Protein AF-A0A356NEH6-F1 (afdb_monomer_lite)

Secondary structure (DSSP, 8-state):
----HHHHTTT-EEE-SSS-EEEEEEEEPPPGGGTTPPTTTEEEEEEEEEE-SEEEEEETTEEEEEE-SSS-EEEEEPPHHHHTT--EEEEEEEE--SSS-EEEEEEEEEEEESSTT--TT-TTHHHHHHHHSTTTS-SSPPPTTT-EEEE-EE--B-SSSSS-HHHHHHHHHHHHHHHHHHHHH-TT--EEE--HHHHHHHHHH-HHHHHHHHHHHHTTSEEE---SSSSB-SSSS-HHHHHHHHHHHHHHHHHH-TTS---EEE-SS-S-B-TTHHHHHHHTT--EEE-SGGGG-SSS----SEEEEE-TTS-EEEEE--S-SSB---HHHHHHHHHHHHHHH--SEEEE-B---SB-----HHHHHHHHHTTT-TTSPEEEE--HHHHHHHHGGGGGGSPEE-S-B--SS-GGGGTS-HHHHHHHHHHHHHHHHHHHHHHHHHHTT-----TT-S-TT-HHHHHHHHHHHHHHHTBTTTTTT-S-HHHHHHHHHHHHHHHHHHHHHHHHHHHHHHT-PPP-

Structure (mmCIF, N/CA/C/O backbone):
data_AF-A0A356NEH6-F1
#
_entry.id   AF-A0A356NEH6-F1
#
loop_
_atom_site.group_PDB
_atom_site.id
_atom_site.type_symbol
_atom_site.label_atom_id
_atom_site.label_alt_id
_atom_site.label_comp_id
_atom_site.label_asym_id
_atom_site.label_entity_id
_atom_site.label_seq_id
_atom_site.pdbx_PDB_ins_code
_atom_site.Cartn_x
_atom_site.Cartn_y
_atom_site.Cartn_z
_atom_site.occupancy
_atom_site.B_iso_or_equiv
_atom_site.auth_seq_id
_atom_site.auth_comp_id
_atom_site.auth_asym_id
_atom_site.auth_atom_id
_atom_site.pdbx_PDB_model_num
ATOM 1 N N . LEU A 1 1 ? 35.920 -0.040 7.790 1.00 50.75 1 LEU A N 1
ATOM 2 C CA . LEU A 1 1 ? 35.495 -1.444 7.998 1.00 50.75 1 LEU A CA 1
ATOM 3 C C . LEU A 1 1 ? 35.709 -2.168 6.676 1.00 50.75 1 LEU A C 1
ATOM 5 O O . LEU A 1 1 ? 35.542 -1.506 5.656 1.00 50.75 1 LEU A O 1
ATOM 9 N N . PRO A 1 2 ? 36.165 -3.430 6.669 1.00 68.56 2 PRO A N 1
ATOM 10 C CA . PRO A 1 2 ? 36.241 -4.203 5.432 1.00 68.56 2 PRO A CA 1
ATOM 11 C C . PRO A 1 2 ? 34.841 -4.324 4.821 1.00 68.56 2 PRO A C 1
ATOM 13 O O . PRO A 1 2 ? 33.875 -4.449 5.573 1.00 68.56 2 PRO A O 1
ATOM 16 N N . LEU A 1 3 ? 34.759 -4.264 3.488 1.00 79.94 3 LEU A N 1
ATOM 17 C CA . LEU A 1 3 ? 33.501 -4.459 2.765 1.00 79.94 3 LEU A CA 1
ATOM 18 C C . LEU A 1 3 ? 32.926 -5.855 3.045 1.00 79.94 3 LEU A C 1
ATOM 20 O O . LEU A 1 3 ? 33.678 -6.794 3.337 1.00 79.94 3 LEU A O 1
ATOM 24 N N . ARG A 1 4 ? 31.604 -6.000 2.945 1.00 78.50 4 ARG A N 1
ATOM 25 C CA . ARG A 1 4 ? 30.877 -7.259 3.119 1.00 78.50 4 ARG A CA 1
ATOM 26 C C . ARG A 1 4 ? 31.395 -8.326 2.161 1.00 78.50 4 ARG A C 1
ATOM 28 O O . ARG A 1 4 ? 31.120 -8.323 0.962 1.00 78.50 4 ARG A O 1
ATOM 35 N N . GLN A 1 5 ? 32.119 -9.284 2.728 1.00 82.56 5 GLN A N 1
ATOM 36 C CA . GLN A 1 5 ? 32.722 -10.387 1.981 1.00 82.56 5 GLN A CA 1
ATOM 37 C C . GLN A 1 5 ? 31.673 -11.322 1.370 1.00 82.56 5 GLN A C 1
ATOM 39 O O . GLN A 1 5 ? 31.909 -11.903 0.317 1.00 82.56 5 GLN A O 1
ATOM 44 N N . ASP A 1 6 ? 30.503 -11.457 1.999 1.00 85.25 6 ASP A N 1
ATOM 45 C CA . ASP A 1 6 ? 29.442 -12.338 1.516 1.00 85.25 6 ASP A CA 1
ATOM 46 C C . ASP A 1 6 ? 28.758 -11.815 0.245 1.00 85.25 6 ASP A C 1
ATOM 48 O O . ASP A 1 6 ? 28.280 -12.614 -0.555 1.00 85.25 6 ASP A O 1
ATOM 52 N N . TRP A 1 7 ? 28.742 -10.497 0.031 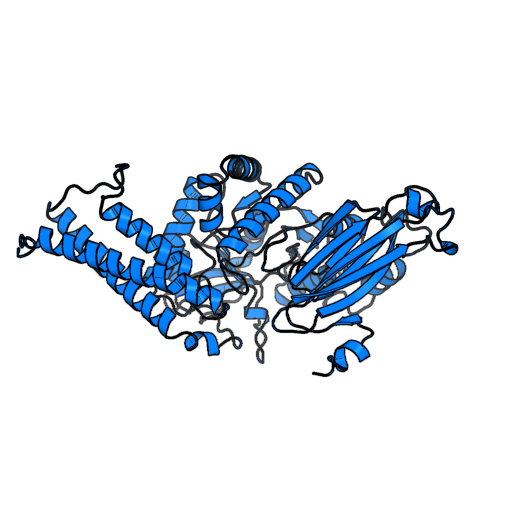1.00 84.50 7 TRP A N 1
ATOM 53 C CA . TRP A 1 7 ? 28.248 -9.884 -1.206 1.00 84.50 7 TRP A CA 1
ATOM 54 C C . TRP A 1 7 ? 29.282 -9.996 -2.321 1.00 84.50 7 TRP A C 1
ATOM 56 O O . TRP A 1 7 ? 28.967 -10.448 -3.417 1.00 84.50 7 TRP A O 1
ATOM 66 N N . GLN A 1 8 ? 30.548 -9.714 -2.015 1.00 85.00 8 GLN A N 1
ATOM 67 C CA . GLN A 1 8 ? 31.643 -9.915 -2.968 1.00 85.00 8 GLN A CA 1
ATOM 68 C C . GLN A 1 8 ? 31.728 -11.373 -3.445 1.00 85.00 8 GLN A C 1
ATOM 70 O O . GLN A 1 8 ? 31.948 -11.625 -4.627 1.00 85.00 8 GLN A O 1
ATOM 75 N N . ALA A 1 9 ? 31.483 -12.340 -2.554 1.00 86.25 9 ALA A N 1
ATOM 76 C CA . ALA A 1 9 ? 31.438 -13.759 -2.900 1.00 86.25 9 ALA A CA 1
ATOM 77 C C . ALA A 1 9 ? 30.305 -14.126 -3.881 1.00 86.25 9 ALA A C 1
ATOM 79 O O . ALA A 1 9 ? 30.407 -15.145 -4.560 1.00 86.25 9 ALA A O 1
ATOM 80 N N . ARG A 1 10 ? 29.245 -13.309 -3.985 1.00 85.12 10 ARG A N 1
ATOM 81 C CA . ARG A 1 10 ? 28.165 -13.466 -4.980 1.00 85.12 10 ARG A CA 1
ATOM 82 C C . ARG A 1 10 ? 28.501 -12.840 -6.337 1.00 85.12 10 ARG A C 1
ATOM 84 O O . ARG A 1 10 ? 27.762 -13.058 -7.290 1.00 85.12 10 ARG A O 1
ATOM 91 N N . GLY A 1 11 ? 29.616 -12.113 -6.437 1.00 87.62 11 GLY A N 1
ATOM 92 C CA . GLY A 1 11 ? 30.015 -11.375 -7.637 1.00 87.62 11 GLY A CA 1
ATOM 93 C C . GLY A 1 11 ? 29.515 -9.929 -7.681 1.00 87.62 11 GLY A C 1
ATOM 94 O O . GLY A 1 11 ? 29.688 -9.264 -8.701 1.00 87.62 11 GLY A O 1
ATOM 95 N N . ASP A 1 12 ? 28.924 -9.435 -6.592 1.00 91.88 12 ASP A N 1
ATOM 96 C CA . ASP A 1 12 ? 28.424 -8.069 -6.491 1.00 91.88 12 ASP A CA 1
ATOM 97 C C . ASP A 1 12 ? 29.567 -7.041 -6.529 1.00 91.88 12 ASP A C 1
ATOM 99 O O . ASP A 1 12 ? 30.616 -7.211 -5.893 1.00 91.88 12 ASP A O 1
ATOM 103 N N . LEU A 1 13 ? 29.329 -5.905 -7.191 1.00 93.50 13 LEU A N 1
ATOM 104 C CA . LEU A 1 13 ? 30.195 -4.737 -7.051 1.00 93.50 13 LEU A CA 1
ATOM 105 C C . LEU A 1 13 ? 29.777 -3.944 -5.807 1.00 93.50 13 LEU A C 1
ATOM 107 O O . LEU A 1 13 ? 28.820 -3.171 -5.846 1.00 93.50 13 LEU A O 1
ATOM 111 N N . VAL A 1 14 ? 30.516 -4.134 -4.715 1.00 94.19 14 VAL A N 1
ATOM 112 C CA . VAL A 1 14 ? 30.241 -3.519 -3.407 1.00 94.19 14 VAL A CA 1
ATOM 113 C C . VAL A 1 14 ? 31.078 -2.256 -3.203 1.00 94.19 14 VAL A C 1
ATOM 115 O O . VAL A 1 14 ? 32.271 -2.244 -3.518 1.00 94.19 14 VAL A O 1
ATOM 118 N N . TRP A 1 15 ? 30.488 -1.207 -2.623 1.00 95.00 15 TRP A N 1
ATOM 119 C CA . TRP A 1 15 ? 31.207 0.014 -2.240 1.00 95.00 15 TRP A CA 1
ATOM 120 C C . TRP A 1 15 ? 30.808 0.528 -0.844 1.00 95.00 15 TRP A C 1
ATOM 122 O O . TRP A 1 15 ? 29.749 0.163 -0.325 1.00 95.00 15 TRP A O 1
ATOM 132 N N . PRO A 1 16 ? 31.657 1.354 -0.192 1.00 94.62 16 PRO A N 1
ATOM 133 C CA . PRO A 1 16 ? 31.458 1.752 1.200 1.00 94.62 16 PRO A CA 1
ATOM 134 C C . PRO A 1 16 ? 30.101 2.406 1.472 1.00 94.62 16 PRO A C 1
ATOM 136 O O . PRO A 1 16 ? 29.585 3.160 0.649 1.00 94.62 16 PRO A O 1
ATOM 139 N N . ARG A 1 17 ? 29.551 2.155 2.664 1.00 90.94 17 ARG A N 1
ATOM 140 C CA . ARG A 1 17 ? 28.344 2.816 3.190 1.00 90.94 17 ARG A CA 1
ATOM 141 C C . ARG A 1 17 ? 28.565 4.285 3.538 1.00 90.94 17 ARG A C 1
ATOM 143 O O . ARG A 1 17 ? 29.705 4.704 3.729 1.00 90.94 17 ARG A O 1
ATOM 150 N N . GLY A 1 18 ? 27.475 5.010 3.777 1.00 86.62 18 GLY A N 1
ATOM 151 C CA . GLY A 1 18 ? 27.512 6.372 4.318 1.00 86.62 18 GLY A CA 1
ATOM 152 C C . GLY A 1 18 ? 27.192 7.455 3.292 1.00 86.62 18 GLY A C 1
ATOM 153 O O . GLY A 1 18 ? 27.729 8.554 3.407 1.00 86.62 18 GLY A O 1
ATOM 154 N N . GLY A 1 19 ? 26.379 7.152 2.274 1.00 89.75 19 GLY A N 1
ATOM 155 C CA . GLY A 1 19 ? 26.117 8.102 1.190 1.00 89.75 19 GLY A CA 1
ATOM 156 C C . GLY A 1 19 ? 27.303 8.255 0.239 1.00 89.75 19 GLY A C 1
ATOM 157 O O . GLY A 1 19 ? 27.466 9.303 -0.382 1.00 89.75 19 GLY A O 1
ATOM 158 N N . CYS A 1 20 ? 28.186 7.255 0.155 1.00 95.19 20 CYS A N 1
ATOM 159 C CA . CYS A 1 20 ? 29.345 7.334 -0.723 1.00 95.19 20 CYS A CA 1
ATOM 160 C C . CYS A 1 20 ? 28.907 7.190 -2.188 1.00 95.19 20 CYS A C 1
ATOM 162 O O . CYS A 1 20 ? 28.219 6.214 -2.519 1.00 95.19 20 CYS A O 1
ATOM 164 N N . PRO A 1 21 ? 29.329 8.109 -3.075 1.00 96.38 21 PRO A N 1
ATOM 165 C CA . PRO A 1 21 ? 29.019 8.012 -4.489 1.00 96.38 21 PRO A CA 1
ATOM 166 C C . PRO A 1 21 ? 29.899 6.961 -5.177 1.00 96.38 21 PRO A C 1
ATOM 168 O O . PRO A 1 21 ? 31.106 6.890 -4.944 1.00 96.38 21 PRO A O 1
ATOM 171 N N . LEU A 1 22 ? 29.303 6.207 -6.093 1.00 96.88 22 LEU A N 1
ATOM 172 C CA . LEU A 1 22 ? 29.969 5.364 -7.076 1.00 96.88 22 LEU A CA 1
ATOM 173 C C . LEU A 1 22 ? 29.516 5.807 -8.471 1.00 96.88 22 LEU A C 1
ATOM 175 O O . LEU A 1 22 ? 28.321 5.895 -8.748 1.00 96.88 22 LEU A O 1
ATOM 179 N N . ARG A 1 23 ? 30.474 6.089 -9.357 1.00 97.12 23 ARG A N 1
ATOM 180 C CA . ARG A 1 23 ? 30.207 6.439 -10.758 1.00 97.12 23 ARG A CA 1
ATOM 181 C C . ARG A 1 23 ? 30.844 5.410 -11.668 1.00 97.12 23 ARG A C 1
ATOM 183 O O . ARG A 1 23 ? 32.051 5.188 -11.601 1.00 97.12 23 ARG A O 1
ATOM 190 N N . LEU A 1 24 ? 30.026 4.801 -12.511 1.00 96.62 24 LEU A N 1
ATOM 191 C CA . LEU A 1 24 ? 30.445 3.811 -13.491 1.00 96.62 24 LEU A CA 1
ATOM 192 C C . LEU A 1 24 ? 30.188 4.362 -14.886 1.00 96.62 24 LEU A C 1
ATOM 194 O O . LEU A 1 24 ? 29.108 4.878 -15.166 1.00 96.62 24 LEU A O 1
ATOM 198 N N . HIS A 1 25 ? 31.181 4.222 -15.757 1.00 96.00 25 HIS A N 1
ATOM 199 C CA . HIS A 1 25 ? 31.093 4.603 -17.160 1.00 96.00 25 HIS A CA 1
ATOM 200 C C . HIS A 1 25 ? 31.442 3.386 -18.009 1.00 96.00 25 HIS A C 1
ATOM 202 O O . HIS A 1 25 ? 32.475 2.752 -17.794 1.00 96.00 25 HIS A O 1
ATOM 208 N N . LEU A 1 26 ? 30.583 3.062 -18.969 1.00 95.81 26 LEU A N 1
ATOM 209 C CA . LEU A 1 26 ? 30.769 1.932 -19.867 1.00 95.81 26 LEU A CA 1
ATOM 210 C C . LEU A 1 26 ? 30.417 2.346 -21.293 1.00 95.81 26 LEU A C 1
ATOM 212 O O . LEU A 1 26 ? 29.306 2.799 -21.559 1.00 95.81 26 LEU A O 1
ATOM 216 N N . VAL A 1 27 ? 31.347 2.138 -22.225 1.00 96.88 27 VAL A N 1
ATOM 217 C CA . VAL A 1 27 ? 31.023 2.160 -23.655 1.00 96.88 27 VAL A CA 1
ATOM 218 C C . VAL A 1 27 ? 30.434 0.802 -24.004 1.00 96.88 27 VAL A C 1
ATOM 220 O O . VAL A 1 27 ? 31.148 -0.187 -24.164 1.00 96.88 27 VAL A O 1
ATOM 223 N N . LEU A 1 28 ? 29.110 0.747 -24.073 1.00 95.50 28 LEU A N 1
ATOM 224 C CA . LEU A 1 28 ? 28.381 -0.472 -24.357 1.00 95.50 28 LEU A CA 1
ATOM 225 C C . LEU A 1 28 ? 28.384 -0.723 -25.865 1.00 95.50 28 LEU A C 1
ATOM 227 O O . LEU A 1 28 ? 27.766 0.016 -26.634 1.00 95.50 28 LEU A O 1
ATOM 231 N N . THR A 1 29 ? 29.058 -1.786 -26.286 1.00 95.12 29 THR A N 1
ATOM 232 C CA . THR A 1 29 ? 29.117 -2.226 -27.685 1.00 95.12 29 THR A CA 1
ATOM 233 C C . THR A 1 29 ? 28.215 -3.432 -27.906 1.00 95.12 29 THR A C 1
ATOM 235 O O . THR A 1 29 ? 27.957 -4.211 -26.988 1.00 95.12 29 THR A O 1
ATOM 238 N N . THR A 1 30 ? 27.708 -3.573 -29.125 1.00 93.31 30 THR A N 1
ATOM 239 C CA . THR A 1 30 ? 26.812 -4.678 -29.477 1.00 93.31 30 THR A CA 1
ATOM 240 C C . THR A 1 30 ? 27.611 -5.949 -29.715 1.00 93.31 30 THR A C 1
ATOM 242 O O . THR A 1 30 ? 28.542 -5.914 -30.532 1.00 93.31 30 THR A O 1
ATOM 245 N N . PRO A 1 31 ? 27.250 -7.071 -29.063 1.00 92.06 31 PRO A N 1
ATOM 246 C CA . PRO A 1 31 ? 27.891 -8.356 -29.306 1.00 92.06 31 PRO A CA 1
ATOM 247 C C . PRO A 1 31 ? 27.897 -8.696 -30.797 1.00 92.06 31 PRO A C 1
ATOM 249 O O . PRO A 1 31 ? 26.884 -8.522 -31.472 1.00 92.06 31 PRO A O 1
ATOM 252 N N . LEU A 1 32 ? 29.016 -9.216 -31.312 1.00 88.31 32 LEU A N 1
ATOM 253 C CA . LEU A 1 32 ? 29.140 -9.600 -32.728 1.00 88.31 32 LEU A CA 1
ATOM 254 C C . LEU A 1 32 ? 28.037 -10.576 -33.159 1.00 88.31 32 LEU A C 1
ATOM 256 O O . LEU A 1 32 ? 27.512 -10.460 -34.259 1.00 88.31 32 LEU A O 1
ATOM 260 N N . SER A 1 33 ? 27.633 -11.485 -32.267 1.00 88.38 33 SER A N 1
ATOM 261 C CA . SER A 1 33 ? 26.551 -12.448 -32.502 1.00 88.38 33 SER A CA 1
ATOM 262 C C . SER A 1 33 ? 25.167 -11.813 -32.673 1.00 88.38 33 SER A C 1
ATOM 264 O O . SER A 1 33 ? 24.252 -12.486 -33.136 1.00 88.38 33 SER A O 1
ATOM 266 N N . TRP A 1 34 ? 24.986 -10.547 -32.284 1.00 90.00 34 TRP A N 1
ATOM 267 C CA . TRP A 1 34 ? 23.718 -9.819 -32.407 1.00 90.00 34 TRP A CA 1
ATOM 268 C C . TRP A 1 34 ? 23.716 -8.832 -33.580 1.00 90.00 34 TRP A C 1
ATOM 270 O O . TRP A 1 34 ? 22.672 -8.269 -33.917 1.00 90.00 34 TRP A O 1
ATOM 280 N N . GLN A 1 35 ? 24.871 -8.610 -34.210 1.00 82.44 35 GLN A N 1
ATOM 281 C CA . GLN A 1 35 ? 24.977 -7.729 -35.367 1.00 82.44 35 GLN A CA 1
ATOM 282 C C . GLN A 1 35 ? 24.282 -8.373 -36.572 1.00 82.44 35 GLN A C 1
ATOM 284 O O . GLN A 1 35 ? 24.508 -9.537 -36.890 1.00 82.44 35 GLN A O 1
ATOM 289 N N . GLY A 1 36 ? 23.415 -7.611 -37.242 1.00 78.06 36 GLY A N 1
ATOM 290 C CA . GLY A 1 36 ? 22.651 -8.094 -38.397 1.00 78.06 36 GLY A CA 1
ATOM 291 C C . GLY A 1 36 ? 21.360 -8.844 -38.054 1.00 78.06 36 GLY A C 1
ATOM 292 O O . GLY A 1 36 ? 20.693 -9.329 -38.967 1.00 78.06 36 GLY A O 1
ATOM 293 N N . LEU A 1 37 ? 20.967 -8.915 -36.774 1.00 84.94 37 LEU A N 1
ATOM 294 C CA . LEU A 1 37 ? 19.643 -9.421 -36.412 1.00 84.94 37 LEU A CA 1
ATOM 295 C C . LEU A 1 37 ? 18.530 -8.570 -37.053 1.00 84.94 37 LEU A C 1
ATOM 297 O O . LEU A 1 37 ? 18.678 -7.347 -37.152 1.00 84.94 37 LEU A O 1
ATOM 301 N N . PRO A 1 38 ? 17.402 -9.182 -37.466 1.00 80.31 38 PRO A N 1
ATOM 302 C CA . PRO A 1 38 ? 16.344 -8.465 -38.163 1.00 80.31 38 PRO A CA 1
ATOM 303 C C . PRO A 1 38 ? 15.809 -7.290 -37.338 1.00 80.31 38 PRO A C 1
ATOM 305 O O . PRO A 1 38 ? 15.396 -7.433 -36.178 1.00 80.31 38 PRO A O 1
ATOM 308 N N . HIS A 1 39 ? 15.804 -6.105 -37.951 1.00 78.06 39 HIS A N 1
ATOM 309 C CA . HIS A 1 39 ? 15.293 -4.905 -37.305 1.00 78.06 39 HIS A CA 1
ATOM 310 C C . HIS A 1 39 ? 13.835 -5.090 -36.891 1.00 78.06 39 HIS A C 1
ATOM 312 O O . HIS A 1 39 ? 13.001 -5.569 -37.654 1.00 78.06 39 HIS A O 1
ATOM 318 N N . GLY A 1 40 ? 13.526 -4.682 -35.662 1.00 79.94 40 GLY A N 1
ATOM 319 C CA . GLY A 1 40 ? 12.165 -4.743 -35.148 1.00 79.94 40 GLY A CA 1
ATOM 320 C C . GLY A 1 40 ? 11.718 -6.127 -34.678 1.00 79.94 40 GLY A C 1
ATOM 321 O O . GLY A 1 40 ? 10.611 -6.212 -34.181 1.00 79.94 40 GLY A O 1
ATOM 322 N N . THR A 1 41 ? 12.541 -7.178 -34.741 1.00 85.69 41 THR A N 1
ATOM 323 C CA . THR A 1 41 ? 12.176 -8.489 -34.158 1.00 85.69 41 THR A CA 1
ATOM 324 C C . THR A 1 41 ? 12.508 -8.574 -32.670 1.00 85.69 41 THR A C 1
ATOM 326 O O . THR A 1 41 ? 11.738 -9.124 -31.889 1.00 85.69 41 THR A O 1
ATOM 329 N N . PHE A 1 42 ? 13.614 -7.954 -32.256 1.00 89.69 42 PHE A N 1
ATOM 330 C CA . PHE A 1 42 ? 14.106 -8.018 -30.882 1.00 89.69 42 PHE A CA 1
ATOM 331 C C . PHE A 1 42 ? 14.159 -6.647 -30.209 1.00 89.69 42 PHE A C 1
ATOM 333 O O . PHE A 1 42 ? 14.239 -5.602 -30.870 1.00 89.69 42 PHE A O 1
ATOM 340 N N . ILE A 1 43 ? 14.137 -6.661 -28.879 1.00 90.19 43 ILE A N 1
ATOM 341 C CA . ILE A 1 43 ? 14.355 -5.510 -28.012 1.00 90.19 43 ILE A CA 1
ATOM 342 C C . ILE A 1 43 ? 15.529 -5.846 -27.090 1.00 90.19 43 ILE A C 1
ATOM 344 O O . ILE A 1 43 ? 15.358 -6.599 -26.131 1.00 90.19 43 ILE A O 1
ATOM 348 N N . PRO A 1 44 ? 16.731 -5.313 -27.360 1.00 92.00 44 PRO A N 1
ATOM 349 C CA . PRO A 1 44 ? 17.825 -5.421 -26.410 1.00 92.00 44 PRO A CA 1
ATOM 350 C C . PRO A 1 44 ? 17.534 -4.564 -25.178 1.00 92.00 44 PRO A C 1
ATOM 352 O O . PRO A 1 44 ? 17.038 -3.440 -25.303 1.00 92.00 44 PRO A O 1
ATOM 355 N N . ARG A 1 45 ? 17.856 -5.071 -23.988 1.00 92.81 45 ARG A N 1
ATOM 356 C CA . ARG A 1 45 ? 17.629 -4.371 -22.721 1.00 92.81 45 ARG A CA 1
ATOM 357 C C . ARG A 1 45 ? 18.843 -4.429 -21.821 1.00 92.81 45 ARG A C 1
ATOM 359 O O . ARG A 1 45 ? 19.424 -5.491 -21.639 1.00 92.81 45 ARG A O 1
ATOM 366 N N . LEU A 1 46 ? 19.171 -3.297 -21.210 1.00 94.12 46 LEU A N 1
ATOM 367 C CA . LEU A 1 46 ? 20.109 -3.240 -20.096 1.00 94.12 46 LEU A CA 1
ATOM 368 C C . LEU A 1 46 ? 19.354 -3.562 -18.803 1.00 94.12 46 LEU A C 1
ATOM 370 O O . LEU A 1 46 ? 18.451 -2.815 -18.417 1.00 94.12 46 LEU A O 1
ATOM 374 N N . VAL A 1 47 ? 19.725 -4.667 -18.161 1.00 93.06 47 VAL A N 1
ATOM 375 C CA . VAL A 1 47 ? 19.135 -5.159 -16.916 1.00 93.06 47 VAL A CA 1
ATOM 376 C C . VAL A 1 47 ? 20.075 -4.861 -15.763 1.00 93.06 47 VAL A C 1
ATOM 378 O O . VAL A 1 47 ? 21.216 -5.318 -15.755 1.00 93.06 47 VAL A O 1
ATOM 381 N N . LEU A 1 48 ? 19.587 -4.110 -14.783 1.00 93.38 48 LEU A N 1
ATOM 382 C CA . LEU A 1 48 ? 20.332 -3.751 -13.584 1.00 93.38 48 LEU A CA 1
ATOM 383 C C . LEU A 1 48 ? 19.513 -4.094 -12.337 1.00 93.38 48 LEU A C 1
ATOM 385 O O . LEU A 1 48 ? 18.299 -3.882 -12.313 1.00 93.38 48 LEU A O 1
ATOM 389 N N . LEU A 1 49 ? 20.198 -4.566 -11.300 1.00 91.50 49 LEU A N 1
ATOM 390 C CA . LEU A 1 49 ? 19.699 -4.650 -9.927 1.00 91.50 49 LEU A CA 1
ATOM 391 C C . LEU A 1 49 ? 20.744 -4.000 -9.030 1.00 91.50 49 LEU A C 1
ATOM 393 O O . LEU A 1 49 ? 21.913 -4.388 -9.073 1.00 91.50 49 LEU A O 1
ATOM 397 N N . TRP A 1 50 ? 20.330 -3.031 -8.227 1.00 93.00 50 TRP A N 1
ATOM 398 C CA . TRP A 1 50 ? 21.214 -2.326 -7.307 1.00 93.00 50 TRP A CA 1
ATOM 399 C C . TRP A 1 50 ? 20.674 -2.334 -5.878 1.00 93.00 50 TRP A C 1
ATOM 401 O O . TRP A 1 50 ? 19.519 -2.635 -5.613 1.00 93.00 50 TRP A O 1
ATOM 411 N N . TRP A 1 51 ? 21.536 -1.968 -4.946 1.00 90.94 51 TRP A N 1
ATOM 412 C CA . TRP A 1 51 ? 21.243 -1.631 -3.568 1.00 90.94 51 TRP A CA 1
ATOM 413 C C . TRP A 1 51 ? 21.923 -0.289 -3.302 1.00 90.94 51 TRP A C 1
ATOM 415 O O . TRP A 1 51 ? 23.125 -0.216 -3.041 1.00 90.94 51 TRP A O 1
ATOM 425 N N . ALA A 1 52 ? 21.172 0.789 -3.510 1.00 90.88 52 ALA A N 1
ATOM 426 C CA . ALA A 1 52 ? 21.665 2.158 -3.470 1.00 90.88 52 ALA A CA 1
ATOM 427 C C . ALA A 1 52 ? 20.540 3.092 -3.021 1.00 90.88 52 ALA A C 1
ATOM 429 O O . ALA A 1 52 ? 19.405 2.930 -3.457 1.00 90.88 52 ALA A O 1
ATOM 430 N N . GLU A 1 53 ? 20.874 4.081 -2.195 1.00 86.50 53 GLU A N 1
ATOM 431 C CA . GLU A 1 53 ? 19.961 5.140 -1.751 1.00 86.50 53 GLU A CA 1
ATOM 432 C C . GLU A 1 53 ? 19.408 5.922 -2.944 1.00 86.50 53 GLU A C 1
ATOM 434 O O . GLU A 1 53 ? 18.224 6.217 -3.024 1.00 86.50 53 GLU A O 1
ATOM 439 N N . THR A 1 54 ? 20.279 6.234 -3.905 1.00 90.81 54 THR A N 1
ATOM 440 C CA . THR A 1 54 ? 19.886 6.834 -5.179 1.00 90.81 54 THR A CA 1
ATOM 441 C C . THR A 1 54 ? 20.646 6.179 -6.317 1.00 90.81 54 THR A C 1
ATOM 443 O O . THR A 1 54 ? 21.817 5.818 -6.178 1.00 90.81 54 THR A O 1
ATOM 446 N N . ALA A 1 55 ? 19.970 6.045 -7.452 1.00 92.75 55 ALA A N 1
ATOM 447 C CA . ALA A 1 55 ? 20.509 5.533 -8.695 1.00 92.75 55 ALA A CA 1
ATOM 448 C C . ALA A 1 55 ? 20.038 6.403 -9.862 1.00 92.75 55 ALA A C 1
ATOM 450 O O . ALA A 1 55 ? 18.839 6.628 -10.045 1.00 92.75 55 ALA A O 1
ATOM 451 N N . VAL A 1 56 ? 20.980 6.877 -10.676 1.00 95.31 56 VAL A N 1
ATOM 452 C CA . VAL A 1 56 ? 20.707 7.626 -11.906 1.00 95.31 56 VAL A CA 1
ATOM 453 C C . VAL A 1 56 ? 21.440 6.965 -13.060 1.00 95.31 56 VAL A C 1
ATOM 455 O O . VAL A 1 56 ? 22.668 6.964 -13.117 1.00 95.31 56 VAL A O 1
ATOM 458 N N . LEU A 1 57 ? 20.670 6.433 -14.004 1.00 95.25 57 LEU A N 1
ATOM 459 C CA . LEU A 1 57 ? 21.172 5.837 -15.235 1.00 95.25 57 LEU A CA 1
ATOM 460 C C . LEU A 1 57 ? 21.012 6.829 -16.384 1.00 95.25 57 LEU A C 1
ATOM 462 O O . LEU A 1 57 ? 19.894 7.258 -16.692 1.00 95.25 57 LEU A O 1
ATOM 466 N N . LYS A 1 58 ? 22.117 7.146 -17.056 1.00 96.00 58 LYS A N 1
ATOM 467 C CA . LYS A 1 58 ? 22.153 7.969 -18.266 1.00 96.00 58 LYS A CA 1
ATOM 468 C C . LYS A 1 58 ? 22.646 7.145 -19.449 1.00 96.00 58 LYS A C 1
ATOM 470 O O . LYS A 1 58 ? 23.498 6.271 -19.305 1.00 96.00 58 LYS A O 1
ATOM 475 N N . VAL A 1 59 ? 22.099 7.445 -20.621 1.00 95.50 59 VAL A N 1
ATOM 476 C CA . VAL A 1 59 ? 22.555 6.902 -21.904 1.00 95.50 59 VAL A CA 1
ATOM 477 C C . VAL A 1 59 ? 22.833 8.077 -22.827 1.00 95.50 59 VAL A C 1
ATOM 479 O O . VAL A 1 59 ? 21.939 8.890 -23.070 1.00 95.50 59 VAL A O 1
ATOM 482 N N . ASP A 1 60 ? 24.073 8.170 -23.302 1.00 95.12 60 ASP A N 1
ATOM 483 C CA . ASP A 1 60 ? 24.601 9.271 -24.111 1.00 95.12 60 ASP A CA 1
ATOM 484 C C . ASP A 1 60 ? 24.346 10.640 -23.455 1.00 95.12 60 ASP A C 1
ATOM 486 O O . ASP A 1 60 ? 23.773 11.553 -24.051 1.00 95.12 60 ASP A O 1
ATOM 490 N N . GLY A 1 61 ? 24.686 10.745 -22.166 1.00 92.62 61 GLY A N 1
ATOM 491 C CA . GLY A 1 61 ? 24.506 11.947 -21.346 1.00 92.62 61 GLY A CA 1
ATOM 492 C C . GLY A 1 61 ? 23.059 12.264 -20.949 1.00 92.62 61 GLY A C 1
ATOM 493 O O . GLY A 1 61 ? 22.831 13.137 -20.111 1.00 92.62 61 GLY A O 1
ATOM 494 N N . THR A 1 62 ? 22.064 11.554 -21.492 1.00 93.25 62 THR A N 1
ATOM 495 C CA . THR A 1 62 ? 20.643 11.804 -21.206 1.00 93.25 62 THR A CA 1
ATOM 496 C C . THR A 1 62 ? 20.144 10.891 -20.082 1.00 93.25 62 THR A C 1
ATOM 498 O O . THR A 1 62 ? 20.245 9.670 -20.230 1.00 93.25 62 THR A O 1
ATOM 501 N N . PRO A 1 63 ? 19.561 11.419 -18.987 1.00 92.19 63 PRO A N 1
ATOM 502 C CA . PRO A 1 63 ? 18.923 10.600 -17.956 1.00 92.19 63 PRO A CA 1
ATOM 503 C C . PRO A 1 63 ? 17.810 9.727 -18.536 1.00 92.19 63 PRO A C 1
ATOM 505 O O . PRO A 1 63 ? 16.921 10.206 -19.239 1.00 92.19 63 PRO A O 1
ATOM 508 N N . ARG A 1 64 ? 17.879 8.425 -18.256 1.00 89.38 64 ARG A N 1
ATOM 509 C CA . ARG A 1 64 ? 16.912 7.421 -18.718 1.00 89.38 64 ARG A CA 1
ATOM 510 C C . ARG A 1 64 ? 16.140 6.780 -17.580 1.00 89.38 64 ARG A C 1
ATOM 512 O O . ARG A 1 64 ? 14.975 6.439 -17.764 1.00 89.38 64 ARG A O 1
ATOM 519 N N . ARG A 1 65 ? 16.772 6.603 -16.419 1.00 85.81 65 ARG A N 1
ATOM 520 C CA . ARG A 1 65 ? 16.129 6.007 -15.247 1.00 85.81 65 ARG A CA 1
ATOM 521 C C . ARG A 1 65 ? 16.635 6.646 -13.962 1.00 85.81 65 ARG A C 1
ATOM 523 O O . ARG A 1 65 ? 17.823 6.933 -13.840 1.00 85.81 65 ARG A O 1
ATOM 530 N N . HIS A 1 66 ? 15.712 6.804 -13.024 1.00 86.12 66 HIS A N 1
ATOM 531 C CA . HIS A 1 66 ? 15.974 7.112 -11.626 1.00 86.12 66 HIS A CA 1
ATOM 532 C C . HIS A 1 66 ? 15.411 5.976 -10.771 1.00 86.12 66 HIS A C 1
ATOM 534 O O . HIS A 1 66 ? 14.387 5.391 -11.137 1.00 86.12 66 HIS A O 1
ATOM 540 N N . GLY A 1 67 ? 16.067 5.669 -9.660 1.00 84.00 67 GLY A N 1
ATOM 541 C CA . GLY A 1 67 ? 15.544 4.763 -8.645 1.00 84.00 67 GLY A CA 1
ATOM 542 C C . GLY A 1 67 ? 16.328 4.854 -7.344 1.00 84.00 67 GLY A C 1
ATOM 543 O O . GLY A 1 67 ? 17.223 5.687 -7.208 1.00 84.00 67 GLY A O 1
ATOM 544 N N . ASP A 1 68 ? 15.957 4.008 -6.397 1.00 81.56 68 ASP A N 1
ATOM 545 C CA . ASP A 1 68 ? 16.447 3.980 -5.018 1.00 81.56 68 ASP A CA 1
ATOM 546 C C . ASP A 1 68 ? 16.457 2.522 -4.513 1.00 81.56 68 ASP A C 1
ATOM 548 O O . ASP A 1 68 ? 16.466 1.585 -5.321 1.00 81.56 68 ASP A O 1
ATOM 552 N N . LEU A 1 69 ? 16.449 2.321 -3.192 1.00 79.00 69 LEU A N 1
ATOM 553 C CA . LEU A 1 69 ? 16.414 1.004 -2.548 1.00 79.00 69 LEU A CA 1
ATOM 554 C C . LEU A 1 69 ? 15.127 0.211 -2.813 1.00 79.00 69 LEU A C 1
ATOM 556 O O . LEU A 1 69 ? 15.134 -1.015 -2.694 1.00 79.00 69 LEU A O 1
ATOM 560 N N . PHE A 1 70 ? 14.042 0.887 -3.186 1.00 75.56 70 PHE A N 1
ATOM 561 C CA . PHE A 1 70 ? 12.703 0.313 -3.339 1.00 75.56 70 PHE A CA 1
ATOM 562 C C . PHE A 1 70 ? 12.248 0.292 -4.802 1.00 75.56 70 PHE A C 1
ATOM 564 O O . PHE A 1 70 ? 11.390 -0.502 -5.165 1.00 75.56 70 PHE A O 1
ATOM 571 N N . ALA A 1 71 ? 12.871 1.100 -5.660 1.00 77.88 71 ALA A N 1
ATOM 572 C CA . ALA A 1 71 ? 12.813 1.046 -7.115 1.00 77.88 71 ALA A CA 1
ATOM 573 C C . ALA A 1 71 ? 14.160 0.573 -7.674 1.00 77.88 71 ALA A C 1
ATOM 575 O O . ALA A 1 71 ? 14.796 1.254 -8.479 1.00 77.88 71 ALA A O 1
ATOM 576 N N . ASN A 1 72 ? 14.597 -0.596 -7.213 1.00 83.94 72 ASN A N 1
ATOM 577 C CA . ASN A 1 72 ? 15.985 -1.035 -7.304 1.00 83.94 72 ASN A CA 1
ATOM 578 C C . ASN A 1 72 ? 16.334 -1.891 -8.532 1.00 83.94 72 ASN A C 1
ATOM 580 O O . ASN A 1 72 ? 17.463 -2.363 -8.678 1.00 83.94 72 ASN A O 1
ATOM 584 N N . THR A 1 73 ? 15.363 -2.084 -9.424 1.00 85.56 73 THR A N 1
ATOM 585 C CA . THR A 1 73 ? 15.526 -2.813 -10.680 1.00 85.56 73 THR A CA 1
ATOM 586 C C . THR A 1 73 ? 15.302 -1.911 -11.884 1.00 85.56 73 THR A C 1
ATOM 588 O O . THR A 1 73 ? 14.495 -0.973 -11.883 1.00 85.56 73 THR A O 1
ATOM 591 N N . CYS A 1 74 ? 16.016 -2.217 -12.961 1.00 86.12 74 CYS A N 1
ATOM 592 C CA . CYS A 1 74 ? 15.863 -1.563 -14.248 1.00 86.12 74 CYS A CA 1
ATOM 593 C C . CYS A 1 74 ? 15.974 -2.589 -15.366 1.00 86.12 74 CYS A C 1
ATOM 595 O O . CYS A 1 74 ? 16.882 -3.411 -15.360 1.00 86.12 74 CYS A O 1
ATOM 597 N N . ARG A 1 75 ? 15.088 -2.487 -16.354 1.00 89.12 75 ARG A N 1
ATOM 598 C CA . ARG A 1 75 ? 15.181 -3.177 -17.643 1.00 89.12 75 ARG A CA 1
ATOM 599 C C . ARG A 1 75 ? 14.965 -2.146 -18.743 1.00 89.12 75 ARG A C 1
ATOM 601 O O . ARG A 1 75 ? 13.865 -1.956 -19.257 1.00 89.12 75 ARG A O 1
ATOM 608 N N . LEU A 1 76 ? 16.020 -1.399 -19.050 1.00 90.38 76 LEU A N 1
ATOM 609 C CA . LEU A 1 76 ? 15.955 -0.274 -19.977 1.00 90.38 76 LEU A CA 1
ATOM 610 C C . LEU A 1 76 ? 16.042 -0.776 -21.429 1.00 90.38 76 LEU A C 1
ATOM 612 O O . LEU A 1 76 ? 17.070 -1.360 -21.777 1.00 90.38 76 LEU A O 1
ATOM 616 N N . PRO A 1 77 ? 15.044 -0.515 -22.300 1.00 90.88 77 PRO A N 1
ATOM 617 C CA . PRO A 1 77 ? 15.177 -0.783 -23.727 1.00 90.88 77 PRO A CA 1
ATOM 618 C C . PRO A 1 77 ? 16.327 0.033 -24.317 1.00 90.88 77 PRO A C 1
ATOM 620 O O . PRO A 1 77 ? 16.377 1.258 -24.170 1.00 90.88 77 PRO A O 1
ATOM 623 N N . LEU A 1 78 ? 17.234 -0.640 -25.017 1.00 91.56 78 LEU A N 1
ATOM 624 C CA . LEU A 1 78 ? 18.313 0.008 -25.746 1.00 91.56 78 LEU A CA 1
ATOM 625 C C . LEU A 1 78 ? 17.818 0.440 -27.139 1.00 91.56 78 LEU A C 1
ATOM 627 O O . LEU A 1 78 ? 17.024 -0.264 -27.771 1.00 91.56 78 LEU A O 1
ATOM 631 N N . PRO A 1 79 ? 18.259 1.606 -27.643 1.00 89.81 79 PRO A N 1
ATOM 632 C CA . PRO A 1 79 ? 17.844 2.109 -28.947 1.00 89.81 79 PRO A CA 1
ATOM 633 C C . PRO A 1 79 ? 18.286 1.177 -30.083 1.00 89.81 79 PRO A C 1
ATOM 635 O O . PRO A 1 79 ? 19.366 0.592 -30.041 1.00 89.81 79 PRO A O 1
ATOM 638 N N . SER A 1 80 ? 17.501 1.111 -31.161 1.00 86.75 80 SER A N 1
ATOM 639 C CA . SER A 1 80 ? 17.782 0.254 -32.327 1.00 86.75 80 SER A CA 1
ATOM 640 C C . SER A 1 80 ? 19.151 0.506 -32.971 1.00 86.75 80 SER A C 1
ATOM 642 O O . SER A 1 80 ? 19.759 -0.429 -33.487 1.00 86.75 80 SER A O 1
ATOM 644 N N . ARG A 1 81 ? 19.671 1.743 -32.893 1.00 90.12 81 ARG A N 1
ATOM 645 C CA . ARG A 1 81 ? 21.024 2.092 -33.366 1.00 90.12 81 ARG A CA 1
ATOM 646 C C . ARG A 1 81 ? 22.126 1.296 -32.671 1.00 90.12 81 ARG A C 1
ATOM 648 O O . ARG A 1 81 ? 23.150 1.025 -33.287 1.00 90.12 81 ARG A O 1
ATOM 655 N N . TRP A 1 82 ? 21.905 0.921 -31.409 1.00 92.44 82 TRP A N 1
ATOM 656 C CA . TRP A 1 82 ? 22.847 0.092 -30.675 1.00 92.44 82 TRP A CA 1
ATOM 657 C C . TRP A 1 82 ? 22.924 -1.280 -31.313 1.00 92.44 82 TRP A C 1
ATOM 659 O O . TRP A 1 82 ? 23.991 -1.664 -31.772 1.00 92.44 82 TRP A O 1
ATOM 669 N N . LEU A 1 83 ? 21.788 -1.951 -31.514 1.00 88.88 83 LEU A N 1
ATOM 670 C CA . LEU A 1 83 ? 21.752 -3.244 -32.204 1.00 88.88 83 LEU A CA 1
ATOM 671 C C . LEU A 1 83 ? 22.353 -3.187 -33.626 1.00 88.88 83 LEU A C 1
ATOM 673 O O . LEU A 1 83 ? 22.940 -4.160 -34.084 1.00 88.88 83 LEU A O 1
ATOM 677 N N . ALA A 1 84 ? 22.286 -2.028 -34.292 1.00 87.62 84 ALA A N 1
ATOM 678 C CA . ALA A 1 84 ? 22.943 -1.764 -35.578 1.00 87.62 84 ALA A CA 1
ATOM 679 C C . ALA A 1 84 ? 24.477 -1.558 -35.495 1.00 87.62 84 ALA A C 1
ATOM 681 O O . ALA A 1 84 ? 25.106 -1.226 -36.495 1.00 87.62 84 ALA A O 1
ATOM 682 N N . GLY A 1 85 ? 25.082 -1.721 -34.317 1.00 89.56 85 GLY A N 1
ATOM 683 C CA . GLY A 1 85 ? 26.525 -1.630 -34.078 1.00 89.56 85 GLY A CA 1
ATOM 684 C C . GLY A 1 85 ? 27.019 -0.280 -33.552 1.00 89.56 85 GLY A C 1
ATOM 685 O O . GLY A 1 85 ? 28.212 -0.148 -33.293 1.00 89.56 85 GLY A O 1
ATOM 686 N N . THR A 1 86 ? 26.148 0.719 -33.356 1.00 92.31 86 THR A N 1
ATOM 687 C CA . THR A 1 86 ? 26.564 2.021 -32.798 1.00 92.31 86 THR A CA 1
ATOM 688 C C . THR A 1 86 ? 26.756 1.910 -31.281 1.00 92.31 86 THR A C 1
ATOM 690 O O . THR A 1 86 ? 25.777 1.648 -30.582 1.00 92.31 86 THR A O 1
ATOM 693 N N . PRO A 1 87 ? 27.960 2.134 -30.726 1.00 95.38 87 PRO A N 1
ATOM 694 C CA . PRO A 1 87 ? 28.166 2.062 -29.282 1.00 95.38 87 PRO A CA 1
ATOM 695 C C . PRO A 1 87 ? 27.347 3.117 -28.529 1.00 95.38 87 PRO A C 1
ATOM 697 O O . PRO A 1 87 ? 27.074 4.193 -29.061 1.00 95.38 87 PRO A O 1
ATOM 700 N N . LEU A 1 88 ? 26.988 2.818 -27.282 1.00 96.50 88 LEU A N 1
ATOM 701 C CA . LEU A 1 88 ? 26.343 3.769 -26.374 1.00 96.50 88 LEU A CA 1
ATOM 702 C C . LEU A 1 88 ? 27.268 4.087 -25.208 1.00 96.50 88 LEU A C 1
ATOM 704 O O . LEU A 1 88 ? 27.924 3.189 -24.682 1.00 96.50 88 LEU A O 1
ATOM 708 N N . LEU A 1 89 ? 27.267 5.336 -24.752 1.00 97.06 89 LEU A N 1
ATOM 709 C CA . LEU A 1 89 ? 27.867 5.683 -23.470 1.00 97.06 89 LEU A CA 1
ATOM 710 C C . LEU A 1 89 ? 26.827 5.486 -22.367 1.00 97.06 89 LEU A C 1
ATOM 712 O O . LEU A 1 89 ? 25.843 6.221 -22.295 1.00 97.06 89 LEU A O 1
ATOM 716 N N . VAL A 1 90 ? 27.043 4.495 -21.508 1.00 97.00 90 VAL A N 1
ATOM 717 C CA . VAL A 1 90 ? 26.218 4.239 -20.327 1.00 97.00 90 VAL A CA 1
ATOM 718 C C . VAL A 1 90 ? 26.925 4.805 -19.105 1.00 97.00 90 VAL A C 1
ATOM 720 O O . VAL A 1 90 ? 28.085 4.484 -18.847 1.00 97.00 90 VAL A O 1
ATOM 723 N N . GLU A 1 91 ? 26.214 5.629 -18.344 1.00 97.44 91 GLU A N 1
ATOM 724 C CA . GLU A 1 91 ? 26.710 6.210 -17.099 1.00 97.44 91 GLU A CA 1
ATOM 725 C C . GLU A 1 91 ? 25.743 5.862 -15.972 1.00 97.44 91 GLU A C 1
ATOM 727 O O . GLU A 1 91 ? 24.544 6.131 -16.073 1.00 97.44 91 GLU A O 1
ATOM 732 N N . LEU A 1 92 ? 26.257 5.265 -14.902 1.00 96.94 92 LEU A N 1
ATOM 733 C CA . LEU A 1 92 ? 25.480 4.911 -13.723 1.00 96.94 92 LEU A CA 1
ATOM 734 C C . LEU A 1 92 ? 26.080 5.611 -12.505 1.00 96.94 92 LEU A C 1
ATOM 736 O O . LEU A 1 92 ? 27.227 5.363 -12.136 1.00 96.94 92 LEU A O 1
ATOM 740 N N . GLU A 1 93 ? 25.299 6.502 -11.901 1.00 97.00 93 GLU A N 1
ATOM 741 C CA . GLU A 1 93 ? 25.637 7.189 -10.656 1.00 97.00 93 GLU A CA 1
ATOM 742 C C . GLU A 1 93 ? 24.802 6.595 -9.523 1.00 97.00 93 GLU A C 1
ATOM 744 O O . GLU A 1 93 ? 23.574 6.615 -9.578 1.00 97.00 93 GLU A O 1
ATOM 749 N N . LEU A 1 94 ? 25.478 6.046 -8.516 1.00 96.00 94 LEU A N 1
ATOM 750 C CA . LEU A 1 94 ? 24.881 5.382 -7.362 1.00 96.00 94 LEU A CA 1
ATOM 751 C C . LEU A 1 94 ? 25.374 6.056 -6.087 1.00 96.00 94 LEU A C 1
ATOM 753 O O . LEU A 1 94 ? 26.540 6.435 -6.008 1.00 96.00 94 LEU A O 1
ATOM 757 N N . HIS A 1 95 ? 24.527 6.159 -5.070 1.00 95.31 95 HIS A N 1
ATOM 758 C CA . HIS A 1 95 ? 24.942 6.551 -3.719 1.00 95.31 95 HIS A CA 1
ATOM 759 C C . HIS A 1 95 ? 24.591 5.427 -2.754 1.00 95.31 95 HIS A C 1
ATOM 761 O O . HIS A 1 95 ? 23.467 4.930 -2.782 1.00 95.31 95 HIS A O 1
ATOM 767 N N . SER A 1 96 ? 25.539 4.989 -1.923 1.00 91.00 96 SER A N 1
ATOM 768 C CA . SER A 1 96 ? 25.249 3.940 -0.939 1.00 91.00 96 SER A CA 1
ATOM 769 C C . SER A 1 96 ? 24.279 4.437 0.132 1.00 91.00 96 SER A C 1
ATOM 771 O O . SER A 1 96 ? 24.285 5.628 0.456 1.00 91.00 96 SER A O 1
ATOM 773 N N . PRO A 1 97 ? 23.492 3.543 0.747 1.00 86.00 97 PRO A N 1
ATOM 774 C CA . PRO A 1 97 ? 22.722 3.894 1.932 1.00 86.00 97 PRO A CA 1
ATOM 775 C C . PRO A 1 97 ? 23.616 4.421 3.056 1.00 86.00 97 PRO A C 1
ATOM 777 O O . PRO A 1 97 ? 24.795 4.073 3.187 1.00 86.00 97 PRO A O 1
ATOM 780 N N . CYS A 1 98 ? 23.055 5.249 3.933 1.00 80.19 98 CYS A N 1
ATOM 781 C CA . CYS A 1 98 ? 23.793 5.721 5.108 1.00 80.19 98 CYS A CA 1
ATOM 782 C C . CYS A 1 98 ? 24.096 4.586 6.103 1.00 80.19 98 CYS A C 1
ATOM 784 O O . CYS A 1 98 ? 25.109 4.616 6.804 1.00 80.19 98 CYS A O 1
ATOM 786 N N . HIS A 1 99 ? 23.217 3.584 6.170 1.00 74.88 99 HIS A N 1
ATOM 787 C CA . HIS A 1 99 ? 23.235 2.524 7.178 1.00 74.88 99 HIS A CA 1
ATOM 788 C C . HIS A 1 99 ? 23.922 1.229 6.707 1.00 74.88 99 HIS A C 1
ATOM 790 O O . HIS A 1 99 ? 24.417 0.462 7.539 1.00 74.88 99 HIS A O 1
ATOM 796 N N . GLU A 1 100 ? 24.024 1.008 5.396 1.00 82.94 100 GLU A N 1
ATOM 797 C CA . GLU A 1 100 ? 24.575 -0.209 4.794 1.00 82.94 100 GLU A CA 1
ATOM 798 C C . GLU A 1 100 ? 25.423 0.109 3.556 1.00 82.94 100 GLU A C 1
ATOM 800 O O . GLU A 1 100 ? 25.350 1.198 2.992 1.00 82.94 100 GLU A O 1
ATOM 805 N N . GLU A 1 101 ? 26.304 -0.816 3.186 1.00 89.75 101 GLU A N 1
ATOM 806 C CA . GLU A 1 101 ? 27.131 -0.705 1.985 1.00 89.75 101 GLU A CA 1
ATOM 807 C C . GLU A 1 101 ? 26.264 -0.695 0.735 1.00 89.75 101 GLU A C 1
ATOM 809 O O . GLU A 1 101 ? 25.168 -1.245 0.735 1.00 89.75 101 GLU A O 1
ATOM 814 N N . GLY A 1 102 ? 26.746 -0.053 -0.325 1.00 92.44 102 GLY A N 1
ATOM 815 C CA . GLY A 1 102 ? 26.066 -0.102 -1.611 1.00 92.44 102 GLY A CA 1
ATOM 816 C C . GLY A 1 102 ? 26.476 -1.341 -2.399 1.00 92.44 102 GLY A C 1
ATOM 817 O O . GLY A 1 102 ? 27.609 -1.810 -2.260 1.00 92.44 102 GLY A O 1
ATOM 818 N N . SER A 1 103 ? 25.571 -1.857 -3.230 1.00 94.25 103 SER A N 1
ATOM 819 C CA . SER A 1 103 ? 25.859 -2.976 -4.133 1.00 94.25 103 SER A CA 1
ATOM 820 C C . SER A 1 103 ? 25.247 -2.785 -5.521 1.00 94.25 103 SER A C 1
ATOM 822 O O . SER A 1 103 ? 24.125 -2.309 -5.657 1.00 94.25 103 SER A O 1
ATOM 824 N N . LEU A 1 104 ? 25.979 -3.146 -6.576 1.00 94.44 104 LEU A N 1
ATOM 825 C CA . LEU A 1 104 ? 25.401 -3.433 -7.887 1.00 94.44 104 LEU A CA 1
ATOM 826 C C . LEU A 1 104 ? 25.367 -4.956 -8.018 1.00 94.44 104 LEU A C 1
ATOM 828 O O . LEU A 1 104 ? 26.375 -5.585 -8.342 1.00 94.44 104 LEU A O 1
ATOM 832 N N . CYS A 1 105 ? 24.200 -5.518 -7.716 1.00 92.56 105 CYS A N 1
ATOM 833 C CA . CYS A 1 105 ? 23.963 -6.954 -7.598 1.00 92.56 105 CYS A CA 1
ATOM 834 C C . CYS A 1 105 ? 23.827 -7.645 -8.958 1.00 92.56 105 CYS A C 1
ATOM 836 O O . CYS A 1 105 ? 24.119 -8.828 -9.098 1.00 92.56 105 CYS A O 1
ATOM 838 N N . HIS A 1 106 ? 23.336 -6.930 -9.973 1.00 92.44 106 HIS A N 1
ATOM 839 C CA . HIS A 1 106 ? 23.202 -7.475 -11.319 1.00 92.44 106 HIS A CA 1
ATOM 840 C C . HIS A 1 106 ? 23.443 -6.401 -12.373 1.00 92.44 106 HIS A C 1
ATOM 842 O O . HIS A 1 106 ? 22.957 -5.276 -12.246 1.00 92.44 106 HIS A O 1
ATOM 848 N N . SER A 1 107 ? 24.160 -6.771 -13.433 1.00 93.50 107 SER A N 1
ATOM 849 C CA . SER A 1 107 ? 24.338 -5.952 -14.628 1.00 93.50 107 SER A CA 1
ATOM 850 C C . SER A 1 107 ? 24.522 -6.855 -15.839 1.00 93.50 107 SER A C 1
ATOM 852 O O . SER A 1 107 ? 25.522 -7.564 -15.948 1.00 93.50 107 SER A O 1
ATOM 854 N N . SER A 1 108 ? 23.542 -6.862 -16.736 1.00 93.62 108 SER A N 1
ATOM 855 C CA . SER A 1 108 ? 23.594 -7.649 -17.965 1.00 93.62 108 SER A CA 1
ATOM 856 C C . SER A 1 108 ? 22.865 -6.943 -19.101 1.00 93.62 108 SER A C 1
ATOM 858 O O . SER A 1 108 ? 22.051 -6.044 -18.885 1.00 93.62 108 SER A O 1
ATOM 860 N N . VAL A 1 109 ? 23.159 -7.349 -20.333 1.00 94.06 109 VAL A N 1
ATOM 861 C CA . VAL A 1 109 ? 22.317 -7.009 -21.478 1.00 94.06 109 VAL A CA 1
ATOM 862 C C . VAL A 1 109 ? 21.626 -8.276 -21.938 1.00 94.06 109 VAL A C 1
ATOM 864 O O . VAL A 1 109 ? 22.285 -9.270 -22.236 1.00 94.06 109 VAL A O 1
ATOM 867 N N . VAL A 1 110 ? 20.302 -8.223 -22.005 1.00 91.81 110 VAL A N 1
ATOM 868 C CA . VAL A 1 110 ? 19.463 -9.317 -22.494 1.00 91.81 110 VAL A CA 1
ATOM 869 C C . VAL A 1 110 ? 18.820 -8.925 -23.813 1.00 91.81 110 VAL A C 1
ATOM 871 O O . VAL A 1 110 ? 18.719 -7.742 -24.149 1.00 91.81 110 VAL A O 1
ATOM 874 N N . LEU A 1 111 ? 18.393 -9.925 -24.569 1.00 90.31 111 LEU A N 1
ATOM 875 C CA . LEU A 1 111 ? 17.646 -9.747 -25.799 1.00 90.31 111 LEU A CA 1
ATOM 876 C C . LEU A 1 111 ? 16.274 -10.380 -25.589 1.00 90.31 111 LEU A C 1
ATOM 878 O O . LEU A 1 111 ? 16.201 -11.572 -25.314 1.00 90.31 111 LEU A O 1
ATOM 882 N N . ASP A 1 112 ? 15.209 -9.593 -25.713 1.00 89.19 112 ASP A N 1
ATOM 883 C CA . ASP A 1 112 ? 13.841 -10.114 -25.675 1.00 89.19 112 ASP A CA 1
ATOM 884 C C . ASP A 1 112 ? 13.266 -10.114 -27.102 1.00 89.19 112 ASP A C 1
ATOM 886 O O . ASP A 1 112 ? 13.472 -9.141 -27.840 1.00 89.19 112 ASP A O 1
ATOM 890 N N . PRO A 1 113 ? 12.517 -11.142 -27.531 1.00 89.88 113 PRO A N 1
ATOM 891 C CA . PRO A 1 113 ? 11.702 -11.031 -28.734 1.00 89.88 113 PRO A CA 1
ATOM 892 C C . PRO A 1 113 ? 10.558 -10.035 -28.495 1.00 89.88 113 PRO A C 1
ATOM 894 O O . PRO A 1 113 ? 10.049 -9.895 -27.384 1.00 89.88 113 PRO A O 1
ATOM 897 N N . ARG A 1 114 ? 10.119 -9.323 -29.539 1.00 85.50 114 ARG A N 1
ATOM 898 C CA . ARG A 1 114 ? 8.989 -8.378 -29.421 1.00 85.50 114 ARG A CA 1
ATOM 899 C C . ARG A 1 114 ? 7.667 -9.058 -29.129 1.00 85.50 114 ARG A C 1
ATOM 901 O O . ARG A 1 114 ? 6.774 -8.459 -28.535 1.00 85.50 114 ARG A O 1
ATOM 908 N N . ARG A 1 115 ? 7.514 -10.266 -29.651 1.00 85.19 115 ARG A N 1
ATOM 909 C CA . ARG A 1 115 ? 6.313 -11.078 -29.543 1.00 85.19 115 ARG A CA 1
ATOM 910 C C . ARG A 1 115 ? 6.756 -12.507 -29.346 1.00 85.19 115 ARG A C 1
ATOM 912 O O . ARG A 1 115 ? 7.652 -12.968 -30.042 1.00 85.19 115 ARG A O 1
ATOM 919 N N . HIS A 1 116 ? 6.054 -13.230 -28.489 1.00 83.94 116 HIS A N 1
ATOM 920 C CA . HIS A 1 116 ? 6.338 -14.637 -28.237 1.00 83.94 116 HIS A CA 1
ATOM 921 C C . HIS A 1 116 ? 6.338 -15.498 -29.507 1.00 83.94 116 HIS A C 1
ATOM 923 O O . HIS A 1 116 ? 7.131 -16.418 -29.641 1.00 83.94 116 HIS A O 1
ATOM 929 N N . ARG A 1 117 ? 5.452 -15.212 -30.471 1.00 82.69 117 ARG A N 1
ATOM 930 C CA . ARG A 1 117 ? 5.385 -15.967 -31.739 1.00 82.69 117 ARG A CA 1
ATOM 931 C C . ARG A 1 117 ? 6.509 -15.624 -32.726 1.00 82.69 117 ARG A C 1
ATOM 933 O O . ARG A 1 117 ? 6.638 -16.300 -33.739 1.00 82.69 117 ARG A O 1
ATOM 940 N N . GLU A 1 118 ? 7.287 -14.580 -32.455 1.00 85.44 118 GLU A N 1
ATOM 941 C CA . GLU A 1 118 ? 8.350 -14.059 -33.319 1.00 85.44 118 GLU A CA 1
ATOM 942 C C . GLU A 1 118 ? 9.710 -14.189 -32.603 1.00 85.44 118 GLU A C 1
ATOM 944 O O . GLU A 1 118 ? 10.425 -13.207 -32.417 1.00 85.44 118 GLU A O 1
ATOM 949 N N . ASP A 1 119 ? 10.059 -15.415 -32.188 1.00 86.94 119 ASP A N 1
ATOM 950 C CA . ASP A 1 119 ? 11.313 -15.744 -31.489 1.00 86.94 119 ASP A CA 1
ATOM 951 C C . ASP A 1 119 ? 12.187 -16.745 -32.282 1.00 86.94 119 ASP A C 1
ATOM 953 O O . ASP A 1 119 ? 12.300 -17.920 -31.924 1.00 86.94 119 ASP A O 1
ATOM 957 N N . PRO A 1 120 ? 12.820 -16.316 -33.393 1.00 85.94 120 PRO A N 1
ATOM 958 C CA . PRO A 1 120 ? 13.624 -17.208 -34.233 1.00 85.94 120 PRO A CA 1
ATOM 959 C C . PRO A 1 120 ? 14.941 -17.650 -33.574 1.00 85.94 120 PRO A C 1
ATOM 961 O O . PRO A 1 120 ? 15.600 -18.554 -34.082 1.00 85.94 120 PRO A O 1
ATOM 964 N N . LEU A 1 121 ? 15.337 -17.014 -32.465 1.00 87.56 121 LEU A N 1
ATOM 965 C CA . LEU A 1 121 ? 16.517 -17.387 -31.683 1.00 87.56 121 LEU A CA 1
ATOM 966 C C . LEU A 1 121 ? 16.175 -18.288 -30.489 1.00 87.56 121 LEU A C 1
ATOM 968 O O . LEU A 1 121 ? 17.090 -18.719 -29.791 1.00 87.56 121 LEU A O 1
ATOM 972 N N . HIS A 1 122 ? 14.892 -18.601 -30.280 1.00 88.75 122 HIS A N 1
ATOM 973 C CA . HIS A 1 122 ? 14.415 -19.439 -29.182 1.00 88.75 122 HIS A CA 1
ATOM 974 C C . HIS A 1 122 ? 14.861 -18.939 -27.797 1.00 88.75 122 HIS A C 1
ATOM 976 O O . HIS A 1 122 ? 15.186 -19.734 -26.915 1.00 88.75 122 HIS A O 1
ATOM 982 N N . LEU A 1 123 ? 14.885 -17.617 -27.613 1.00 89.12 123 LEU A N 1
ATOM 983 C CA . LEU A 1 123 ? 15.267 -16.943 -26.372 1.00 89.12 123 LEU A CA 1
ATOM 984 C C . LEU A 1 123 ? 14.308 -17.264 -25.218 1.00 89.12 123 LEU A C 1
ATOM 986 O O . LEU A 1 123 ? 14.718 -17.222 -24.062 1.00 89.12 123 LEU A O 1
ATOM 990 N N . LEU A 1 124 ? 13.051 -17.601 -25.520 1.00 89.50 124 LEU A N 1
ATOM 991 C CA . LEU A 1 124 ? 12.037 -17.951 -24.523 1.00 89.50 124 LEU A CA 1
ATOM 992 C C . LEU A 1 124 ? 12.007 -19.444 -24.178 1.00 89.50 124 LEU A C 1
ATOM 994 O O . LEU A 1 124 ? 11.316 -19.823 -23.234 1.00 89.50 124 LEU A O 1
ATOM 998 N N . ARG A 1 125 ? 12.762 -20.288 -24.898 1.00 89.75 125 ARG A N 1
ATOM 999 C CA . ARG A 1 125 ? 12.646 -21.752 -24.811 1.00 89.75 125 ARG A CA 1
ATOM 1000 C C . ARG A 1 125 ? 12.840 -22.286 -23.398 1.00 89.75 125 ARG A C 1
ATOM 1002 O O . ARG A 1 125 ? 12.064 -23.128 -22.975 1.00 89.75 125 ARG A O 1
ATOM 1009 N N . SER A 1 126 ? 13.838 -21.802 -22.659 1.00 88.69 126 SER A N 1
ATOM 1010 C CA . SER A 1 126 ? 14.060 -22.266 -21.283 1.00 88.69 126 SER A CA 1
ATOM 1011 C C . SER A 1 126 ? 12.857 -21.962 -20.389 1.00 88.69 126 SER A C 1
ATOM 1013 O O . SER A 1 126 ? 12.429 -22.807 -19.617 1.00 88.69 126 SER A O 1
ATOM 1015 N N . THR A 1 127 ? 12.256 -20.780 -20.540 1.00 88.81 127 THR A N 1
ATOM 1016 C CA . THR A 1 127 ? 11.051 -20.406 -19.793 1.00 88.81 127 THR A CA 1
ATOM 1017 C C . THR A 1 127 ? 9.837 -21.224 -20.237 1.00 88.81 127 THR A C 1
ATOM 1019 O O . THR A 1 127 ? 9.031 -21.605 -19.397 1.00 88.81 127 THR A O 1
ATOM 1022 N N . GLU A 1 128 ? 9.701 -21.537 -21.529 1.00 88.44 128 GLU A N 1
ATOM 1023 C CA . GLU A 1 128 ? 8.663 -22.453 -22.028 1.00 88.44 128 GLU A CA 1
ATOM 1024 C C . GLU A 1 128 ? 8.836 -23.877 -21.470 1.00 88.44 128 GLU A C 1
ATOM 1026 O O . GLU A 1 128 ? 7.855 -24.521 -21.101 1.00 88.44 128 GLU A O 1
ATOM 1031 N N . GLU A 1 129 ? 10.074 -24.370 -21.393 1.00 89.56 129 GLU A N 1
ATOM 1032 C CA . GLU A 1 129 ? 10.411 -25.668 -20.804 1.00 89.56 129 GLU A CA 1
ATOM 1033 C C . GLU A 1 129 ? 10.075 -25.695 -19.306 1.00 89.56 129 GLU A C 1
ATOM 1035 O O . GLU A 1 129 ? 9.441 -26.644 -18.841 1.00 89.56 129 GLU A O 1
ATOM 1040 N N . ASP A 1 130 ? 10.404 -24.630 -18.570 1.00 88.50 130 ASP A N 1
ATOM 1041 C CA . ASP A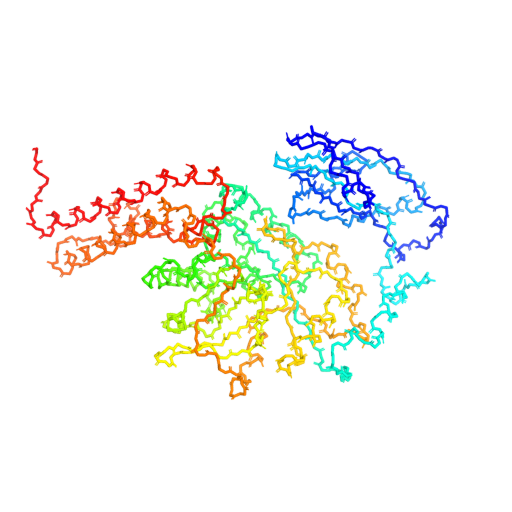 1 130 ? 10.071 -24.482 -17.150 1.00 88.50 130 ASP A CA 1
ATOM 1042 C C . ASP A 1 130 ? 8.552 -24.400 -16.913 1.00 88.50 130 ASP A C 1
ATOM 1044 O O . ASP A 1 130 ? 8.034 -25.029 -15.988 1.00 88.50 130 ASP A O 1
ATOM 1048 N N . LEU A 1 131 ? 7.813 -23.686 -17.771 1.00 85.19 131 LEU A N 1
ATOM 1049 C CA . LEU A 1 131 ? 6.345 -23.608 -17.718 1.00 85.19 131 LEU A CA 1
ATOM 1050 C C . LEU A 1 131 ? 5.672 -24.968 -17.966 1.00 85.19 131 LEU A C 1
ATOM 1052 O O . LEU A 1 131 ? 4.574 -25.210 -17.451 1.00 85.19 131 LEU A O 1
ATOM 1056 N N . MET A 1 132 ? 6.326 -25.850 -18.730 1.00 82.56 132 MET A N 1
ATOM 1057 C CA . MET A 1 132 ? 5.891 -27.228 -18.975 1.00 82.56 132 MET A CA 1
ATOM 1058 C C . MET A 1 132 ? 6.347 -28.224 -17.916 1.00 82.56 132 MET A C 1
ATOM 1060 O O . MET A 1 132 ? 5.806 -29.334 -17.851 1.00 82.56 132 MET A O 1
ATOM 1064 N N . ALA A 1 133 ? 7.355 -27.879 -17.117 1.00 79.94 133 ALA A N 1
ATOM 1065 C CA . ALA A 1 133 ? 7.971 -28.818 -16.202 1.00 79.94 133 ALA A CA 1
ATOM 1066 C C . ALA A 1 133 ? 6.974 -29.268 -15.111 1.00 79.94 133 ALA A C 1
ATOM 1068 O O . ALA A 1 133 ? 6.336 -28.437 -14.446 1.00 79.94 133 ALA A O 1
ATOM 1069 N N . PRO A 1 134 ? 6.846 -30.588 -14.863 1.00 62.22 134 PRO A N 1
ATOM 1070 C CA . PRO A 1 134 ? 5.984 -31.099 -13.806 1.00 62.22 134 PRO A CA 1
ATOM 1071 C C . PRO A 1 134 ? 6.497 -30.611 -12.444 1.00 62.22 134 PRO A C 1
ATOM 1073 O O . PRO A 1 134 ? 7.565 -31.008 -11.986 1.00 62.22 134 PRO A O 1
ATOM 1076 N N . GLY A 1 135 ? 5.733 -29.723 -11.805 1.00 58.28 135 GLY A N 1
ATOM 1077 C CA . GLY A 1 135 ? 6.074 -29.109 -10.516 1.00 58.28 135 GLY A CA 1
ATOM 1078 C C . GLY A 1 135 ? 5.921 -27.586 -10.471 1.00 58.28 135 GLY A C 1
ATOM 1079 O O . GLY A 1 135 ? 5.761 -27.045 -9.380 1.00 58.28 135 GLY A O 1
ATOM 1080 N N . HIS A 1 136 ? 5.907 -26.902 -11.622 1.00 51.62 136 HIS A N 1
ATOM 1081 C CA . HIS A 1 136 ? 5.605 -25.460 -11.701 1.00 51.62 136 HIS A CA 1
ATOM 1082 C C . HIS A 1 136 ? 4.103 -25.187 -11.863 1.00 51.62 136 HIS A C 1
ATOM 1084 O O . HIS A 1 136 ? 3.572 -24.198 -11.356 1.00 51.62 136 HIS A O 1
ATOM 1090 N N . THR A 1 137 ? 3.375 -26.147 -12.435 1.00 50.44 137 THR A N 1
ATOM 1091 C CA . THR A 1 137 ? 1.918 -26.222 -12.359 1.00 50.44 137 THR A CA 1
ATOM 1092 C C . THR A 1 137 ? 1.518 -26.679 -10.953 1.00 50.44 137 THR A C 1
ATOM 1094 O O . THR A 1 137 ? 1.472 -27.880 -10.673 1.00 50.44 137 THR A O 1
ATOM 1097 N N . GLY A 1 138 ? 1.276 -25.741 -10.033 1.00 43.94 138 GLY A N 1
ATOM 1098 C CA . GLY A 1 138 ? 0.740 -26.057 -8.705 1.00 43.94 138 GLY A CA 1
ATOM 1099 C C . GLY A 1 138 ? -0.436 -27.038 -8.816 1.00 43.94 138 GLY A C 1
ATOM 1100 O O . GLY A 1 138 ? -1.393 -26.765 -9.538 1.00 43.94 138 GLY A O 1
ATOM 1101 N N . ALA A 1 139 ? -0.285 -28.198 -8.163 1.00 38.00 139 ALA A N 1
ATOM 1102 C CA . ALA A 1 139 ? -1.192 -29.348 -8.099 1.00 38.00 139 ALA A CA 1
ATOM 1103 C C . ALA A 1 139 ? -2.519 -29.196 -8.878 1.00 38.00 139 ALA A C 1
ATOM 1105 O O . ALA A 1 139 ? -3.475 -28.571 -8.418 1.00 38.00 139 ALA A O 1
ATOM 1106 N N . GLY A 1 140 ? -2.558 -29.804 -10.064 1.00 46.28 140 GLY A N 1
ATOM 1107 C CA . GLY A 1 140 ? -3.728 -29.901 -10.934 1.00 46.28 140 GLY A CA 1
ATOM 1108 C C . GLY A 1 140 ? -3.339 -29.596 -12.375 1.00 46.28 140 GLY A C 1
ATOM 1109 O O . GLY A 1 140 ? -2.856 -28.502 -12.663 1.00 46.28 140 GLY A O 1
ATOM 1110 N N . GLN A 1 141 ? -3.533 -30.555 -13.285 1.00 47.31 141 GLN A N 1
ATOM 1111 C CA . GLN A 1 141 ? -3.488 -30.272 -14.721 1.00 47.31 141 GLN A CA 1
ATOM 1112 C C . GLN A 1 141 ? -4.377 -29.050 -14.981 1.00 47.31 141 GLN A C 1
ATOM 1114 O O . GLN A 1 141 ? -5.540 -29.055 -14.577 1.00 47.31 141 GLN A O 1
ATOM 1119 N N . MET A 1 142 ? -3.826 -27.984 -15.572 1.00 52.91 142 MET A N 1
ATOM 1120 C CA . MET A 1 142 ? -4.645 -26.842 -15.977 1.00 52.91 142 MET A CA 1
ATOM 1121 C C . MET A 1 142 ? -5.729 -27.358 -16.920 1.00 52.91 142 MET A C 1
ATOM 1123 O O . MET A 1 142 ? -5.428 -27.987 -17.937 1.00 52.91 142 MET A O 1
ATOM 1127 N N . GLY A 1 143 ? -6.990 -27.152 -16.543 1.00 48.19 143 GLY A N 1
ATOM 1128 C CA . GLY A 1 143 ? -8.112 -27.489 -17.405 1.00 48.19 143 GLY A CA 1
ATOM 1129 C C . GLY A 1 143 ? -8.089 -26.566 -18.626 1.00 48.19 143 GLY A C 1
ATOM 1130 O O . GLY A 1 143 ? -7.789 -25.378 -18.483 1.00 48.19 143 GLY A O 1
ATOM 1131 N N . PRO A 1 144 ? -8.381 -27.057 -19.838 1.00 44.72 144 PRO A N 1
ATOM 1132 C CA . PRO A 1 144 ? -8.363 -26.208 -21.018 1.00 44.72 144 PRO A CA 1
ATOM 1133 C C . PRO A 1 144 ? -9.480 -25.151 -20.936 1.00 44.72 144 PRO A C 1
ATOM 1135 O O . PRO A 1 144 ? -10.644 -25.458 -21.165 1.00 44.72 144 PRO A O 1
ATOM 1138 N N . GLY A 1 145 ? -9.117 -23.892 -20.656 1.00 56.53 145 GLY A N 1
ATOM 1139 C CA . GLY A 1 145 ? -9.913 -22.708 -21.019 1.00 56.53 145 GLY A CA 1
ATOM 1140 C C . GLY A 1 145 ? -10.515 -21.847 -19.901 1.00 56.53 145 GLY A C 1
ATOM 1141 O O . GLY A 1 145 ? -10.910 -20.722 -20.218 1.00 56.53 145 GLY A O 1
ATOM 1142 N N . ASP A 1 146 ? -10.535 -22.301 -18.643 1.00 74.25 146 ASP A N 1
ATOM 1143 C CA . ASP A 1 146 ? -11.252 -21.605 -17.553 1.00 74.25 146 ASP A CA 1
ATOM 1144 C C . ASP A 1 146 ? -10.354 -20.836 -16.567 1.00 74.25 146 ASP A C 1
ATOM 1146 O O . ASP A 1 146 ? -10.842 -19.938 -15.876 1.00 74.25 146 ASP A O 1
ATOM 1150 N N . ASP A 1 147 ? -9.052 -21.136 -16.507 1.00 88.44 147 ASP A N 1
ATOM 1151 C CA . ASP A 1 147 ? -8.132 -20.452 -15.592 1.00 88.44 147 ASP A CA 1
ATOM 1152 C C . ASP A 1 147 ? -7.890 -18.988 -16.022 1.00 88.44 147 ASP A C 1
ATOM 1154 O O . ASP A 1 147 ? -7.536 -18.695 -17.173 1.00 88.44 147 ASP A O 1
ATOM 1158 N N . ARG A 1 148 ? -8.070 -18.045 -15.087 1.00 93.12 148 ARG A N 1
ATOM 1159 C CA . ARG A 1 148 ? -8.001 -16.595 -15.342 1.00 93.12 148 ARG A CA 1
ATOM 1160 C C . ARG A 1 148 ? -7.199 -15.853 -14.276 1.00 93.12 148 ARG A C 1
ATOM 1162 O O . ARG A 1 148 ? -7.413 -16.037 -13.083 1.00 93.12 148 ARG A O 1
ATOM 1169 N N . VAL A 1 149 ? -6.353 -14.918 -14.695 1.00 94.50 149 VAL A N 1
ATOM 1170 C CA . VAL A 1 149 ? -5.669 -13.980 -13.794 1.00 94.50 149 VAL A CA 1
ATOM 1171 C C . VAL A 1 149 ? -6.148 -12.565 -14.087 1.00 94.50 149 VAL A C 1
ATOM 1173 O O . VAL A 1 149 ? -5.998 -12.061 -15.201 1.00 94.50 149 VAL A O 1
ATOM 1176 N N . THR A 1 150 ? -6.723 -11.921 -13.073 1.00 95.50 150 THR A N 1
ATOM 1177 C CA . THR A 1 150 ? -7.060 -10.497 -13.114 1.00 95.50 150 THR A CA 1
ATOM 1178 C C . THR A 1 150 ? -5.825 -9.685 -12.744 1.00 95.50 150 THR A C 1
ATOM 1180 O O . THR A 1 150 ? -5.279 -9.845 -11.654 1.00 95.50 150 THR A O 1
ATOM 1183 N N . LEU A 1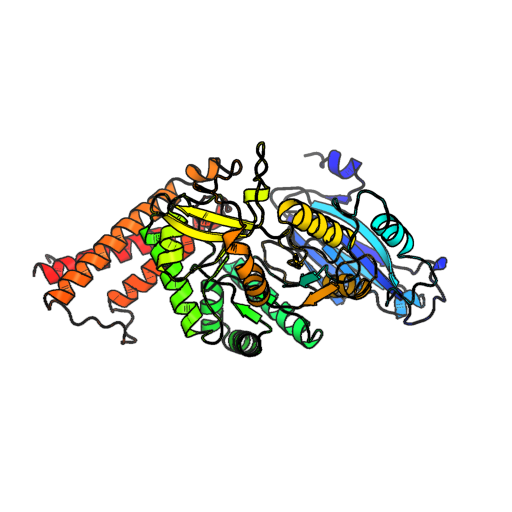 151 ? -5.397 -8.809 -13.646 1.00 94.69 151 LEU A N 1
ATOM 1184 C CA . LEU A 1 151 ? -4.289 -7.885 -13.450 1.00 94.69 151 LEU A CA 1
ATOM 1185 C C . LEU A 1 151 ? -4.839 -6.540 -12.969 1.00 94.69 151 LEU A C 1
ATOM 1187 O O . LEU A 1 151 ? -5.438 -5.797 -13.753 1.00 94.69 151 LEU A O 1
ATOM 1191 N N . LEU A 1 152 ? -4.608 -6.223 -11.697 1.00 95.56 152 LEU A N 1
ATOM 1192 C CA . LEU A 1 152 ? -4.825 -4.886 -11.152 1.00 95.56 152 LEU A CA 1
ATOM 1193 C C . LEU A 1 152 ? -3.477 -4.332 -10.716 1.00 95.56 152 LEU A C 1
ATOM 1195 O O . LEU A 1 152 ? -2.947 -4.722 -9.680 1.00 95.56 152 LEU A O 1
ATOM 1199 N N . SER A 1 153 ? -2.921 -3.411 -11.490 1.00 94.50 153 SER A N 1
ATOM 1200 C CA . SER A 1 153 ? -1.666 -2.788 -11.097 1.00 94.50 153 SER A CA 1
ATOM 1201 C C . SER A 1 153 ? -1.857 -1.943 -9.835 1.00 94.50 153 SER A C 1
ATOM 1203 O O . SER A 1 153 ? -2.898 -1.312 -9.656 1.00 94.50 153 SER A O 1
ATOM 1205 N N . HIS A 1 154 ? -0.862 -1.914 -8.956 1.00 94.19 154 HIS A N 1
ATOM 1206 C CA . HIS A 1 154 ? -0.957 -1.279 -7.644 1.00 94.19 154 HIS A CA 1
ATOM 1207 C C . HIS A 1 154 ? 0.360 -0.589 -7.278 1.00 94.19 154 HIS A C 1
ATOM 1209 O O . HIS A 1 154 ? 1.434 -1.020 -7.689 1.00 94.19 154 HIS A O 1
ATOM 1215 N N . ALA A 1 155 ? 0.277 0.477 -6.484 1.00 92.19 155 ALA A N 1
ATOM 1216 C CA . ALA A 1 155 ? 1.435 1.074 -5.826 1.00 92.19 155 ALA A CA 1
ATOM 1217 C C . ALA A 1 155 ? 1.131 1.233 -4.338 1.00 92.19 155 ALA A C 1
ATOM 1219 O O . ALA A 1 155 ? 0.235 2.001 -3.963 1.00 92.19 155 ALA A O 1
ATOM 1220 N N . HIS A 1 156 ? 1.876 0.499 -3.515 1.00 92.56 156 HIS A N 1
ATOM 1221 C CA . HIS A 1 156 ? 1.868 0.697 -2.076 1.00 92.56 156 HIS A CA 1
ATOM 1222 C C . HIS A 1 156 ? 2.774 1.887 -1.740 1.00 92.56 156 HIS A C 1
ATOM 1224 O O . HIS A 1 156 ? 3.815 2.077 -2.365 1.00 92.56 156 HIS A O 1
ATOM 1230 N N . LEU A 1 157 ? 2.324 2.742 -0.828 1.00 92.38 157 LEU A N 1
ATOM 1231 C CA . LEU A 1 157 ? 2.990 3.996 -0.487 1.00 92.38 157 LEU A CA 1
ATOM 1232 C C . LEU A 1 157 ? 2.951 4.169 1.026 1.00 92.38 157 LEU A C 1
ATOM 1234 O O . LEU A 1 157 ? 1.920 4.595 1.561 1.00 92.38 157 LEU A O 1
ATOM 1238 N N . ASP A 1 158 ? 4.075 3.905 1.689 1.00 94.12 158 ASP A N 1
ATOM 1239 C CA . ASP A 1 158 ? 4.171 4.160 3.123 1.00 94.12 158 ASP A CA 1
ATOM 1240 C C . ASP A 1 158 ? 4.161 5.654 3.403 1.00 94.12 158 ASP A C 1
ATOM 1242 O O . ASP A 1 158 ? 4.951 6.431 2.855 1.00 94.12 158 ASP A O 1
ATOM 1246 N N . LEU A 1 159 ? 3.241 6.077 4.274 1.00 94.19 159 LEU A N 1
ATOM 1247 C CA . LEU A 1 159 ? 3.043 7.490 4.601 1.00 94.19 159 LEU A CA 1
ATOM 1248 C C . LEU A 1 159 ? 4.212 8.092 5.374 1.00 94.19 159 LEU A C 1
ATOM 1250 O O . LEU A 1 159 ? 4.418 9.301 5.303 1.00 94.19 159 LEU A O 1
ATOM 1254 N N . ALA A 1 160 ? 4.948 7.253 6.096 1.00 93.06 160 ALA A N 1
ATOM 1255 C CA . ALA A 1 160 ? 6.291 7.494 6.592 1.00 93.06 160 ALA A CA 1
ATOM 1256 C C . ALA A 1 160 ? 6.856 6.154 7.064 1.00 93.06 160 ALA A C 1
ATOM 1258 O O . ALA A 1 160 ? 6.176 5.440 7.801 1.00 93.06 160 ALA A O 1
ATOM 1259 N N . TRP A 1 161 ? 8.092 5.846 6.687 1.00 92.06 161 TRP A N 1
ATOM 1260 C CA . TRP A 1 161 ? 8.774 4.632 7.126 1.00 92.06 161 TRP A CA 1
ATOM 1261 C C . TRP A 1 161 ? 10.277 4.896 7.216 1.00 92.06 161 TRP A C 1
ATOM 1263 O O . TRP A 1 161 ? 10.751 5.456 8.207 1.00 92.06 161 TRP A O 1
ATOM 1273 N N . LEU A 1 162 ? 11.023 4.572 6.162 1.00 86.19 162 LEU A N 1
ATOM 1274 C CA . LEU A 1 162 ? 12.444 4.897 6.062 1.00 86.19 162 LEU A CA 1
ATOM 1275 C C . LEU A 1 162 ? 12.682 6.353 5.640 1.00 86.19 162 LEU A C 1
ATOM 1277 O O . LEU A 1 162 ? 13.765 6.888 5.859 1.00 86.19 162 LEU A O 1
ATOM 1281 N N . TRP A 1 163 ? 11.627 7.006 5.160 1.00 87.56 163 TRP A N 1
ATOM 1282 C CA . TRP A 1 163 ? 11.573 8.392 4.717 1.00 87.56 163 TRP A CA 1
ATOM 1283 C C . TRP A 1 163 ? 10.495 9.190 5.476 1.00 87.56 163 TRP A C 1
ATOM 1285 O O . TRP A 1 163 ? 9.514 8.618 5.978 1.00 87.56 163 TRP A O 1
ATOM 1295 N N . PRO A 1 164 ? 10.636 10.526 5.561 1.00 89.19 164 PRO A N 1
ATOM 1296 C CA . PRO A 1 164 ? 9.626 11.403 6.138 1.00 89.19 164 PRO A CA 1
ATOM 1297 C C . PRO A 1 164 ? 8.402 11.569 5.228 1.00 89.19 164 PRO A C 1
ATOM 1299 O O . PRO A 1 164 ? 8.459 11.416 4.011 1.00 89.19 164 PRO A O 1
ATOM 1302 N N . VAL A 1 165 ? 7.292 12.022 5.817 1.00 91.94 165 VAL A N 1
ATOM 1303 C CA . VAL A 1 165 ? 6.006 12.265 5.127 1.00 91.94 165 VAL A CA 1
ATOM 1304 C C . VAL A 1 165 ? 6.140 13.158 3.883 1.00 91.94 165 VAL A C 1
ATOM 1306 O O . VAL A 1 165 ? 5.439 12.980 2.884 1.00 91.94 165 VAL A O 1
ATOM 1309 N N . ALA A 1 166 ? 7.035 14.149 3.935 1.00 89.88 166 ALA A N 1
ATOM 1310 C CA . ALA A 1 166 ? 7.267 15.073 2.827 1.00 89.88 166 ALA A CA 1
ATOM 1311 C C . ALA A 1 166 ? 7.858 14.381 1.588 1.00 89.88 166 ALA A C 1
ATOM 1313 O O . ALA A 1 166 ? 7.629 14.839 0.467 1.00 89.88 166 ALA A O 1
ATOM 1314 N N . GLU A 1 167 ? 8.605 13.298 1.784 1.00 88.25 167 GLU A N 1
ATOM 1315 C CA . GLU A 1 167 ? 9.157 12.487 0.707 1.00 88.25 167 GLU A CA 1
ATOM 1316 C C . GLU A 1 167 ? 8.086 11.587 0.096 1.00 88.25 167 GLU A C 1
ATOM 1318 O O . GLU A 1 167 ? 7.909 11.636 -1.121 1.00 88.25 167 GLU A O 1
ATOM 1323 N N . THR A 1 168 ? 7.252 10.928 0.916 1.00 90.38 168 THR A N 1
ATOM 1324 C CA . THR A 1 168 ? 6.083 10.181 0.415 1.00 90.38 168 THR A CA 1
ATOM 1325 C C . THR A 1 168 ? 5.198 11.055 -0.462 1.00 90.38 168 THR A C 1
ATOM 1327 O O . THR A 1 168 ? 4.687 10.605 -1.483 1.00 90.38 168 THR A O 1
ATOM 1330 N N . TRP A 1 169 ? 5.008 12.328 -0.103 1.00 93.00 169 TRP A N 1
ATOM 1331 C CA . TRP A 1 169 ? 4.243 13.252 -0.938 1.00 93.00 169 TRP A CA 1
ATOM 1332 C C . TRP A 1 169 ? 4.842 13.416 -2.345 1.00 93.00 169 TRP A C 1
ATOM 1334 O O . TRP A 1 169 ? 4.096 13.435 -3.326 1.00 93.00 169 TRP A O 1
ATOM 1344 N N . ARG A 1 170 ? 6.172 13.512 -2.464 1.00 89.62 170 ARG A N 1
ATOM 1345 C CA . ARG A 1 170 ? 6.856 13.577 -3.766 1.00 89.62 170 ARG A CA 1
ATOM 1346 C C . ARG A 1 170 ? 6.713 12.251 -4.508 1.00 89.62 170 ARG A C 1
ATOM 1348 O O . ARG A 1 170 ? 6.227 12.254 -5.636 1.00 89.62 170 ARG A O 1
ATOM 1355 N N . ALA A 1 171 ? 7.007 11.140 -3.833 1.00 88.50 171 ALA A N 1
ATOM 1356 C CA . ALA A 1 171 ? 6.887 9.794 -4.383 1.00 88.50 171 ALA A CA 1
ATOM 1357 C C . ALA A 1 171 ? 5.467 9.494 -4.891 1.00 88.50 171 ALA A C 1
ATOM 1359 O O . ALA A 1 171 ? 5.298 8.924 -5.967 1.00 88.50 171 ALA A O 1
ATOM 1360 N N . ALA A 1 172 ? 4.432 9.938 -4.174 1.00 92.81 172 ALA A N 1
ATOM 1361 C CA . ALA A 1 172 ? 3.040 9.807 -4.588 1.00 92.81 172 ALA A CA 1
ATOM 1362 C C . ALA A 1 172 ? 2.748 10.610 -5.864 1.00 92.81 172 ALA A C 1
ATOM 1364 O O . ALA A 1 172 ? 2.156 10.080 -6.805 1.00 92.81 172 ALA A O 1
ATOM 1365 N N . VAL A 1 173 ? 3.183 11.874 -5.934 1.00 93.62 173 VAL A N 1
ATOM 1366 C CA . VAL A 1 173 ? 2.999 12.711 -7.133 1.00 93.62 173 VAL A CA 1
ATOM 1367 C C . VAL A 1 173 ? 3.697 12.099 -8.349 1.00 93.62 173 VAL A C 1
ATOM 1369 O O . VAL A 1 173 ? 3.088 12.029 -9.422 1.00 93.62 173 VAL A O 1
ATOM 1372 N N . ASP A 1 174 ? 4.931 11.630 -8.183 1.00 89.88 174 ASP A N 1
ATOM 1373 C CA . ASP A 1 174 ? 5.720 11.032 -9.260 1.00 89.88 174 ASP A CA 1
ATOM 1374 C C . ASP A 1 174 ? 5.127 9.690 -9.700 1.00 89.88 174 ASP A C 1
ATOM 1376 O O . ASP A 1 174 ? 4.915 9.465 -10.893 1.00 89.88 174 ASP A O 1
ATOM 1380 N N . THR A 1 175 ? 4.739 8.845 -8.740 1.00 92.12 175 THR A N 1
ATOM 1381 C CA . THR A 1 175 ? 4.073 7.561 -8.991 1.00 92.12 175 THR A CA 1
ATOM 1382 C C . THR A 1 175 ? 2.793 7.757 -9.790 1.00 92.12 175 THR A C 1
ATOM 1384 O O . THR A 1 175 ? 2.618 7.140 -10.840 1.00 92.12 175 THR A O 1
ATOM 1387 N N . PHE A 1 176 ? 1.898 8.637 -9.339 1.00 95.62 176 PHE A N 1
ATOM 1388 C CA . PHE A 1 176 ? 0.626 8.838 -10.024 1.00 95.62 176 PHE A CA 1
ATOM 1389 C C . PHE A 1 176 ? 0.817 9.487 -11.391 1.00 95.62 176 PHE A C 1
ATOM 1391 O O . PHE A 1 176 ? 0.141 9.102 -12.338 1.00 95.62 176 PHE A O 1
ATOM 1398 N N . THR A 1 177 ? 1.765 10.415 -11.537 1.00 94.06 177 THR A N 1
ATOM 1399 C CA . THR A 1 177 ? 2.087 10.998 -12.847 1.00 94.06 177 THR A CA 1
ATOM 1400 C C . THR A 1 177 ? 2.607 9.933 -13.811 1.00 94.06 177 THR A C 1
ATOM 1402 O O . THR A 1 177 ? 2.136 9.859 -14.944 1.00 94.06 177 THR A O 1
ATOM 1405 N N . SER A 1 178 ? 3.520 9.071 -13.357 1.00 91.44 178 SER A N 1
ATOM 1406 C CA . SER A 1 178 ? 4.060 7.988 -14.180 1.00 91.44 178 SER A CA 1
ATOM 1407 C C . SER A 1 178 ? 2.986 6.982 -14.586 1.00 91.44 178 SER A C 1
ATOM 1409 O O . SER A 1 178 ? 2.956 6.568 -15.741 1.00 91.44 178 SER A O 1
ATOM 1411 N N . VAL A 1 179 ? 2.098 6.596 -13.665 1.00 94.56 179 VAL A N 1
ATOM 1412 C CA . VAL A 1 179 ? 0.993 5.675 -13.963 1.00 94.56 179 VAL A CA 1
ATOM 1413 C C . VAL A 1 179 ? 0.028 6.291 -14.970 1.00 94.56 179 VAL A C 1
ATOM 1415 O O . VAL A 1 179 ? -0.359 5.620 -15.920 1.00 94.56 179 VAL A O 1
ATOM 1418 N N . LEU A 1 180 ? -0.332 7.567 -14.812 1.00 95.06 180 LEU A N 1
ATOM 1419 C CA . LEU A 1 180 ? -1.211 8.252 -15.761 1.00 95.06 180 LEU A CA 1
ATOM 1420 C C . LEU A 1 180 ? -0.627 8.276 -17.174 1.00 95.06 180 LEU A C 1
ATOM 1422 O O . LEU A 1 180 ? -1.353 8.002 -18.121 1.00 95.06 180 LEU A O 1
ATOM 1426 N N . ASN A 1 181 ? 0.668 8.571 -17.308 1.00 92.75 181 ASN A N 1
ATOM 1427 C CA . ASN A 1 181 ? 1.334 8.566 -18.609 1.00 92.75 181 ASN A CA 1
ATOM 1428 C C . ASN A 1 181 ? 1.369 7.147 -19.202 1.00 92.75 181 ASN A C 1
ATOM 1430 O O . ASN A 1 181 ? 1.070 6.962 -20.375 1.00 92.75 181 ASN A O 1
ATOM 1434 N N . LEU A 1 182 ? 1.631 6.122 -18.383 1.00 92.81 182 LEU A N 1
ATOM 1435 C CA . LEU A 1 182 ? 1.577 4.730 -18.835 1.00 92.81 182 LEU A CA 1
ATOM 1436 C C . LEU A 1 182 ? 0.163 4.328 -19.297 1.00 92.81 182 LEU A C 1
ATOM 1438 O O . LEU A 1 182 ? 0.008 3.612 -20.278 1.00 92.81 182 LEU A O 1
ATOM 1442 N N . MET A 1 183 ? -0.885 4.814 -18.630 1.00 94.56 183 MET A N 1
ATOM 1443 C CA . MET A 1 183 ? -2.282 4.553 -19.003 1.00 94.56 183 MET A CA 1
ATOM 1444 C C . MET A 1 183 ? -2.713 5.218 -20.320 1.00 94.56 183 MET A C 1
ATOM 1446 O O . MET A 1 183 ? -3.738 4.810 -20.880 1.00 94.56 183 MET A O 1
ATOM 1450 N N . GLU A 1 184 ? -1.976 6.227 -20.799 1.00 92.50 184 GLU A N 1
ATOM 1451 C CA . GLU A 1 184 ? -2.166 6.820 -22.131 1.00 92.50 184 GLU A CA 1
ATOM 1452 C C . GLU A 1 184 ? -1.650 5.879 -23.230 1.00 92.50 184 GLU A C 1
ATOM 1454 O O . GLU A 1 184 ? -2.274 5.773 -24.284 1.00 92.50 184 GLU A O 1
ATOM 1459 N N . GLU A 1 185 ? -0.569 5.143 -22.959 1.00 89.88 185 GLU A N 1
ATOM 1460 C CA . GLU A 1 185 ? 0.038 4.175 -23.884 1.00 89.88 185 GLU A CA 1
ATOM 1461 C C . GLU A 1 185 ? -0.618 2.783 -23.806 1.00 89.88 185 GLU A C 1
ATOM 1463 O O . GLU A 1 185 ? -0.690 2.074 -24.809 1.00 89.88 185 GLU A O 1
ATOM 1468 N N . HIS A 1 186 ? -1.150 2.407 -22.636 1.00 91.19 186 HIS A N 1
ATOM 1469 C CA . HIS A 1 186 ? -1.794 1.112 -22.379 1.00 91.19 186 HIS A CA 1
ATOM 1470 C C . HIS A 1 186 ? -3.276 1.296 -22.031 1.00 91.19 186 HIS A C 1
ATOM 1472 O O . HIS A 1 186 ? -3.612 1.436 -20.850 1.00 91.19 186 HIS A O 1
ATOM 1478 N N . PRO A 1 187 ? -4.192 1.305 -23.019 1.00 90.19 187 PRO A N 1
ATOM 1479 C CA . PRO A 1 187 ? -5.607 1.623 -22.803 1.00 90.19 187 PRO A CA 1
ATOM 1480 C C . PRO A 1 187 ? -6.347 0.605 -21.925 1.00 90.19 187 PRO A C 1
ATOM 1482 O O . PRO A 1 187 ? -7.311 0.974 -21.258 1.00 90.19 187 PRO A O 1
ATOM 1485 N N . ASP A 1 188 ? -5.874 -0.638 -21.864 1.00 90.19 188 ASP A N 1
ATOM 1486 C CA . ASP A 1 188 ? -6.478 -1.683 -21.034 1.00 90.19 188 ASP A CA 1
ATOM 1487 C C . ASP A 1 188 ? -5.984 -1.652 -19.582 1.00 90.19 188 ASP A C 1
ATOM 1489 O O . ASP A 1 188 ? -6.597 -2.273 -18.719 1.00 90.19 188 ASP A O 1
ATOM 1493 N N . LEU A 1 189 ? -4.911 -0.908 -19.275 1.00 93.31 189 LEU A N 1
ATOM 1494 C CA . LEU A 1 189 ? -4.329 -0.878 -17.934 1.00 93.31 189 LEU A CA 1
ATOM 1495 C C . LEU A 1 189 ? -5.349 -0.371 -16.906 1.00 93.31 189 LEU A C 1
ATOM 1497 O O . LEU A 1 189 ? -5.896 0.730 -17.048 1.00 93.31 189 LEU A O 1
ATOM 1501 N N . CYS A 1 190 ? -5.542 -1.166 -15.850 1.00 95.81 190 CYS A N 1
ATOM 1502 C CA . CYS A 1 190 ? -6.265 -0.797 -14.637 1.00 95.81 190 CYS A CA 1
ATOM 1503 C C . CYS A 1 190 ? -5.281 -0.606 -13.482 1.00 95.81 190 CYS A C 1
ATOM 1505 O O . CYS A 1 190 ? -4.395 -1.438 -13.270 1.00 95.81 190 CYS A O 1
ATOM 1507 N N . PHE A 1 191 ? -5.459 0.471 -12.721 1.00 97.00 191 PHE A N 1
ATOM 1508 C CA . PHE A 1 191 ? -4.629 0.785 -11.562 1.00 97.00 191 PHE A CA 1
ATOM 1509 C C . PHE A 1 191 ? -5.480 0.996 -10.313 1.00 97.00 191 PHE A C 1
ATOM 1511 O O . PHE A 1 191 ? -6.486 1.696 -10.377 1.00 97.00 191 PHE A O 1
ATOM 1518 N N . GLY A 1 192 ? -5.070 0.425 -9.182 1.00 96.19 192 GLY A N 1
ATOM 1519 C CA . GLY A 1 192 ? -5.723 0.580 -7.887 1.00 96.19 192 GLY A CA 1
ATOM 1520 C C . GLY A 1 192 ? -4.833 1.288 -6.869 1.00 96.19 192 GLY A C 1
ATOM 1521 O O . GLY A 1 192 ? -3.633 1.025 -6.800 1.00 96.19 192 GLY A O 1
ATOM 1522 N N . HIS A 1 193 ? -5.416 2.161 -6.045 1.00 96.44 193 HIS A N 1
ATOM 1523 C CA . HIS A 1 193 ? -4.705 2.758 -4.910 1.00 96.44 193 HIS A CA 1
ATOM 1524 C C . HIS A 1 193 ? -5.615 2.984 -3.692 1.00 96.44 193 HIS A C 1
ATOM 1526 O O . HIS A 1 193 ? -6.824 3.188 -3.811 1.00 96.44 193 HIS A O 1
ATOM 1532 N N . SER A 1 194 ? -5.021 2.893 -2.504 1.00 94.38 194 SER A N 1
ATOM 1533 C CA . SER A 1 194 ? -5.691 2.578 -1.240 1.00 94.38 194 SER A CA 1
ATOM 1534 C C . SER A 1 194 ? -5.909 3.752 -0.292 1.00 94.38 194 SER A C 1
ATOM 1536 O O . SER A 1 194 ? -6.727 3.610 0.609 1.00 94.38 194 SER A O 1
ATOM 1538 N N . THR A 1 195 ? -5.243 4.901 -0.461 1.00 95.88 195 THR A N 1
ATOM 1539 C CA . THR A 1 195 ? -5.144 5.895 0.628 1.00 95.88 195 THR A CA 1
ATOM 1540 C C . THR A 1 195 ? -5.947 7.186 0.378 1.00 95.88 195 THR A C 1
ATOM 1542 O O . THR A 1 195 ? -5.467 8.090 -0.315 1.00 95.88 195 THR A O 1
ATOM 1545 N N . PRO A 1 196 ? -7.139 7.359 0.998 1.00 97.38 196 PRO A N 1
ATOM 1546 C CA . PRO A 1 196 ? -7.919 8.601 0.941 1.00 97.38 196 PRO A CA 1
ATOM 1547 C C . PRO A 1 196 ? -7.157 9.863 1.353 1.00 97.38 196 PRO A C 1
ATOM 1549 O O . PRO A 1 196 ? -7.356 10.916 0.747 1.00 97.38 196 PRO A O 1
ATOM 1552 N N . ALA A 1 197 ? -6.276 9.778 2.357 1.00 97.25 197 ALA A N 1
ATOM 1553 C CA . ALA A 1 197 ? -5.489 10.926 2.808 1.00 97.25 197 ALA A CA 1
ATOM 1554 C C . ALA A 1 197 ? -4.619 11.525 1.686 1.00 97.25 197 ALA A C 1
ATOM 1556 O O . ALA A 1 197 ? -4.588 12.747 1.524 1.00 97.25 197 ALA A O 1
ATOM 1557 N N . LEU A 1 198 ? -3.982 10.682 0.863 1.00 96.50 198 LEU A N 1
ATOM 1558 C CA . LEU A 1 198 ? -3.174 11.131 -0.274 1.00 96.50 198 LEU A CA 1
ATOM 1559 C C . LEU A 1 198 ? -4.044 11.759 -1.362 1.00 96.50 198 LEU A C 1
ATOM 1561 O O . LEU A 1 198 ? -3.691 12.812 -1.893 1.00 96.50 198 LEU A O 1
ATOM 1565 N N . TYR A 1 199 ? -5.213 11.185 -1.658 1.00 97.25 199 TYR A N 1
ATOM 1566 C CA . TYR A 1 199 ? -6.138 11.817 -2.597 1.00 97.25 199 TYR A CA 1
ATOM 1567 C C . TYR A 1 199 ? -6.626 13.187 -2.118 1.00 97.25 199 TYR A C 1
ATOM 1569 O O . TYR A 1 199 ? -6.704 14.122 -2.915 1.00 97.25 199 TYR A O 1
ATOM 1577 N N . ALA A 1 200 ? -6.912 13.337 -0.823 1.00 96.62 200 ALA A N 1
ATOM 1578 C CA . ALA A 1 200 ? -7.287 14.626 -0.253 1.00 96.62 200 ALA A CA 1
ATOM 1579 C C . ALA A 1 200 ? -6.162 15.664 -0.405 1.00 96.62 200 ALA A C 1
ATOM 1581 O O . ALA A 1 200 ? -6.427 16.816 -0.752 1.00 96.62 200 ALA A O 1
ATOM 1582 N N . TRP A 1 201 ? -4.902 15.258 -0.220 1.00 96.38 201 TRP A N 1
ATOM 1583 C CA . TRP A 1 201 ? -3.752 16.131 -0.464 1.00 96.38 201 TRP A CA 1
ATOM 1584 C C . TRP A 1 201 ? -3.597 16.492 -1.941 1.00 96.38 201 TRP A C 1
ATOM 1586 O O . TRP A 1 201 ? -3.345 17.652 -2.255 1.00 96.38 201 TRP A O 1
ATOM 1596 N N . LEU A 1 202 ? -3.804 15.551 -2.866 1.00 97.31 202 LEU A N 1
ATOM 1597 C CA . LEU A 1 202 ? -3.798 15.839 -4.304 1.00 97.31 202 LEU A CA 1
ATOM 1598 C C . LEU A 1 202 ? -4.892 16.828 -4.695 1.00 97.31 202 LEU A C 1
ATOM 1600 O O . LEU A 1 202 ? -4.620 17.769 -5.436 1.00 97.31 202 LEU A O 1
ATOM 1604 N N . GLN A 1 203 ? -6.109 16.647 -4.185 1.00 96.62 203 GLN A N 1
ATOM 1605 C CA . GLN A 1 203 ? -7.217 17.566 -4.432 1.00 96.62 203 GLN A CA 1
ATOM 1606 C C . GLN A 1 203 ? -6.855 18.995 -4.006 1.00 96.62 203 GLN A C 1
ATOM 1608 O O . GLN A 1 203 ? -7.141 19.942 -4.737 1.00 96.62 203 GLN A O 1
ATOM 1613 N N . GLN A 1 204 ? -6.198 19.143 -2.853 1.00 95.56 204 GLN A N 1
ATOM 1614 C CA . GLN A 1 204 ? -5.824 20.441 -2.300 1.00 95.56 204 GLN A CA 1
ATOM 1615 C C . GLN A 1 204 ? -4.589 21.058 -2.977 1.00 95.56 204 GLN A C 1
ATOM 1617 O O . GLN A 1 204 ? -4.572 22.255 -3.254 1.00 95.56 204 GLN A O 1
ATOM 1622 N N . HIS A 1 205 ? -3.547 20.267 -3.229 1.00 97.38 205 HIS A N 1
ATOM 1623 C CA . HIS A 1 205 ? -2.218 20.771 -3.593 1.00 97.38 205 HIS A CA 1
ATOM 1624 C C . HIS A 1 205 ? -1.827 20.508 -5.052 1.00 97.38 205 HIS A C 1
ATOM 1626 O O . HIS A 1 205 ? -0.922 21.161 -5.570 1.00 97.38 205 HIS A O 1
ATOM 1632 N N . ARG A 1 206 ? -2.482 19.563 -5.737 1.00 97.56 206 ARG A N 1
ATOM 1633 C CA . ARG A 1 206 ? -2.243 19.209 -7.149 1.00 97.56 206 ARG A CA 1
ATOM 1634 C C . ARG A 1 206 ? -3.572 19.003 -7.902 1.00 97.56 206 ARG A C 1
ATOM 1636 O O . ARG A 1 206 ? -3.787 17.940 -8.491 1.00 97.56 206 ARG A O 1
ATOM 1643 N N . PRO A 1 207 ? -4.461 20.014 -7.961 1.00 97.81 207 PRO A N 1
ATOM 1644 C CA . PRO A 1 207 ? -5.819 19.857 -8.492 1.00 97.81 207 PRO A CA 1
ATOM 1645 C C . PRO A 1 207 ? -5.872 19.401 -9.961 1.00 97.81 207 PRO A C 1
ATOM 1647 O O . PRO A 1 207 ? -6.823 18.738 -10.366 1.00 97.81 207 PRO A O 1
ATOM 1650 N N . ALA A 1 208 ? -4.862 19.721 -10.779 1.00 97.56 208 ALA A N 1
ATOM 1651 C CA . ALA A 1 208 ? -4.775 19.223 -12.156 1.00 97.56 208 ALA A CA 1
ATOM 1652 C C . ALA A 1 208 ? -4.520 17.705 -12.222 1.00 97.56 208 ALA A C 1
ATOM 1654 O O . ALA A 1 208 ? -5.178 17.009 -12.994 1.00 97.56 208 ALA A O 1
ATOM 1655 N N . LEU A 1 209 ? -3.615 17.195 -11.380 1.00 97.44 209 LEU A N 1
ATOM 1656 C CA . LEU A 1 209 ? -3.328 15.763 -11.265 1.00 97.44 209 LEU A CA 1
ATOM 1657 C C . LEU A 1 209 ? -4.549 15.013 -10.718 1.00 97.44 209 LEU A C 1
ATOM 1659 O O . LEU A 1 209 ? -4.970 14.011 -11.291 1.00 97.44 209 LEU A O 1
ATOM 1663 N N . TRP A 1 210 ? -5.181 15.567 -9.680 1.00 98.06 210 TRP A N 1
ATOM 1664 C CA . TRP A 1 210 ? -6.437 15.061 -9.129 1.00 98.06 210 TRP A CA 1
ATOM 1665 C C . TRP A 1 210 ? -7.543 14.932 -10.188 1.00 98.06 210 TRP A C 1
ATOM 1667 O O . TRP A 1 210 ? -8.187 13.890 -10.267 1.00 98.06 210 TRP A O 1
ATOM 1677 N N . ARG A 1 211 ? -7.740 15.943 -11.050 1.00 98.19 211 ARG A N 1
ATOM 1678 C CA . ARG A 1 211 ? -8.750 15.885 -12.125 1.00 98.19 211 ARG A CA 1
ATOM 1679 C C . ARG A 1 211 ? -8.500 14.747 -13.118 1.00 98.19 211 ARG A C 1
ATOM 1681 O O . ARG A 1 211 ? -9.463 14.105 -13.525 1.00 98.19 211 ARG A O 1
ATOM 1688 N N . ARG A 1 212 ? -7.240 14.481 -13.491 1.00 97.94 212 ARG A N 1
ATOM 1689 C CA . ARG A 1 212 ? -6.884 13.351 -14.377 1.00 97.94 212 ARG A CA 1
ATOM 1690 C C . ARG A 1 212 ? -7.211 12.008 -13.719 1.00 97.94 212 ARG A C 1
ATOM 1692 O O . ARG A 1 212 ? -7.872 11.180 -14.337 1.00 97.94 212 ARG A O 1
ATOM 1699 N N . ILE A 1 213 ? -6.819 11.834 -12.454 1.00 97.81 213 ILE A N 1
ATOM 1700 C CA . ILE A 1 213 ? -7.126 10.632 -11.661 1.00 97.81 213 ILE A CA 1
ATOM 1701 C C . ILE A 1 213 ? -8.638 10.420 -11.564 1.00 97.81 213 ILE A C 1
ATOM 1703 O O . ILE A 1 213 ? -9.138 9.344 -11.878 1.00 97.81 213 ILE A O 1
ATOM 1707 N N . HIS A 1 214 ? -9.379 11.461 -11.183 1.00 97.62 214 HIS A N 1
ATOM 1708 C CA . HIS A 1 214 ? -10.829 11.393 -11.052 1.00 97.62 214 HIS A CA 1
ATOM 1709 C C . HIS A 1 214 ? -11.506 11.035 -12.382 1.00 97.62 214 HIS A C 1
ATOM 1711 O O . HIS A 1 214 ? -12.420 10.219 -12.397 1.00 97.62 214 HIS A O 1
ATOM 1717 N N . ALA A 1 215 ? -11.055 11.592 -13.511 1.00 97.19 215 ALA A N 1
ATOM 1718 C CA . ALA A 1 215 ? -11.601 11.248 -14.825 1.00 97.19 215 ALA A CA 1
ATOM 1719 C C . ALA A 1 215 ? -11.406 9.759 -15.171 1.00 97.19 215 ALA A C 1
ATOM 1721 O O . ALA A 1 215 ? -12.342 9.113 -15.637 1.00 97.19 215 ALA A O 1
ATOM 1722 N N . LEU A 1 216 ? -10.228 9.191 -14.893 1.00 97.31 216 LEU A N 1
ATOM 1723 C CA . LEU A 1 216 ? -9.977 7.760 -15.102 1.00 97.31 216 LEU A CA 1
ATOM 1724 C C . LEU A 1 216 ? -10.734 6.874 -14.111 1.00 97.31 216 LEU A C 1
ATOM 1726 O O . LEU A 1 216 ? -11.119 5.759 -14.466 1.00 97.31 216 LEU A O 1
ATOM 1730 N N . ALA A 1 217 ? -10.979 7.361 -12.894 1.00 97.38 217 ALA A N 1
ATOM 1731 C CA . ALA A 1 217 ? -11.801 6.654 -11.923 1.00 97.38 217 ALA A CA 1
ATOM 1732 C C . ALA A 1 217 ? -13.263 6.595 -12.368 1.00 97.38 217 ALA A C 1
ATOM 1734 O O . ALA A 1 217 ? -13.882 5.537 -12.296 1.00 97.38 217 ALA A O 1
ATOM 1735 N N . GLU A 1 218 ? -13.797 7.687 -12.912 1.00 96.00 218 GLU A N 1
ATOM 1736 C CA . GLU A 1 218 ? -15.139 7.723 -13.504 1.00 96.00 218 GLU A CA 1
ATOM 1737 C C . GLU A 1 218 ? -15.260 6.843 -14.758 1.00 96.00 218 GLU A C 1
ATOM 1739 O O . GLU A 1 218 ? -16.354 6.356 -15.055 1.00 96.00 218 GLU A O 1
ATOM 1744 N N . ALA A 1 219 ? -14.146 6.625 -15.465 1.00 95.12 219 ALA A N 1
ATOM 1745 C CA . ALA A 1 219 ? -14.030 5.718 -16.606 1.00 95.12 219 ALA A CA 1
ATOM 1746 C C . ALA A 1 219 ? -13.761 4.250 -16.213 1.00 95.12 219 ALA A C 1
ATOM 1748 O O . ALA A 1 219 ? -13.607 3.408 -17.094 1.00 95.12 219 ALA A O 1
ATOM 1749 N N . GLY A 1 220 ? -13.676 3.923 -14.918 1.00 95.00 220 GLY A N 1
ATOM 1750 C CA . GLY A 1 220 ? -13.474 2.548 -14.448 1.00 95.00 220 GLY A CA 1
ATOM 1751 C C . GLY A 1 220 ? -12.039 2.017 -14.562 1.00 95.00 220 GLY A C 1
AT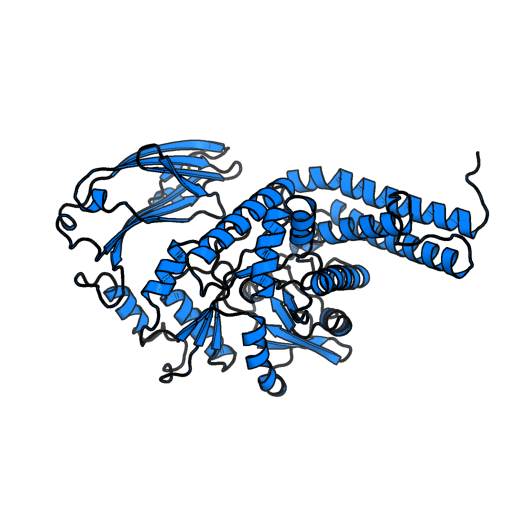OM 1752 O O . GLY A 1 220 ? -11.813 0.838 -14.310 1.00 95.00 220 GLY A O 1
ATOM 1753 N N . ARG A 1 221 ? -11.065 2.859 -14.933 1.00 95.25 221 ARG A N 1
ATOM 1754 C CA . ARG A 1 221 ? -9.660 2.455 -15.143 1.00 95.25 221 ARG A CA 1
ATOM 1755 C C . ARG A 1 221 ? -8.751 2.749 -13.953 1.00 95.25 221 ARG A C 1
ATOM 1757 O O . ARG A 1 221 ? -7.687 2.149 -13.826 1.00 95.25 221 ARG A O 1
ATOM 1764 N N . TRP A 1 222 ? -9.168 3.670 -13.090 1.00 97.56 222 TRP A N 1
ATOM 1765 C CA . TRP A 1 222 ? -8.500 3.969 -11.830 1.00 97.56 222 TRP A CA 1
ATOM 1766 C C . TRP A 1 222 ? -9.414 3.586 -10.669 1.00 97.56 222 TRP A C 1
ATOM 1768 O O . TRP A 1 222 ? -10.435 4.226 -10.433 1.00 97.56 222 TRP A O 1
ATOM 1778 N N . GLU A 1 223 ? -9.065 2.542 -9.936 1.00 97.31 223 GLU A N 1
ATOM 1779 C CA . GLU A 1 223 ? -9.879 2.024 -8.852 1.00 97.31 223 GLU A CA 1
ATOM 1780 C C . GLU A 1 223 ? -9.452 2.622 -7.496 1.00 97.31 223 GLU A C 1
ATOM 1782 O O . GLU A 1 223 ? -8.370 2.315 -6.988 1.00 97.31 223 GLU A O 1
ATOM 1787 N N . PRO A 1 224 ? -10.293 3.453 -6.853 1.00 96.69 224 PRO A N 1
ATOM 1788 C CA . PRO A 1 224 ? -10.048 3.889 -5.484 1.00 96.69 224 PRO A CA 1
ATOM 1789 C C . PRO A 1 224 ? -10.356 2.716 -4.546 1.00 96.69 224 PRO A C 1
ATOM 1791 O O . PRO A 1 224 ? -11.517 2.471 -4.217 1.00 96.69 224 PRO A O 1
ATOM 1794 N N . LEU A 1 225 ? -9.343 1.933 -4.169 1.00 96.25 225 LEU A N 1
ATOM 1795 C CA . LEU A 1 225 ? -9.498 0.738 -3.329 1.00 96.25 225 LEU A CA 1
ATOM 1796 C C . LEU A 1 225 ? -10.026 1.126 -1.947 1.00 96.25 225 LEU A C 1
ATOM 1798 O O . LEU A 1 225 ? -11.063 0.620 -1.524 1.00 96.25 225 LEU A O 1
ATOM 1802 N N . CYS A 1 226 ? -9.379 2.119 -1.333 1.00 93.31 226 CYS A N 1
ATOM 1803 C CA . CYS A 1 226 ? -9.821 2.801 -0.118 1.00 93.31 226 CYS A CA 1
ATOM 1804 C C . CYS A 1 226 ? -10.252 1.848 1.024 1.00 93.31 226 CYS A C 1
ATOM 1806 O O . CYS A 1 226 ? -9.753 0.730 1.166 1.00 93.31 226 CYS A O 1
ATOM 1808 N N . GLY A 1 227 ? -11.120 2.348 1.906 1.00 91.69 227 GLY A N 1
ATOM 1809 C CA . GLY A 1 227 ? -11.527 1.716 3.155 1.00 91.69 227 GLY A CA 1
ATOM 1810 C C . GLY A 1 227 ? -11.301 2.698 4.309 1.00 91.69 227 GLY A C 1
ATOM 1811 O O . GLY A 1 227 ? -12.047 3.679 4.409 1.00 91.69 227 GLY A O 1
ATOM 1812 N N . PRO A 1 228 ? -10.292 2.484 5.168 1.00 97.50 228 PRO A N 1
ATOM 1813 C CA . PRO A 1 228 ? -9.902 3.454 6.188 1.00 97.50 228 PRO A CA 1
ATOM 1814 C C . PRO A 1 228 ? -9.270 4.726 5.588 1.00 97.50 228 PRO A C 1
ATOM 1816 O O . PRO A 1 228 ? -8.968 4.800 4.399 1.00 97.50 228 PRO A O 1
ATOM 1819 N N . TRP A 1 229 ? -9.101 5.769 6.408 1.00 98.38 229 TRP A N 1
ATOM 1820 C CA . TRP A 1 229 ? -8.515 7.052 5.990 1.00 98.38 229 TRP A CA 1
ATOM 1821 C C . TRP A 1 229 ? -7.042 6.927 5.575 1.00 98.38 229 TRP A C 1
ATOM 1823 O O . TRP A 1 229 ? -6.607 7.587 4.626 1.00 98.38 229 TRP A O 1
ATOM 1833 N N . VAL A 1 230 ? -6.310 6.054 6.264 1.00 98.38 230 VAL A N 1
ATOM 1834 C CA . VAL A 1 230 ? -4.966 5.572 5.927 1.00 98.38 230 VAL A CA 1
ATOM 1835 C C . VAL A 1 230 ? -4.913 4.059 6.142 1.00 98.38 230 VAL A C 1
ATOM 1837 O O . VAL A 1 230 ? -5.779 3.519 6.831 1.00 98.38 230 VAL A O 1
ATOM 1840 N N . GLU A 1 231 ? -3.899 3.373 5.613 1.00 97.69 231 GLU A N 1
ATOM 1841 C CA . GLU A 1 231 ? -3.653 1.962 5.944 1.00 97.69 231 GLU A CA 1
ATOM 1842 C C . GLU A 1 231 ? -3.204 1.841 7.414 1.00 97.69 231 GLU A C 1
ATOM 1844 O O . GLU A 1 231 ? -2.028 1.968 7.754 1.00 97.69 231 GLU A O 1
ATOM 1849 N N . MET A 1 232 ? -4.186 1.716 8.305 1.00 97.38 232 MET A N 1
ATOM 1850 C CA . MET A 1 232 ? -4.037 1.868 9.752 1.00 97.38 232 MET A CA 1
ATOM 1851 C C . MET A 1 232 ? -3.426 0.640 10.434 1.00 97.38 232 MET A C 1
ATOM 1853 O O . MET A 1 232 ? -3.606 -0.498 9.992 1.00 97.38 232 MET A O 1
ATOM 1857 N N . ASP A 1 233 ? -2.801 0.856 11.588 1.00 97.75 233 ASP A N 1
ATOM 1858 C CA . ASP A 1 233 ? -2.586 -0.213 12.559 1.00 97.75 233 ASP A CA 1
ATOM 1859 C C . ASP A 1 233 ? -3.932 -0.758 13.075 1.00 97.75 233 ASP A C 1
ATOM 1861 O O . ASP A 1 233 ? -4.896 -0.015 13.263 1.00 97.75 233 ASP A O 1
ATOM 1865 N N . CYS A 1 234 ? -4.000 -2.070 13.286 1.00 96.81 234 CYS A N 1
ATOM 1866 C CA . CYS A 1 234 ? -5.237 -2.804 13.552 1.00 96.81 234 CYS A CA 1
ATOM 1867 C C . CYS A 1 234 ? -5.253 -3.509 14.922 1.00 96.81 234 CYS A C 1
ATOM 1869 O O . CYS A 1 234 ? -6.165 -4.291 15.201 1.00 96.81 234 CYS A O 1
ATOM 1871 N N . VAL A 1 235 ? -4.255 -3.235 15.773 1.00 95.31 235 VAL A N 1
ATOM 1872 C CA . VAL A 1 235 ? -4.056 -3.912 17.068 1.00 95.31 235 VAL A CA 1
ATOM 1873 C C . VAL A 1 235 ? -3.931 -2.911 18.225 1.00 95.31 235 VAL A C 1
ATOM 1875 O O . VAL A 1 235 ? -4.487 -3.121 19.300 1.00 95.31 235 VAL A O 1
ATOM 1878 N N . LEU A 1 236 ? -3.214 -1.804 18.029 1.00 96.44 236 LEU A N 1
ATOM 1879 C CA . LEU A 1 236 ? -2.829 -0.843 19.069 1.00 96.44 236 LEU A CA 1
ATOM 1880 C C . LEU A 1 236 ? -3.847 0.288 19.263 1.00 96.44 236 LEU A C 1
ATOM 1882 O O . LEU A 1 236 ? -3.906 0.903 20.338 1.00 96.44 236 LEU A O 1
ATOM 1886 N N . ILE A 1 237 ? -4.631 0.593 18.230 1.00 97.25 237 ILE A N 1
ATOM 1887 C CA . ILE A 1 237 ? -5.613 1.681 18.255 1.00 97.25 237 ILE A CA 1
ATOM 1888 C C . ILE A 1 237 ? -6.913 1.258 18.944 1.00 97.25 237 ILE A C 1
ATOM 1890 O O . ILE A 1 237 ? -7.291 0.092 18.966 1.00 97.25 237 ILE A O 1
ATOM 1894 N N . SER A 1 238 ? -7.619 2.218 19.542 1.00 96.50 238 SER A N 1
ATOM 1895 C CA . SER A 1 238 ? -8.944 1.955 20.116 1.00 96.50 238 SER A CA 1
ATOM 1896 C C . SER A 1 238 ? -9.989 1.639 19.041 1.00 96.50 238 SER A C 1
ATOM 1898 O O . SER A 1 238 ? -9.905 2.120 17.912 1.00 96.50 238 SER A O 1
ATOM 1900 N N . THR A 1 239 ? -11.060 0.940 19.423 1.00 94.19 239 THR A N 1
ATOM 1901 C CA . THR A 1 239 ? -12.232 0.718 18.558 1.00 94.19 239 THR A CA 1
ATOM 1902 C C . THR A 1 239 ? -12.831 2.028 18.033 1.00 94.19 239 THR A C 1
ATOM 1904 O O . THR A 1 239 ? -13.290 2.084 16.897 1.00 94.19 239 THR A O 1
ATOM 1907 N N . VAL A 1 240 ? -12.796 3.112 18.821 1.00 95.38 240 VAL A N 1
ATOM 1908 C CA . VAL A 1 240 ? -13.256 4.438 18.369 1.00 95.38 240 VAL A CA 1
ATOM 1909 C C . VAL A 1 240 ? -12.378 4.953 17.232 1.00 95.38 240 VAL A C 1
ATOM 1911 O O . VAL A 1 240 ? -12.904 5.447 16.239 1.00 95.38 240 VAL A O 1
ATOM 1914 N N . SER A 1 241 ? -11.057 4.806 17.342 1.00 97.88 241 SER A N 1
ATOM 1915 C CA . SER A 1 241 ? -10.135 5.159 16.262 1.00 97.88 241 SER A CA 1
ATOM 1916 C C . SER A 1 241 ? -10.375 4.315 15.016 1.00 97.88 241 SER A C 1
ATOM 1918 O O . SER A 1 241 ? -10.470 4.890 13.940 1.00 97.88 241 SER A O 1
ATOM 1920 N N . VAL A 1 242 ? -10.580 2.997 15.147 1.00 97.69 242 VAL A N 1
ATOM 1921 C CA . VAL A 1 242 ? -10.968 2.127 14.018 1.00 97.69 242 VAL A CA 1
ATOM 1922 C C . VAL A 1 242 ? -12.224 2.667 13.330 1.00 97.69 242 VAL A C 1
ATOM 1924 O O . VAL A 1 242 ? -12.223 2.908 12.126 1.00 97.69 242 VAL A O 1
ATOM 1927 N N . LEU A 1 243 ? -13.290 2.939 14.088 1.00 96.75 243 LEU A N 1
ATOM 1928 C CA . LEU A 1 243 ? -14.528 3.487 13.529 1.00 96.75 243 LEU A CA 1
ATOM 1929 C C . LEU A 1 243 ? -14.295 4.841 12.848 1.00 96.75 243 LEU A C 1
ATOM 1931 O O . LEU A 1 243 ? -14.835 5.079 11.773 1.00 96.75 243 LEU A O 1
ATOM 1935 N N . ARG A 1 244 ? -13.452 5.710 13.419 1.00 97.50 244 ARG A N 1
ATOM 1936 C CA . ARG A 1 244 ? -13.103 7.013 12.834 1.00 97.50 244 ARG A CA 1
ATOM 1937 C C . ARG A 1 244 ? -12.253 6.888 11.571 1.00 97.50 244 ARG A C 1
ATOM 1939 O O . ARG A 1 244 ? -12.476 7.672 10.646 1.00 97.50 244 ARG A O 1
ATOM 1946 N N . GLN A 1 245 ? -11.333 5.925 11.501 1.00 98.31 245 GLN A N 1
ATOM 1947 C CA . GLN A 1 245 ? -10.575 5.591 10.291 1.00 98.31 245 GLN A CA 1
ATOM 1948 C C . GLN A 1 245 ? -11.532 5.220 9.165 1.00 98.31 245 GLN A C 1
ATOM 1950 O O . GLN A 1 245 ? -11.503 5.843 8.102 1.00 98.31 245 GLN A O 1
ATOM 1955 N N . LEU A 1 246 ? -12.415 4.255 9.431 1.00 97.69 246 LEU A N 1
ATOM 1956 C CA . LEU A 1 246 ? -13.389 3.765 8.465 1.00 97.69 246 LEU A CA 1
ATOM 1957 C C . LEU A 1 246 ? -14.369 4.868 8.066 1.00 97.69 246 LEU A C 1
ATOM 1959 O O . LEU A 1 246 ? -14.501 5.156 6.886 1.00 97.69 246 LEU A O 1
ATOM 1963 N N . GLU A 1 247 ? -15.001 5.556 9.016 1.00 96.25 247 GLU A N 1
ATOM 1964 C CA . GLU A 1 247 ? -15.962 6.628 8.737 1.00 96.25 247 GLU A CA 1
ATOM 1965 C C . GLU A 1 247 ? -15.331 7.757 7.911 1.00 96.25 247 GLU A C 1
ATOM 1967 O O . GLU A 1 247 ? -15.932 8.234 6.946 1.00 96.25 247 GLU A O 1
ATOM 1972 N N . THR A 1 248 ? -14.120 8.196 8.271 1.00 96.94 248 THR A N 1
ATOM 1973 C CA . THR A 1 248 ? -13.435 9.300 7.584 1.00 96.94 248 THR A CA 1
ATOM 1974 C C . THR A 1 248 ? -13.029 8.895 6.170 1.00 96.94 248 THR A C 1
ATOM 1976 O O . THR A 1 248 ? -13.334 9.629 5.225 1.00 96.94 248 THR A O 1
ATOM 1979 N N . GLY A 1 249 ? -12.400 7.726 6.011 1.00 96.94 249 GLY A N 1
ATOM 1980 C CA . GLY A 1 249 ? -12.005 7.184 4.711 1.00 96.94 249 GLY A CA 1
ATOM 1981 C C . GLY A 1 249 ? -13.206 6.934 3.807 1.00 96.94 249 GLY A C 1
ATOM 1982 O O . GLY A 1 249 ? -13.254 7.428 2.680 1.00 96.94 249 GLY A O 1
ATOM 1983 N N . GLN A 1 250 ? -14.235 6.274 4.331 1.00 95.62 250 GLN A N 1
ATOM 1984 C CA . GLN A 1 250 ? -15.447 5.935 3.598 1.00 95.62 250 GLN A CA 1
ATOM 1985 C C . GLN A 1 250 ? -16.267 7.157 3.197 1.00 95.62 250 GLN A C 1
ATOM 1987 O O . GLN A 1 250 ? -16.698 7.273 2.051 1.00 95.62 250 GLN A O 1
ATOM 1992 N N . ARG A 1 251 ? -16.476 8.111 4.114 1.00 95.50 251 ARG A N 1
ATOM 1993 C CA . ARG A 1 251 ? -17.187 9.359 3.801 1.00 95.50 251 ARG A CA 1
ATOM 1994 C C . ARG A 1 251 ? -16.458 10.141 2.718 1.00 95.50 251 ARG A C 1
ATOM 1996 O O . ARG A 1 251 ? -17.104 10.673 1.816 1.00 95.50 251 ARG A O 1
ATOM 2003 N N . TRP A 1 252 ? -15.131 10.235 2.813 1.00 96.12 252 TRP A N 1
ATOM 2004 C CA . TRP A 1 252 ? -14.339 10.921 1.801 1.00 96.12 252 TRP A CA 1
ATOM 2005 C C . TRP A 1 252 ? -14.448 10.201 0.451 1.00 96.12 252 TRP A C 1
ATOM 2007 O O . TRP A 1 252 ? -14.746 10.849 -0.551 1.00 96.12 252 TRP A O 1
ATOM 2017 N N . SER A 1 253 ? -14.315 8.875 0.434 1.00 96.38 253 SER A N 1
ATOM 2018 C CA . SER A 1 253 ? -14.329 8.072 -0.795 1.00 96.38 253 SER A CA 1
ATOM 2019 C C . SER A 1 253 ? -15.697 8.089 -1.477 1.00 96.38 253 SER A C 1
ATOM 2021 O O . SER A 1 253 ? -15.780 8.393 -2.662 1.00 96.38 253 SER A O 1
ATOM 2023 N N . ARG A 1 254 ? -16.795 7.903 -0.730 1.00 96.31 254 ARG A N 1
ATOM 2024 C CA . ARG A 1 254 ? -18.169 7.996 -1.260 1.00 96.31 254 ARG A CA 1
ATOM 2025 C C . ARG A 1 254 ? -18.487 9.370 -1.851 1.00 96.31 254 ARG A C 1
ATOM 2027 O O . ARG A 1 254 ? -19.194 9.456 -2.848 1.00 96.31 254 ARG A O 1
ATOM 2034 N N . ARG A 1 255 ? -17.966 10.446 -1.250 1.00 96.75 255 ARG A N 1
ATOM 2035 C CA . ARG A 1 255 ? -18.171 11.815 -1.746 1.00 96.75 255 ARG A CA 1
ATOM 2036 C C . ARG A 1 255 ? -17.447 12.072 -3.069 1.00 96.75 255 ARG A C 1
ATOM 2038 O O . ARG A 1 255 ? -17.985 12.791 -3.902 1.00 96.75 255 ARG A O 1
ATOM 2045 N N . HIS A 1 256 ? -16.232 11.553 -3.225 1.00 97.25 256 HIS A N 1
ATOM 2046 C CA . HIS A 1 256 ? -15.365 11.879 -4.365 1.00 97.25 256 HIS A CA 1
ATOM 2047 C C . HIS A 1 256 ? -15.368 10.821 -5.466 1.00 97.25 256 HIS A C 1
ATOM 2049 O O . HIS A 1 256 ? -14.961 11.118 -6.576 1.00 97.25 256 HIS A O 1
ATOM 2055 N N . PHE A 1 257 ? -15.838 9.612 -5.173 1.00 97.00 257 PHE A N 1
ATOM 2056 C CA . PHE A 1 257 ? -15.926 8.503 -6.115 1.00 97.00 257 PHE A CA 1
ATOM 2057 C C . PHE A 1 257 ? -17.292 7.807 -5.993 1.00 97.00 257 PHE A C 1
ATOM 2059 O O . PHE A 1 257 ? -17.353 6.626 -5.640 1.00 97.00 257 PHE A O 1
ATOM 2066 N N . PRO A 1 258 ? -18.411 8.519 -6.230 1.00 96.06 258 PRO A N 1
ATOM 2067 C CA . PRO A 1 258 ? -19.758 8.008 -5.963 1.00 96.06 258 PRO A CA 1
ATOM 2068 C C . PRO A 1 258 ? -20.177 6.850 -6.880 1.00 96.06 258 PRO A C 1
ATOM 2070 O O . PRO A 1 258 ? -21.083 6.100 -6.528 1.00 96.06 258 PRO A O 1
ATOM 2073 N N . ARG A 1 259 ? -19.531 6.685 -8.045 1.00 94.12 259 ARG A N 1
ATOM 2074 C CA . ARG A 1 259 ? -19.777 5.552 -8.955 1.00 94.12 259 ARG A CA 1
ATOM 2075 C C . ARG A 1 259 ? -19.200 4.231 -8.452 1.00 94.12 259 ARG A C 1
ATOM 2077 O O . ARG A 1 259 ? -19.631 3.170 -8.895 1.00 94.12 259 ARG A O 1
ATOM 2084 N N . TRP A 1 260 ? -18.234 4.290 -7.540 1.00 95.81 260 TRP A N 1
ATOM 2085 C CA . TRP A 1 260 ? -17.610 3.107 -6.969 1.00 95.81 260 TRP A CA 1
ATOM 2086 C C . TRP A 1 260 ? -18.370 2.640 -5.730 1.00 95.81 260 TRP A C 1
ATOM 2088 O O . TRP A 1 260 ? -18.794 3.437 -4.892 1.00 95.81 260 TRP A O 1
ATOM 2098 N N . ARG A 1 261 ? -18.512 1.320 -5.591 1.00 94.50 261 ARG A N 1
ATOM 2099 C CA . ARG A 1 261 ? -18.955 0.708 -4.335 1.00 94.50 261 ARG A CA 1
ATOM 2100 C C . ARG A 1 261 ? -17.817 0.784 -3.330 1.00 94.50 261 ARG A C 1
ATOM 2102 O O . ARG A 1 261 ? -16.692 0.441 -3.660 1.00 94.50 261 ARG A O 1
ATOM 2109 N N . HIS A 1 262 ? -18.086 1.205 -2.101 1.00 95.50 262 HIS A N 1
ATOM 2110 C CA . HIS A 1 262 ? -17.053 1.286 -1.064 1.00 95.50 262 HIS A CA 1
ATOM 2111 C C . HIS A 1 262 ? -17.316 0.272 0.051 1.00 95.50 262 HIS A C 1
ATOM 2113 O O . HIS A 1 262 ? -17.568 0.640 1.196 1.00 95.50 262 HIS A O 1
ATOM 2119 N N . ASP A 1 263 ? -17.297 -1.009 -0.318 1.00 95.81 263 ASP A N 1
ATOM 2120 C CA . ASP A 1 263 ? -17.535 -2.180 0.537 1.00 95.81 263 ASP A CA 1
ATOM 2121 C C . ASP A 1 263 ? -16.256 -3.000 0.806 1.00 95.81 263 ASP A C 1
ATOM 2123 O O . ASP A 1 263 ? -16.340 -4.148 1.237 1.00 95.81 263 ASP A O 1
ATOM 2127 N N . LEU A 1 264 ? -15.079 -2.404 0.585 1.00 96.88 264 LEU A N 1
ATOM 2128 C CA . LEU A 1 264 ? -13.756 -3.008 0.760 1.00 96.88 264 LEU A CA 1
ATOM 2129 C C . LEU A 1 264 ? -12.928 -2.238 1.803 1.00 96.88 264 LEU A C 1
ATOM 2131 O O . LEU A 1 264 ? -12.920 -1.007 1.808 1.00 96.88 264 LEU A O 1
ATOM 2135 N N . ALA A 1 265 ? -12.197 -2.971 2.643 1.00 97.12 265 ALA A N 1
ATOM 2136 C CA . ALA A 1 265 ? -11.059 -2.474 3.408 1.00 97.12 265 ALA A CA 1
ATOM 2137 C C . ALA A 1 265 ? -9.761 -3.101 2.884 1.00 97.12 265 ALA A C 1
ATOM 2139 O O . ALA A 1 265 ? -9.542 -4.305 3.030 1.00 97.12 265 ALA A O 1
ATOM 2140 N N . TRP A 1 266 ? -8.905 -2.271 2.287 1.00 96.62 266 TRP A N 1
ATOM 2141 C CA . TRP A 1 266 ? -7.588 -2.662 1.792 1.00 96.62 266 TRP A CA 1
ATOM 2142 C C . TRP A 1 266 ? -6.512 -2.371 2.848 1.00 96.62 266 TRP A C 1
ATOM 2144 O O . TRP A 1 266 ? -6.174 -1.211 3.081 1.00 96.62 266 TRP A O 1
ATOM 2154 N N . LEU A 1 267 ? -6.008 -3.416 3.512 1.00 96.81 267 LEU A N 1
ATOM 2155 C CA . LEU A 1 267 ? -5.006 -3.332 4.584 1.00 96.81 267 LEU A CA 1
ATOM 2156 C C . LEU A 1 267 ? -3.911 -4.395 4.378 1.00 96.81 267 LEU A C 1
ATOM 2158 O O . LEU A 1 267 ? -3.786 -5.347 5.160 1.00 96.81 267 LEU A O 1
ATOM 2162 N N . PRO A 1 268 ? -3.138 -4.285 3.285 1.00 94.75 268 PRO A N 1
ATOM 2163 C CA . PRO A 1 268 ? -2.169 -5.296 2.912 1.00 94.75 268 PRO A CA 1
ATOM 2164 C C . PRO A 1 268 ? -1.024 -5.400 3.919 1.00 94.75 268 PRO A C 1
ATOM 2166 O O . PRO A 1 268 ? -0.627 -6.528 4.209 1.00 94.75 268 PRO A O 1
ATOM 2169 N N . ASP A 1 269 ? -0.568 -4.271 4.482 1.00 94.88 269 ASP A N 1
ATOM 2170 C CA . ASP A 1 269 ? 0.689 -4.194 5.235 1.00 94.88 269 ASP A CA 1
ATOM 2171 C C . ASP A 1 269 ? 0.550 -4.006 6.759 1.00 94.88 269 ASP A C 1
ATOM 2173 O O . ASP A 1 269 ? 1.545 -3.960 7.473 1.00 94.88 269 ASP A O 1
ATOM 2177 N N . SER A 1 270 ? -0.667 -4.000 7.313 1.00 95.94 270 SER A N 1
ATOM 2178 C CA . SER A 1 270 ? -0.864 -3.890 8.769 1.00 95.94 270 SER A CA 1
ATOM 2179 C C . SER A 1 270 ? -0.386 -5.137 9.535 1.00 95.94 270 SER A C 1
ATOM 2181 O O . SER A 1 270 ? -0.596 -6.279 9.117 1.00 95.94 270 SER A O 1
ATOM 2183 N N . PHE A 1 271 ? 0.224 -4.932 10.708 1.00 96.81 271 PHE A N 1
ATOM 2184 C CA . PHE A 1 271 ? 0.913 -5.983 11.472 1.00 96.81 271 PHE A CA 1
ATOM 2185 C C . PHE A 1 271 ? -0.013 -6.788 12.403 1.00 96.81 271 PHE A C 1
ATOM 2187 O O . PHE A 1 271 ? 0.160 -6.805 13.621 1.00 96.81 271 PHE A O 1
ATOM 2194 N N . GLY A 1 272 ? -0.985 -7.486 11.811 1.00 96.62 272 GLY A N 1
ATOM 2195 C CA . GLY A 1 272 ? -1.985 -8.298 12.515 1.00 96.62 272 GLY A CA 1
ATOM 2196 C C . GLY A 1 272 ? -3.328 -7.584 12.680 1.00 96.62 272 GLY A C 1
ATOM 2197 O O . GLY A 1 272 ? -3.431 -6.374 12.469 1.00 96.62 272 GLY A O 1
ATOM 2198 N N . PHE A 1 273 ? -4.376 -8.341 13.025 1.00 97.56 273 PHE A N 1
ATOM 2199 C CA . PHE A 1 273 ? -5.748 -7.823 13.039 1.00 97.56 273 PHE A CA 1
ATOM 2200 C C . PHE A 1 273 ? -6.577 -8.382 14.200 1.00 97.56 273 PHE A C 1
ATOM 2202 O O . PHE A 1 273 ? -6.819 -9.587 14.279 1.00 97.56 273 PHE A O 1
ATOM 2209 N N . ALA A 1 274 ? -7.051 -7.494 15.079 1.00 95.75 274 ALA A N 1
ATOM 2210 C CA . ALA A 1 274 ? -7.821 -7.862 16.265 1.00 95.75 274 ALA A CA 1
ATOM 2211 C C . ALA A 1 274 ? -9.175 -8.526 15.939 1.00 95.75 274 ALA A C 1
ATOM 2213 O O . ALA A 1 274 ? -9.871 -8.124 15.005 1.00 95.75 274 ALA A O 1
ATOM 2214 N N . ALA A 1 275 ? -9.605 -9.474 16.782 1.00 94.62 275 ALA A N 1
ATOM 2215 C CA . ALA A 1 275 ? -10.827 -10.274 16.599 1.00 94.62 275 ALA A CA 1
ATOM 2216 C C . ALA A 1 275 ? -12.136 -9.465 16.482 1.00 94.62 275 ALA A C 1
ATOM 2218 O O . ALA A 1 275 ? -13.118 -9.967 15.947 1.00 94.62 275 ALA A O 1
ATOM 2219 N N . GLY A 1 276 ? -12.177 -8.225 16.986 1.00 92.94 276 GLY A N 1
ATOM 2220 C CA . GLY A 1 276 ? -13.363 -7.356 16.927 1.00 92.94 276 GLY A CA 1
ATOM 2221 C C . GLY A 1 276 ? -13.520 -6.559 15.625 1.00 92.94 276 GLY A C 1
ATOM 2222 O O . GLY A 1 276 ? -14.516 -5.856 15.447 1.00 92.94 276 GLY A O 1
ATOM 2223 N N . LEU A 1 277 ? -12.544 -6.619 14.715 1.00 96.69 277 LEU A N 1
ATOM 2224 C CA . LEU A 1 277 ? -12.572 -5.850 13.470 1.00 96.69 277 LEU A CA 1
ATOM 2225 C C . LEU A 1 277 ? -13.741 -6.190 12.532 1.00 96.69 277 LEU A C 1
ATOM 2227 O O . LEU A 1 277 ? -14.309 -5.231 11.998 1.00 96.69 277 LEU A O 1
ATOM 2231 N N . PRO A 1 278 ? -14.172 -7.459 12.357 1.00 97.94 278 PRO A N 1
ATOM 2232 C CA . PRO A 1 278 ? -15.326 -7.778 11.516 1.00 97.94 278 PRO A CA 1
ATOM 2233 C C . PRO A 1 278 ? -16.578 -6.981 11.894 1.00 97.94 278 PRO A C 1
ATOM 2235 O O . PRO A 1 278 ? -17.212 -6.417 11.002 1.00 97.94 278 PRO A O 1
ATOM 2238 N N . GLN A 1 279 ? -16.872 -6.813 13.194 1.00 96.25 279 GLN A N 1
ATOM 2239 C CA . GLN A 1 279 ? -17.973 -5.963 13.663 1.00 96.25 279 GLN A CA 1
ATOM 2240 C C . GLN A 1 279 ? -17.881 -4.549 13.104 1.00 96.25 279 GLN A C 1
ATOM 2242 O O . GLN A 1 279 ? -18.841 -4.001 12.558 1.00 96.25 279 GLN A O 1
ATOM 2247 N N . THR A 1 280 ? -16.709 -3.936 13.278 1.00 96.00 280 THR A N 1
ATOM 2248 C CA . THR A 1 280 ? -16.496 -2.534 12.922 1.00 96.00 280 THR A CA 1
ATOM 2249 C C . THR A 1 280 ? -16.553 -2.330 11.416 1.00 96.00 280 THR A C 1
ATOM 2251 O O . THR A 1 280 ? -17.180 -1.372 10.967 1.00 96.00 280 THR A O 1
ATOM 2254 N N . LEU A 1 281 ? -15.990 -3.256 10.638 1.00 97.44 281 LEU A N 1
ATOM 2255 C CA . LEU A 1 281 ? -16.040 -3.242 9.180 1.00 97.44 281 LEU A CA 1
ATOM 2256 C C . LEU A 1 281 ? -17.490 -3.369 8.692 1.00 97.44 281 LEU A C 1
ATOM 2258 O O . LEU A 1 281 ? -17.979 -2.489 7.976 1.00 97.44 281 LEU A O 1
ATOM 2262 N N . ALA A 1 282 ? -18.210 -4.389 9.166 1.00 96.69 282 ALA A N 1
ATOM 2263 C CA . ALA A 1 282 ? -19.602 -4.630 8.801 1.00 96.69 282 ALA A CA 1
ATOM 2264 C C . ALA A 1 282 ? -20.503 -3.432 9.153 1.00 96.69 282 ALA A C 1
ATOM 2266 O O . ALA A 1 282 ? -21.320 -3.007 8.335 1.00 96.69 282 ALA A O 1
ATOM 2267 N N . SER A 1 283 ? -20.293 -2.802 10.319 1.00 94.88 283 SER A N 1
ATOM 2268 C CA . SER A 1 283 ? -21.042 -1.607 10.748 1.00 94.88 283 SER A CA 1
ATOM 2269 C C . SER A 1 283 ? -20.897 -0.399 9.810 1.00 94.88 283 SER A C 1
ATOM 2271 O O . SER A 1 283 ? -21.737 0.498 9.824 1.00 94.88 283 SER A O 1
ATOM 2273 N N . GLN A 1 284 ? -19.838 -0.363 8.993 1.00 94.94 284 GLN A N 1
ATOM 2274 C CA . GLN A 1 284 ? -19.559 0.707 8.028 1.00 94.94 284 GLN A CA 1
ATOM 2275 C C . GLN A 1 284 ? -19.938 0.325 6.587 1.00 94.94 284 GLN A C 1
ATOM 2277 O O . GLN A 1 284 ? -19.659 1.086 5.649 1.00 94.94 284 GLN A O 1
ATOM 2282 N N . GLY A 1 285 ? -20.592 -0.830 6.414 1.00 94.88 285 GLY A N 1
ATOM 2283 C CA . GLY A 1 285 ? -20.979 -1.381 5.119 1.00 94.88 285 GLY A CA 1
ATOM 2284 C C . GLY A 1 285 ? -19.817 -2.008 4.348 1.00 94.88 285 GLY A C 1
ATOM 2285 O O . GLY A 1 285 ? -19.895 -2.110 3.127 1.00 94.88 285 GLY A O 1
ATOM 2286 N N . ILE A 1 286 ? -18.732 -2.385 5.032 1.00 97.19 286 ILE A N 1
ATOM 2287 C CA . ILE A 1 286 ? -17.601 -3.090 4.426 1.00 97.19 286 ILE A CA 1
ATOM 2288 C C . ILE A 1 286 ? -17.880 -4.587 4.488 1.00 97.19 286 ILE A C 1
ATOM 2290 O O . ILE A 1 286 ? -18.024 -5.146 5.571 1.00 97.19 286 ILE A O 1
ATOM 2294 N N . ALA A 1 287 ? -17.958 -5.216 3.318 1.00 97.12 287 ALA A N 1
ATOM 2295 C CA . ALA A 1 287 ? -18.205 -6.645 3.160 1.00 97.12 287 ALA A CA 1
ATOM 2296 C C . ALA A 1 287 ? -16.918 -7.434 2.886 1.00 97.12 287 ALA A C 1
ATOM 2298 O O . ALA A 1 287 ? -16.875 -8.632 3.154 1.00 97.12 287 ALA A O 1
ATOM 2299 N N . TRP A 1 288 ? -15.884 -6.767 2.366 1.00 98.31 288 TRP A N 1
ATOM 2300 C CA . TRP A 1 288 ? -14.609 -7.365 1.992 1.00 98.31 288 TRP A CA 1
ATOM 2301 C C . TRP A 1 288 ? -13.447 -6.780 2.788 1.00 98.31 288 TRP A C 1
ATOM 2303 O O . TRP A 1 288 ? -13.320 -5.566 2.941 1.00 98.31 288 TRP A O 1
ATOM 2313 N N . PHE A 1 289 ? -12.557 -7.652 3.237 1.00 98.19 289 PHE A N 1
ATOM 2314 C CA . PHE A 1 289 ? -11.313 -7.322 3.912 1.00 98.19 289 PHE A CA 1
ATOM 2315 C C . PHE A 1 289 ? -10.145 -7.985 3.178 1.00 98.19 289 PHE A C 1
ATOM 2317 O O . PHE A 1 289 ? -10.210 -9.165 2.834 1.00 98.19 289 PHE A O 1
ATOM 2324 N N . LEU A 1 290 ? -9.074 -7.233 2.931 1.00 96.94 290 LEU A N 1
ATOM 2325 C CA . LEU A 1 290 ? -7.895 -7.735 2.233 1.00 96.94 290 LEU A CA 1
ATOM 2326 C C . LEU A 1 290 ? -6.624 -7.472 3.031 1.00 96.94 290 LEU A C 1
ATOM 2328 O O . LEU A 1 290 ? -6.400 -6.350 3.485 1.00 96.94 290 LEU A O 1
ATOM 2332 N N . THR A 1 291 ? -5.769 -8.493 3.123 1.00 96.19 291 THR A N 1
ATOM 2333 C CA . THR A 1 291 ? -4.429 -8.391 3.713 1.00 96.19 291 THR A CA 1
ATOM 2334 C C . THR A 1 291 ? -3.423 -9.311 3.017 1.00 96.19 291 THR A C 1
ATOM 2336 O O . THR A 1 291 ? -3.816 -10.317 2.433 1.00 96.19 291 THR A O 1
ATOM 2339 N N . THR A 1 292 ? -2.121 -9.017 3.089 1.00 93.75 292 THR A N 1
ATOM 2340 C CA . THR A 1 292 ? -1.056 -9.922 2.614 1.00 93.75 292 THR A CA 1
ATOM 2341 C C . THR A 1 292 ? -0.112 -10.374 3.732 1.00 93.75 292 THR A C 1
ATOM 2343 O O . THR A 1 292 ? 0.473 -11.457 3.624 1.00 93.75 292 THR A O 1
ATOM 2346 N N . LYS A 1 293 ? -0.009 -9.623 4.842 1.00 92.62 293 LYS A N 1
ATOM 2347 C CA . LYS A 1 293 ? 0.949 -9.896 5.932 1.00 92.62 293 LYS A CA 1
ATOM 2348 C C . LYS A 1 293 ? 0.834 -11.269 6.576 1.00 92.62 293 LYS A C 1
ATOM 2350 O O . LYS A 1 293 ? 1.845 -11.805 7.011 1.00 92.62 293 LYS A O 1
ATOM 2355 N N . LEU A 1 294 ? -0.341 -11.893 6.603 1.00 93.62 294 LEU A N 1
ATOM 2356 C CA . LEU A 1 294 ? -0.494 -13.235 7.190 1.00 93.62 294 LEU A CA 1
ATOM 2357 C C . LEU A 1 294 ? 0.306 -14.321 6.450 1.00 93.62 294 LEU A C 1
ATOM 2359 O O . LEU A 1 294 ? 0.563 -15.388 7.006 1.00 93.62 294 LEU A O 1
ATOM 2363 N N . ALA A 1 295 ? 0.752 -14.057 5.215 1.00 90.69 295 ALA A N 1
ATOM 2364 C CA . ALA A 1 295 ? 1.680 -14.937 4.507 1.00 90.69 295 ALA A CA 1
ATOM 2365 C C . ALA A 1 295 ? 3.094 -14.961 5.129 1.00 90.69 295 ALA A C 1
ATOM 2367 O O . ALA A 1 295 ? 3.899 -15.803 4.744 1.00 90.69 295 ALA A O 1
ATOM 2368 N N . TRP A 1 296 ? 3.393 -14.059 6.072 1.00 91.94 296 TRP A N 1
ATOM 2369 C CA . TRP A 1 296 ? 4.707 -13.879 6.699 1.00 91.94 296 TRP A CA 1
ATOM 2370 C C . TRP A 1 296 ? 4.814 -14.548 8.079 1.00 91.94 296 TRP A C 1
ATOM 2372 O O . TRP A 1 296 ? 5.769 -14.302 8.818 1.00 91.94 296 TRP A O 1
ATOM 2382 N N . ASN A 1 297 ? 3.844 -15.386 8.459 1.00 92.12 297 ASN A N 1
ATOM 2383 C CA . ASN A 1 297 ? 3.951 -16.165 9.690 1.00 92.12 297 ASN A CA 1
ATOM 2384 C C . ASN A 1 297 ? 5.197 -17.061 9.665 1.00 92.12 297 ASN A C 1
ATOM 2386 O O . ASN A 1 297 ? 5.479 -17.742 8.682 1.00 92.12 297 ASN A O 1
ATOM 2390 N N . THR A 1 298 ? 5.940 -17.053 10.771 1.00 89.25 298 THR A N 1
ATOM 2391 C CA . THR A 1 298 ? 7.271 -17.670 10.856 1.00 89.25 298 THR A CA 1
ATOM 2392 C C . THR A 1 298 ? 7.241 -19.187 11.015 1.00 89.25 298 THR A C 1
ATOM 2394 O O . THR A 1 298 ? 8.135 -19.871 10.525 1.00 89.25 298 THR A O 1
ATOM 2397 N N . ARG A 1 299 ? 6.251 -19.713 11.742 1.00 91.81 299 ARG A N 1
ATOM 2398 C CA . ARG A 1 299 ? 6.145 -21.121 12.137 1.00 91.81 299 ARG A CA 1
ATOM 2399 C C . ARG A 1 299 ? 4.851 -21.755 11.661 1.00 91.81 299 ARG A C 1
ATOM 2401 O O . ARG A 1 299 ? 4.905 -22.885 11.190 1.00 91.81 299 ARG A O 1
ATOM 2408 N N . ASN A 1 300 ? 3.718 -21.057 11.772 1.00 93.62 300 ASN A N 1
ATOM 2409 C CA . ASN A 1 300 ? 2.418 -21.590 11.368 1.00 93.62 300 ASN A CA 1
ATOM 2410 C C . ASN A 1 300 ? 1.899 -20.849 10.125 1.00 93.62 300 ASN A C 1
ATOM 2412 O O . ASN A 1 300 ? 1.323 -19.761 10.245 1.00 93.62 300 ASN A O 1
ATOM 2416 N N . PRO A 1 301 ? 2.082 -21.414 8.914 1.00 92.75 301 PRO A N 1
ATOM 2417 C CA . PRO A 1 301 ? 1.494 -20.856 7.706 1.00 92.75 301 PRO A CA 1
ATOM 2418 C C . PRO A 1 301 ? -0.020 -20.711 7.862 1.00 92.75 301 PRO A C 1
ATOM 2420 O O . PRO A 1 301 ? -0.707 -21.669 8.219 1.00 92.75 301 PRO A O 1
ATOM 2423 N N . PHE A 1 302 ? -0.548 -19.523 7.571 1.00 95.19 302 PHE A N 1
ATOM 2424 C CA . PHE A 1 302 ? -1.986 -19.303 7.644 1.00 95.19 302 PHE A CA 1
ATOM 2425 C C . PHE A 1 302 ? -2.717 -20.177 6.597 1.00 95.19 302 PHE A C 1
ATOM 2427 O O . PHE A 1 302 ? -2.316 -20.184 5.423 1.00 95.19 302 PHE A O 1
ATOM 2434 N N . PRO A 1 303 ? -3.764 -20.932 6.987 1.00 93.44 303 PRO A N 1
ATOM 2435 C CA . PRO A 1 303 ? -4.302 -22.009 6.155 1.00 93.44 303 PRO A CA 1
ATOM 2436 C C . PRO A 1 303 ? -5.192 -21.529 5.002 1.00 93.44 303 PRO A C 1
ATOM 2438 O O . PRO A 1 303 ? -5.346 -22.247 4.015 1.00 93.44 303 PRO A O 1
ATOM 2441 N N . HIS A 1 304 ? -5.777 -20.331 5.088 1.00 95.44 304 HIS A N 1
ATOM 2442 C CA . HIS A 1 304 ? -6.800 -19.877 4.143 1.00 95.44 304 HIS A CA 1
ATOM 2443 C C . HIS A 1 304 ? -6.329 -18.709 3.273 1.00 95.44 304 HIS A C 1
ATOM 2445 O O . HIS A 1 304 ? -5.580 -17.843 3.713 1.00 95.44 304 HIS A O 1
ATOM 2451 N N . ARG A 1 305 ? -6.794 -18.665 2.019 1.00 96.00 305 ARG A N 1
ATOM 2452 C CA . ARG A 1 305 ? -6.601 -17.511 1.115 1.00 96.00 305 ARG A CA 1
ATOM 2453 C C . ARG A 1 305 ? -7.896 -16.753 0.830 1.00 96.00 305 ARG A C 1
ATOM 2455 O O . ARG A 1 305 ? -7.844 -15.563 0.555 1.00 96.00 305 ARG A O 1
ATOM 2462 N N . LEU A 1 306 ? -9.035 -17.430 0.935 1.00 97.75 306 LEU A N 1
ATOM 2463 C CA . LEU A 1 306 ? -10.375 -16.870 0.806 1.00 97.75 306 LEU A CA 1
ATOM 2464 C C . LEU A 1 306 ? -11.249 -17.515 1.883 1.00 97.75 306 LEU A C 1
ATOM 2466 O O . LEU A 1 306 ? -11.344 -18.741 1.936 1.00 97.75 306 LEU A O 1
ATOM 2470 N N . PHE A 1 307 ? -11.814 -16.713 2.781 1.00 98.31 307 PHE A N 1
ATOM 2471 C CA . PHE A 1 307 ? -12.537 -17.218 3.949 1.00 98.31 307 PHE A CA 1
ATOM 2472 C C . PHE A 1 307 ? -13.534 -16.196 4.494 1.00 98.31 307 PHE A C 1
ATOM 2474 O O . PHE A 1 307 ? -13.530 -15.026 4.122 1.00 98.31 307 PHE A O 1
ATOM 2481 N N . ARG A 1 308 ? -14.397 -16.650 5.395 1.00 98.62 308 ARG A N 1
ATOM 2482 C CA . ARG A 1 308 ? -15.316 -15.825 6.175 1.00 98.62 308 ARG A CA 1
ATOM 2483 C C . ARG A 1 308 ? -14.648 -15.490 7.502 1.00 98.62 308 ARG A C 1
ATOM 2485 O O . ARG A 1 308 ? -14.358 -16.395 8.280 1.00 98.62 308 ARG A O 1
ATOM 2492 N N . TRP A 1 309 ? -14.378 -14.219 7.764 1.00 98.56 309 TRP A N 1
ATOM 2493 C CA . TRP A 1 309 ? -13.797 -13.783 9.028 1.00 98.56 309 TRP A CA 1
ATOM 2494 C C . TRP A 1 309 ? -14.892 -13.290 9.961 1.00 98.56 309 TRP A C 1
ATOM 2496 O O . TRP A 1 309 ? -15.574 -12.309 9.657 1.00 98.56 309 TRP A O 1
ATOM 2506 N N . ARG A 1 310 ? -15.068 -13.993 11.080 1.00 98.38 310 ARG A N 1
ATOM 2507 C CA . ARG A 1 310 ? -16.164 -13.782 12.019 1.00 98.38 310 ARG A CA 1
ATOM 2508 C C . ARG A 1 310 ? -15.642 -13.340 13.376 1.00 98.38 310 ARG A C 1
ATOM 2510 O O . ARG A 1 310 ? -14.689 -13.915 13.894 1.00 98.38 310 ARG A O 1
ATOM 2517 N N . ASP A 1 311 ? -16.300 -12.349 13.957 1.00 96.12 311 ASP A N 1
ATOM 2518 C CA . ASP A 1 311 ? -16.015 -11.905 15.317 1.00 96.12 311 ASP A CA 1
ATOM 2519 C C . ASP A 1 311 ? -16.806 -12.707 16.379 1.00 96.12 311 ASP A C 1
ATOM 2521 O O . ASP A 1 311 ? -17.708 -13.485 16.045 1.00 96.12 311 ASP A O 1
ATOM 2525 N N . PRO A 1 312 ? -16.541 -12.489 17.681 1.00 93.81 312 PRO A N 1
ATOM 2526 C CA . PRO A 1 312 ? -17.305 -13.127 18.757 1.00 93.81 312 PRO A CA 1
ATOM 2527 C C . PRO A 1 312 ? -18.796 -12.748 18.831 1.00 93.81 312 PRO A C 1
ATOM 2529 O O . PRO A 1 312 ? -19.565 -13.453 19.481 1.00 93.81 312 PRO A O 1
ATOM 2532 N N . SER A 1 313 ? -19.223 -11.647 18.204 1.00 94.56 313 SER A N 1
ATOM 2533 C CA . SER A 1 313 ? -20.635 -11.233 18.136 1.00 94.56 313 SER A CA 1
ATOM 2534 C C . SER A 1 313 ? -21.421 -11.947 17.028 1.00 94.56 313 SER A C 1
ATOM 2536 O O . SER A 1 313 ? -22.649 -11.884 17.004 1.00 94.56 313 SER A O 1
ATOM 2538 N N . GLY A 1 314 ? -20.723 -12.639 16.122 1.00 95.62 314 GLY A N 1
ATOM 2539 C CA . GLY A 1 314 ? -21.283 -13.281 14.938 1.00 95.62 314 GLY A CA 1
ATOM 2540 C C . GLY A 1 314 ? -21.283 -12.398 13.689 1.00 95.62 314 GLY A C 1
ATOM 2541 O O . GLY A 1 314 ? -21.683 -12.879 12.627 1.00 95.62 314 GLY A O 1
ATOM 2542 N N . ALA A 1 315 ? -20.825 -11.143 13.781 1.00 97.19 315 ALA A N 1
ATOM 2543 C CA . ALA A 1 315 ? -20.636 -10.295 12.610 1.00 97.19 315 ALA A CA 1
ATOM 2544 C C . ALA A 1 315 ? -19.478 -10.829 11.763 1.00 97.19 315 ALA A C 1
ATOM 2546 O O . ALA A 1 315 ? -18.507 -11.389 12.277 1.00 97.19 315 ALA A O 1
ATOM 2547 N N . GLU A 1 316 ? -19.590 -10.670 10.449 1.00 97.56 316 GLU A N 1
ATOM 2548 C CA . GLU A 1 316 ? -18.715 -11.360 9.516 1.00 97.56 316 GLU A CA 1
ATOM 2549 C C . GLU A 1 316 ? -18.433 -10.526 8.270 1.00 97.56 316 GLU A C 1
ATOM 2551 O O . GLU A 1 316 ? -19.309 -9.821 7.768 1.00 97.56 316 GLU A O 1
ATOM 2556 N N . VAL A 1 317 ? -17.209 -10.653 7.760 1.00 98.38 317 VAL A N 1
ATOM 2557 C CA . VAL A 1 317 ? -16.775 -10.121 6.465 1.00 98.38 317 VAL A CA 1
ATOM 2558 C C . VAL A 1 317 ? -16.079 -11.215 5.658 1.00 98.38 317 VAL A C 1
ATOM 2560 O O . VAL A 1 317 ? -15.548 -12.179 6.213 1.00 98.38 317 VAL A O 1
ATOM 2563 N N . LEU A 1 318 ? -16.054 -11.074 4.337 1.00 98.62 318 LEU A N 1
ATOM 2564 C CA . LEU A 1 318 ? -15.259 -11.929 3.463 1.00 98.62 318 LEU A CA 1
ATOM 2565 C C . LEU A 1 318 ? -13.812 -11.439 3.463 1.00 98.62 318 LEU A C 1
ATOM 2567 O O . LEU A 1 318 ? -13.547 -10.265 3.216 1.00 98.62 318 LEU A O 1
ATOM 2571 N N . ALA A 1 319 ? -12.876 -12.334 3.749 1.00 98.06 319 ALA A N 1
ATOM 2572 C CA . ALA A 1 319 ? -11.460 -12.034 3.856 1.00 98.06 319 ALA A CA 1
ATOM 2573 C C . ALA A 1 319 ? -10.666 -12.702 2.731 1.00 98.06 319 ALA A C 1
ATOM 2575 O O . ALA A 1 319 ? -10.908 -13.858 2.369 1.00 98.06 319 ALA A O 1
ATOM 2576 N N . LEU A 1 320 ? -9.703 -11.958 2.193 1.00 96.31 320 LEU A N 1
ATOM 2577 C CA . LEU A 1 320 ? -8.914 -12.334 1.030 1.00 96.31 320 LEU A CA 1
ATOM 2578 C C . LEU A 1 320 ? -7.422 -12.063 1.262 1.00 96.31 320 LEU A C 1
ATOM 2580 O O . LEU A 1 320 ? -7.032 -10.950 1.614 1.00 96.31 320 LEU A O 1
ATOM 2584 N N . LEU A 1 321 ? -6.590 -13.070 0.991 1.00 95.25 321 LEU A N 1
ATOM 2585 C CA . LEU A 1 321 ? -5.133 -12.958 0.904 1.00 95.25 321 LEU A CA 1
ATOM 2586 C C . LEU A 1 321 ? -4.722 -13.237 -0.546 1.00 95.25 321 LEU A C 1
ATOM 2588 O O . LEU A 1 321 ? -4.646 -14.412 -0.925 1.00 95.25 321 LEU A O 1
ATOM 2592 N N . PRO A 1 322 ? -4.491 -12.196 -1.366 1.00 90.19 322 PRO A N 1
ATOM 2593 C CA . PRO A 1 322 ? -4.122 -12.370 -2.765 1.00 90.19 322 PRO A CA 1
ATOM 2594 C C . PRO A 1 322 ? -2.665 -12.847 -2.909 1.00 90.19 322 PRO A C 1
ATOM 2596 O O . PRO A 1 322 ? -1.990 -13.189 -1.932 1.00 90.19 322 PRO A O 1
ATOM 2599 N N . GLY A 1 323 ? -2.181 -12.872 -4.155 1.00 82.12 323 GLY A N 1
ATOM 2600 C CA . GLY A 1 323 ? -0.757 -13.000 -4.457 1.00 82.12 323 GLY A CA 1
ATOM 2601 C C . GLY A 1 323 ? 0.090 -11.843 -3.892 1.00 82.12 323 GLY A C 1
ATOM 2602 O O . GLY A 1 323 ? -0.433 -10.954 -3.213 1.00 82.12 323 GLY A O 1
ATOM 2603 N N . PRO A 1 324 ? 1.408 -11.851 -4.149 1.00 83.44 324 PRO A N 1
ATOM 2604 C CA . PRO A 1 324 ? 2.313 -10.825 -3.641 1.00 83.44 324 PRO A CA 1
ATOM 2605 C C . PRO A 1 324 ? 1.906 -9.419 -4.107 1.00 83.44 324 PRO A C 1
ATOM 2607 O O . PRO A 1 324 ? 1.426 -9.237 -5.227 1.00 83.44 324 PRO A O 1
ATOM 2610 N N . LEU A 1 325 ? 2.123 -8.426 -3.241 1.00 84.31 325 LEU A N 1
ATOM 2611 C CA . LEU A 1 325 ? 2.124 -7.019 -3.647 1.00 84.31 325 LEU A CA 1
ATOM 2612 C C . LEU A 1 325 ? 3.373 -6.721 -4.475 1.00 84.31 325 LEU A C 1
ATOM 2614 O O . LEU A 1 325 ? 4.385 -7.403 -4.318 1.00 84.31 325 LEU A O 1
ATOM 2618 N N . SER A 1 326 ? 3.309 -5.664 -5.287 1.00 83.75 326 SER A N 1
ATOM 2619 C CA . SER A 1 326 ? 4.450 -5.179 -6.076 1.00 83.75 326 SER A CA 1
ATOM 2620 C C . SER A 1 326 ? 5.076 -6.295 -6.911 1.00 83.75 326 SER A C 1
ATOM 2622 O O . SER A 1 326 ? 6.287 -6.503 -6.938 1.00 83.75 326 SER A O 1
ATOM 2624 N N . ALA A 1 327 ? 4.198 -7.078 -7.533 1.00 84.00 327 ALA A N 1
ATOM 2625 C CA . ALA A 1 327 ? 4.573 -8.268 -8.264 1.00 84.00 327 ALA A CA 1
ATOM 2626 C C . ALA A 1 327 ? 5.199 -7.908 -9.619 1.00 84.00 327 ALA A C 1
ATOM 2628 O O . ALA A 1 327 ? 4.911 -6.852 -10.178 1.00 84.00 327 ALA A O 1
ATOM 2629 N N . THR A 1 328 ? 6.034 -8.790 -10.167 1.00 86.38 328 THR A N 1
ATOM 2630 C CA . THR A 1 328 ? 6.687 -8.599 -11.473 1.00 86.38 328 THR A CA 1
ATOM 2631 C C . THR A 1 328 ? 5.806 -9.091 -12.631 1.00 86.38 328 THR A C 1
ATOM 2633 O O . THR A 1 328 ? 4.697 -9.589 -12.422 1.00 86.38 328 THR A O 1
ATOM 2636 N N . GLY A 1 329 ? 6.282 -8.948 -13.871 1.00 87.00 329 GLY A N 1
ATOM 2637 C CA . GLY A 1 329 ? 5.651 -9.526 -15.062 1.00 87.00 329 GLY A CA 1
ATOM 2638 C C . GLY A 1 329 ? 6.141 -10.938 -15.404 1.00 87.00 329 GLY A C 1
ATOM 2639 O O . GLY A 1 329 ? 5.904 -11.401 -16.516 1.00 87.00 329 GLY A O 1
ATOM 2640 N N . ASP A 1 330 ? 6.836 -11.612 -14.481 1.00 88.75 330 ASP A N 1
ATOM 2641 C CA . ASP A 1 330 ? 7.406 -12.944 -14.704 1.00 88.75 330 ASP A CA 1
ATOM 2642 C C . ASP A 1 330 ? 6.298 -14.012 -14.855 1.00 88.75 330 ASP A C 1
ATOM 2644 O O . ASP A 1 330 ? 5.530 -14.236 -13.908 1.00 88.75 330 ASP A O 1
ATOM 2648 N N . PRO A 1 331 ? 6.203 -14.702 -16.011 1.00 90.06 331 PRO A N 1
ATOM 2649 C CA . PRO A 1 331 ? 5.180 -15.719 -16.247 1.00 90.06 331 PRO A CA 1
ATOM 2650 C C . PRO A 1 331 ? 5.264 -16.904 -15.276 1.00 90.06 331 PRO A C 1
ATOM 2652 O O . PRO A 1 331 ? 4.219 -17.435 -14.895 1.00 90.06 331 PRO A O 1
ATOM 2655 N N . LEU A 1 332 ? 6.464 -17.307 -14.840 1.00 89.88 332 LEU A N 1
ATOM 2656 C CA . LEU A 1 332 ? 6.639 -18.432 -13.915 1.00 89.88 332 LEU A CA 1
ATOM 2657 C C . LEU A 1 332 ? 6.102 -18.070 -12.529 1.00 89.88 332 LEU A C 1
ATOM 2659 O O . LEU A 1 332 ? 5.370 -18.849 -11.914 1.00 89.88 332 LEU A O 1
ATOM 2663 N N . ALA A 1 333 ? 6.402 -16.856 -12.058 1.00 90.44 333 ALA A N 1
ATOM 2664 C CA . ALA A 1 333 ? 5.874 -16.339 -10.801 1.00 90.44 333 ALA A CA 1
ATOM 2665 C C . ALA A 1 333 ? 4.338 -16.247 -10.819 1.00 90.44 333 ALA A C 1
ATOM 2667 O O . ALA A 1 333 ? 3.688 -16.661 -9.853 1.00 90.44 333 ALA A O 1
ATOM 2668 N N . ILE A 1 334 ? 3.754 -15.765 -11.924 1.00 91.25 334 ILE A N 1
ATOM 2669 C CA . ILE A 1 334 ? 2.296 -15.682 -12.103 1.00 91.25 334 ILE A CA 1
ATOM 2670 C C . ILE A 1 334 ? 1.665 -17.081 -12.091 1.00 91.25 334 ILE A C 1
ATOM 2672 O O . ILE A 1 334 ? 0.716 -17.316 -11.337 1.00 91.25 334 ILE A O 1
ATOM 2676 N N . GLN A 1 335 ? 2.187 -18.017 -12.894 1.00 89.75 335 GLN A N 1
ATOM 2677 C CA . GLN A 1 335 ? 1.660 -19.383 -12.997 1.00 89.75 335 GLN A CA 1
ATOM 2678 C C . GLN A 1 335 ? 1.725 -20.103 -11.645 1.00 89.75 335 GLN A C 1
ATOM 2680 O O . GLN A 1 335 ? 0.732 -20.686 -11.201 1.00 89.75 335 GLN A O 1
ATOM 2685 N N . LYS A 1 336 ? 2.862 -19.996 -10.949 1.00 89.88 336 LYS A N 1
ATOM 2686 C CA . LYS A 1 336 ? 3.056 -20.578 -9.620 1.00 89.88 336 LYS A CA 1
ATOM 2687 C C . LYS A 1 336 ? 2.058 -20.016 -8.610 1.00 89.88 336 LYS A C 1
ATOM 2689 O O . LYS A 1 336 ? 1.366 -20.785 -7.944 1.00 89.88 336 LYS A O 1
ATOM 2694 N N . ALA A 1 337 ? 1.942 -18.691 -8.512 1.00 91.56 337 ALA A N 1
ATOM 2695 C CA . ALA A 1 337 ? 1.030 -18.052 -7.564 1.00 91.56 337 ALA A CA 1
ATOM 2696 C C . ALA A 1 337 ? -0.441 -18.386 -7.857 1.00 91.56 337 ALA A C 1
ATOM 2698 O O . ALA A 1 337 ? -1.221 -18.615 -6.931 1.00 91.56 337 ALA A O 1
ATOM 2699 N N . HIS A 1 338 ? -0.819 -18.460 -9.136 1.00 92.06 338 HIS A N 1
ATOM 2700 C CA . HIS A 1 338 ? -2.147 -18.902 -9.553 1.00 92.06 338 HIS A CA 1
ATOM 2701 C C . HIS A 1 338 ? -2.414 -20.364 -9.160 1.00 92.06 338 HIS A C 1
ATOM 2703 O O . HIS A 1 338 ? -3.456 -20.665 -8.576 1.00 92.06 338 HIS A O 1
ATOM 2709 N N . GLY A 1 339 ? -1.455 -21.262 -9.401 1.00 89.88 339 GLY A N 1
ATOM 2710 C CA . GLY A 1 339 ? -1.544 -22.663 -8.991 1.00 89.88 339 GLY A CA 1
ATOM 2711 C C . GLY A 1 339 ? -1.686 -22.822 -7.475 1.00 89.88 339 GLY A C 1
ATOM 2712 O O . GLY A 1 339 ? -2.564 -23.546 -7.012 1.00 89.88 339 GLY A O 1
ATOM 2713 N N . GLU A 1 340 ? -0.884 -22.100 -6.685 1.00 90.50 340 GLU A N 1
ATOM 2714 C CA . GLU A 1 340 ? -0.980 -22.088 -5.218 1.00 90.50 340 GLU A CA 1
ATOM 2715 C C . GLU A 1 340 ? -2.329 -21.550 -4.721 1.00 90.50 340 GLU A C 1
ATOM 2717 O O . GLU A 1 340 ? -2.910 -22.096 -3.777 1.00 90.50 340 GLU A O 1
ATOM 2722 N N . TRP A 1 341 ? -2.840 -20.489 -5.351 1.00 92.88 341 TRP A N 1
ATOM 2723 C CA . TRP A 1 341 ? -4.164 -19.942 -5.071 1.00 92.88 341 TRP A CA 1
ATOM 2724 C C . TRP A 1 341 ? -5.254 -20.986 -5.319 1.00 92.88 341 TRP A C 1
ATOM 2726 O O . TRP A 1 341 ? -6.068 -21.250 -4.428 1.00 92.88 341 TRP A O 1
ATOM 2736 N N . ARG A 1 342 ? -5.240 -21.626 -6.491 1.00 92.69 342 ARG A N 1
ATOM 2737 C CA . ARG A 1 342 ? -6.219 -22.647 -6.868 1.00 92.69 342 ARG A CA 1
ATOM 2738 C C . ARG A 1 342 ? -6.156 -23.854 -5.936 1.00 92.69 342 ARG A C 1
ATOM 2740 O O . ARG A 1 342 ? -7.196 -24.290 -5.457 1.00 92.69 342 ARG A O 1
ATOM 2747 N N . ALA A 1 343 ? -4.963 -24.337 -5.587 1.00 90.94 343 ALA A N 1
ATOM 2748 C CA . ALA A 1 343 ? -4.803 -25.458 -4.656 1.00 90.94 343 ALA A CA 1
ATOM 2749 C C . ALA A 1 343 ? -5.385 -25.168 -3.259 1.00 90.94 343 ALA A C 1
ATOM 2751 O O . ALA A 1 343 ? -5.900 -26.072 -2.608 1.00 90.94 343 ALA A O 1
ATOM 2752 N N . ARG A 1 344 ? -5.315 -23.915 -2.789 1.00 90.81 344 ARG A N 1
ATOM 2753 C CA . ARG A 1 344 ? -5.802 -23.524 -1.452 1.00 90.81 344 ARG A CA 1
ATOM 2754 C C . ARG A 1 344 ? -7.273 -23.114 -1.410 1.00 90.81 344 ARG A C 1
ATOM 2756 O O . ARG A 1 344 ? -7.846 -23.078 -0.325 1.00 90.81 344 ARG A O 1
ATOM 2763 N N . THR A 1 345 ? -7.863 -22.743 -2.545 1.00 93.50 345 THR A N 1
ATOM 2764 C CA . THR A 1 345 ? -9.220 -22.165 -2.600 1.00 93.50 345 THR A CA 1
ATOM 2765 C C . THR A 1 345 ? -10.199 -22.954 -3.462 1.00 93.50 345 THR A C 1
ATOM 2767 O O . THR A 1 345 ? -11.403 -22.792 -3.299 1.00 93.50 345 THR A O 1
ATOM 2770 N N . GLY A 1 346 ? -9.705 -23.773 -4.393 1.00 92.44 346 GLY A N 1
ATOM 2771 C CA . GLY A 1 346 ? -10.507 -24.385 -5.452 1.00 92.44 346 GLY A CA 1
ATOM 2772 C C . GLY A 1 346 ? -10.978 -23.401 -6.531 1.00 92.44 346 GLY A C 1
ATOM 2773 O O . GLY A 1 346 ? -11.817 -23.766 -7.348 1.00 92.44 346 GLY A O 1
ATOM 2774 N N . VAL A 1 347 ? -10.484 -22.156 -6.540 1.00 93.50 347 VAL A N 1
ATOM 2775 C CA . VAL A 1 347 ? -10.955 -21.101 -7.448 1.00 93.50 347 VAL A CA 1
ATOM 2776 C C . VAL A 1 347 ? -10.010 -20.945 -8.640 1.00 93.50 347 VAL A C 1
ATOM 2778 O O . VAL A 1 347 ? -8.844 -20.596 -8.477 1.00 93.50 347 VAL A O 1
ATOM 2781 N N . ASN A 1 348 ? -10.547 -21.105 -9.852 1.00 93.31 348 ASN A N 1
ATOM 2782 C CA . ASN A 1 348 ? -9.806 -20.999 -11.123 1.00 93.31 348 ASN A CA 1
ATOM 2783 C C . ASN A 1 348 ? -9.555 -19.548 -11.571 1.00 93.31 348 ASN A C 1
ATOM 2785 O O . ASN A 1 348 ? -9.096 -19.289 -12.678 1.00 93.31 348 ASN A O 1
ATOM 2789 N N . SER A 1 349 ? -9.874 -18.559 -10.735 1.00 94.38 349 SER A N 1
ATOM 2790 C CA . SER A 1 349 ? -9.542 -17.163 -11.007 1.00 94.38 349 SER A CA 1
ATOM 2791 C C . SER A 1 349 ? -8.796 -16.535 -9.844 1.00 94.38 349 SER A C 1
ATOM 2793 O O . SER A 1 349 ? -9.220 -16.674 -8.698 1.00 94.38 349 SER A O 1
ATOM 2795 N N . SER A 1 350 ? -7.694 -15.849 -10.135 1.00 95.00 350 SER A N 1
ATOM 2796 C CA . SER A 1 350 ? -6.851 -15.197 -9.131 1.00 95.00 350 SER A CA 1
ATOM 2797 C C . SER A 1 350 ? -6.590 -13.729 -9.470 1.00 95.00 350 SER A C 1
ATOM 2799 O O . SER A 1 350 ? -6.905 -13.249 -10.562 1.00 95.00 350 SER A O 1
ATOM 2801 N N . LEU A 1 351 ? -6.003 -13.019 -8.510 1.00 95.56 351 LEU A N 1
ATOM 2802 C CA . LEU A 1 351 ? -5.571 -11.633 -8.637 1.00 95.56 351 LEU A CA 1
ATOM 2803 C C . LEU A 1 351 ? -4.044 -11.562 -8.660 1.00 95.56 351 LEU A C 1
ATOM 2805 O O . LEU A 1 351 ? -3.381 -12.186 -7.829 1.00 95.56 351 LEU A O 1
ATOM 2809 N N . TRP A 1 352 ? -3.504 -10.760 -9.570 1.00 94.75 352 TRP A N 1
ATOM 2810 C CA . TRP A 1 352 ? -2.094 -10.397 -9.621 1.00 94.75 352 TRP A CA 1
ATOM 2811 C C . TRP A 1 352 ? -1.960 -8.880 -9.530 1.00 94.75 352 TRP A C 1
ATOM 2813 O O . TRP A 1 352 ? -2.746 -8.151 -10.145 1.00 94.75 352 TRP A O 1
ATOM 2823 N N . LEU A 1 3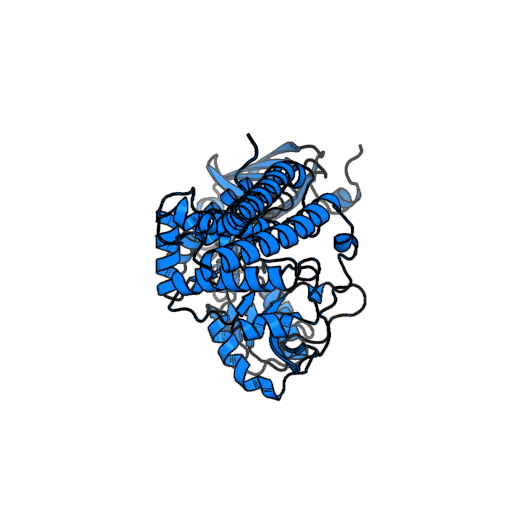53 ? -0.978 -8.413 -8.753 1.00 93.44 353 LEU A N 1
ATOM 2824 C CA . LEU A 1 353 ? -0.840 -7.009 -8.362 1.00 93.44 353 LEU A CA 1
ATOM 2825 C C . LEU A 1 353 ? 0.494 -6.410 -8.823 1.00 93.44 353 LEU A C 1
ATOM 2827 O O . LEU A 1 353 ? 1.395 -6.216 -8.000 1.00 93.44 353 LEU A O 1
ATOM 2831 N N . PRO A 1 354 ? 0.652 -6.119 -10.126 1.00 91.12 354 PRO A N 1
ATOM 2832 C CA . PRO A 1 354 ? 1.893 -5.556 -10.616 1.00 91.12 354 PRO A CA 1
ATOM 2833 C C . PRO A 1 354 ? 2.252 -4.185 -10.037 1.00 91.12 354 PRO A C 1
ATOM 2835 O O . PRO A 1 354 ? 1.417 -3.279 -10.033 1.00 91.12 354 PRO A O 1
ATOM 2838 N N . GLY A 1 355 ? 3.508 -4.010 -9.621 1.00 86.69 355 GLY A N 1
ATOM 2839 C CA . GLY A 1 355 ? 4.027 -2.771 -9.027 1.00 86.69 355 GLY A CA 1
ATOM 2840 C C . GLY A 1 355 ? 5.503 -2.896 -8.640 1.00 86.69 355 GLY A C 1
ATOM 2841 O O . GLY A 1 355 ? 6.094 -3.948 -8.853 1.00 86.69 355 GLY A O 1
ATOM 2842 N N . VAL A 1 356 ? 6.106 -1.834 -8.098 1.00 74.69 356 VAL A N 1
ATOM 2843 C CA . VAL A 1 356 ? 7.559 -1.783 -7.838 1.00 74.69 356 VAL A CA 1
ATOM 2844 C C . VAL A 1 356 ? 7.919 -1.839 -6.346 1.00 74.69 356 VAL A C 1
ATOM 2846 O O . VAL A 1 356 ? 8.946 -2.426 -6.029 1.00 74.69 356 VAL A O 1
ATOM 2849 N N . GLY A 1 357 ? 7.097 -1.349 -5.408 1.00 71.81 357 GLY A N 1
ATOM 2850 C CA . GLY A 1 357 ? 7.444 -1.478 -3.984 1.00 71.81 357 GLY A CA 1
ATOM 2851 C C . GLY A 1 357 ? 6.610 -0.656 -3.001 1.00 71.81 357 GLY A C 1
ATOM 2852 O O . GLY A 1 357 ? 5.470 -0.298 -3.291 1.00 71.81 357 GLY A O 1
ATOM 2853 N N . ASN A 1 358 ? 7.210 -0.412 -1.828 1.00 72.75 358 ASN A N 1
ATOM 2854 C CA . ASN A 1 358 ? 6.624 0.266 -0.663 1.00 72.75 358 ASN A CA 1
ATOM 2855 C C . ASN A 1 358 ? 6.831 1.797 -0.667 1.00 72.75 358 ASN A C 1
ATOM 2857 O O . ASN A 1 358 ? 6.053 2.537 -0.068 1.00 72.75 358 ASN A O 1
ATOM 2861 N N . HIS A 1 359 ? 7.842 2.296 -1.391 1.00 78.12 359 HIS A N 1
ATOM 2862 C CA . HIS A 1 359 ? 8.090 3.734 -1.585 1.00 78.12 359 HIS A CA 1
ATOM 2863 C C . HIS A 1 359 ? 7.319 4.307 -2.790 1.00 78.12 359 HIS A C 1
ATOM 2865 O O . HIS A 1 359 ? 7.687 5.329 -3.367 1.00 78.12 359 HIS A O 1
ATOM 2871 N N . GLY A 1 360 ? 6.248 3.636 -3.220 1.00 72.25 360 GLY A N 1
ATOM 2872 C CA . GLY A 1 360 ? 5.584 3.908 -4.489 1.00 72.25 360 GLY A CA 1
ATOM 2873 C C . GLY A 1 360 ? 6.206 3.146 -5.651 1.00 72.25 360 GLY A C 1
ATOM 2874 O O . GLY A 1 360 ? 6.676 2.020 -5.504 1.00 72.25 360 GLY A O 1
ATOM 2875 N N . GLY A 1 361 ? 6.142 3.744 -6.841 1.00 74.06 361 GLY A N 1
ATOM 2876 C CA . GLY A 1 361 ? 6.492 3.062 -8.082 1.00 74.06 361 GLY A CA 1
ATOM 2877 C C . GLY A 1 361 ? 5.380 2.100 -8.500 1.00 74.06 361 GLY A C 1
ATOM 2878 O O . GLY A 1 361 ? 5.362 0.921 -8.154 1.00 74.06 361 GLY A O 1
ATOM 2879 N N . GLY A 1 362 ? 4.417 2.623 -9.256 1.00 81.38 362 GLY A N 1
ATOM 2880 C CA . GLY A 1 362 ? 3.375 1.811 -9.878 1.00 81.38 362 GLY A CA 1
ATOM 2881 C C . GLY A 1 362 ? 3.930 0.902 -10.982 1.00 81.38 362 GLY A C 1
ATOM 2882 O O . GLY A 1 362 ? 5.147 0.803 -11.156 1.00 81.38 362 GLY A O 1
ATOM 2883 N N . PRO A 1 363 ? 3.059 0.246 -11.766 1.00 86.31 363 PRO A N 1
ATOM 2884 C CA . PRO A 1 363 ? 3.506 -0.510 -12.932 1.00 86.31 363 PRO A CA 1
ATOM 2885 C C . PRO A 1 363 ? 4.368 0.384 -13.829 1.00 86.31 363 PRO A C 1
ATOM 2887 O O . PRO A 1 363 ? 4.118 1.583 -13.963 1.00 86.31 363 PRO A O 1
ATOM 2890 N N . ASN A 1 364 ? 5.385 -0.204 -14.446 1.00 84.25 364 ASN A N 1
ATOM 2891 C CA . ASN A 1 364 ? 6.221 0.476 -15.426 1.00 84.25 364 ASN A CA 1
ATOM 2892 C C . ASN A 1 364 ? 6.148 -0.251 -16.776 1.00 84.25 364 ASN A C 1
ATOM 2894 O O . ASN A 1 364 ? 5.591 -1.347 -16.867 1.00 84.25 364 ASN A O 1
ATOM 2898 N N . GLN A 1 365 ? 6.706 0.372 -17.817 1.00 85.25 365 GLN A N 1
ATOM 2899 C CA . GLN A 1 365 ? 6.658 -0.168 -19.175 1.00 85.25 365 GLN A CA 1
ATOM 2900 C C . GLN A 1 365 ? 7.253 -1.575 -19.281 1.00 85.25 365 GLN A C 1
ATOM 2902 O O . GLN A 1 365 ? 6.687 -2.408 -19.971 1.00 85.25 365 GLN A O 1
ATOM 2907 N N . ASP A 1 366 ? 8.361 -1.856 -18.593 1.00 82.88 366 ASP A N 1
ATOM 2908 C CA . ASP A 1 366 ? 8.999 -3.175 -18.656 1.00 82.88 366 ASP A CA 1
ATOM 2909 C C . ASP A 1 366 ? 8.100 -4.268 -18.075 1.00 82.88 366 ASP A C 1
ATOM 2911 O O . ASP A 1 366 ? 7.966 -5.337 -18.662 1.00 82.88 366 ASP A O 1
ATOM 2915 N N . LEU A 1 367 ? 7.417 -3.979 -16.969 1.00 85.81 367 LEU A N 1
ATOM 2916 C CA . LEU A 1 367 ? 6.450 -4.910 -16.408 1.00 85.81 367 LEU A CA 1
ATOM 2917 C C . LEU A 1 367 ? 5.338 -5.204 -17.425 1.00 85.81 367 LEU A C 1
ATOM 2919 O O . LEU A 1 367 ? 5.022 -6.365 -17.685 1.00 85.81 367 LEU A O 1
ATOM 2923 N N . MET A 1 368 ? 4.769 -4.159 -18.033 1.00 87.31 368 MET A N 1
ATOM 2924 C CA . MET A 1 368 ? 3.731 -4.329 -19.054 1.00 87.31 368 MET A CA 1
ATOM 2925 C C . MET A 1 368 ? 4.252 -5.106 -20.266 1.00 87.31 368 MET A C 1
ATOM 2927 O O . MET A 1 368 ? 3.562 -6.005 -20.734 1.00 87.31 368 MET A O 1
ATOM 2931 N N . ASP A 1 369 ? 5.478 -4.836 -20.721 1.00 87.62 369 ASP A N 1
ATOM 2932 C CA . ASP A 1 369 ? 6.124 -5.567 -21.814 1.00 87.62 369 ASP A CA 1
ATOM 2933 C C . ASP A 1 369 ? 6.272 -7.060 -21.482 1.00 87.62 369 ASP A C 1
ATOM 2935 O O . ASP A 1 369 ? 5.968 -7.899 -22.325 1.00 87.62 369 ASP A O 1
ATOM 2939 N N . GLN A 1 370 ? 6.695 -7.410 -20.262 1.00 87.56 370 GLN A N 1
ATOM 2940 C CA . GLN A 1 370 ? 6.822 -8.806 -19.823 1.00 87.56 370 GLN A CA 1
ATOM 2941 C C . GLN A 1 370 ? 5.470 -9.525 -19.817 1.00 87.56 370 GLN A C 1
ATOM 2943 O O . GLN A 1 370 ? 5.340 -10.618 -20.366 1.00 87.56 370 GLN A O 1
ATOM 2948 N N . VAL A 1 371 ? 4.442 -8.896 -19.245 1.00 88.50 371 VAL A N 1
ATOM 2949 C CA . VAL A 1 371 ? 3.084 -9.456 -19.221 1.00 88.50 371 VAL A CA 1
ATOM 2950 C C . VAL A 1 371 ? 2.537 -9.619 -20.641 1.00 88.50 371 VAL A C 1
ATOM 2952 O O . VAL A 1 371 ? 1.958 -10.655 -20.969 1.00 88.50 371 VAL A O 1
ATOM 2955 N N . GLN A 1 372 ? 2.747 -8.615 -21.495 1.00 88.50 372 GLN A N 1
ATOM 2956 C CA . GLN A 1 372 ? 2.294 -8.613 -22.882 1.00 88.50 372 GLN A CA 1
ATOM 2957 C C . GLN A 1 372 ? 3.017 -9.668 -23.724 1.00 88.50 372 GLN A C 1
ATOM 2959 O O . GLN A 1 372 ? 2.398 -10.282 -24.594 1.00 88.50 372 GLN A O 1
ATOM 2964 N N . LEU A 1 373 ? 4.308 -9.895 -23.464 1.00 89.25 373 LEU A N 1
ATOM 2965 C CA . LEU A 1 373 ? 5.116 -10.881 -24.174 1.00 89.25 373 LEU A CA 1
ATOM 2966 C C . LEU A 1 373 ? 4.485 -12.269 -24.073 1.00 89.25 373 LEU A C 1
ATOM 2968 O O . LEU A 1 373 ? 4.354 -12.952 -25.081 1.00 89.25 373 LEU A O 1
ATOM 2972 N N . TRP A 1 374 ? 4.025 -12.637 -22.882 1.00 87.69 374 TRP A N 1
ATOM 2973 C CA . TRP A 1 374 ? 3.449 -13.948 -22.585 1.00 87.69 374 TRP A CA 1
ATOM 2974 C C . TRP A 1 374 ? 1.918 -14.000 -22.703 1.00 87.69 374 TRP A C 1
ATOM 2976 O O . TRP A 1 374 ? 1.288 -15.015 -22.388 1.00 87.69 374 TRP A O 1
ATOM 2986 N N . TRP A 1 375 ? 1.294 -12.918 -23.173 1.00 87.44 375 TRP A N 1
ATOM 2987 C CA . TRP A 1 375 ? -0.157 -12.804 -23.240 1.00 87.44 375 TRP A CA 1
ATOM 2988 C C . TRP A 1 375 ? -0.770 -13.829 -24.198 1.00 87.44 375 TRP A C 1
ATOM 2990 O O . TRP A 1 375 ? -0.454 -13.879 -25.388 1.00 87.44 375 TRP A O 1
ATOM 3000 N N . GLY A 1 376 ? -1.709 -14.629 -23.689 1.00 83.62 376 GLY A N 1
ATOM 3001 C CA . GLY A 1 376 ? -2.400 -15.652 -24.478 1.00 83.62 376 GLY A CA 1
ATOM 3002 C C . GLY A 1 376 ? -1.565 -16.903 -24.767 1.00 83.62 376 GLY A C 1
ATOM 3003 O O . GLY A 1 376 ? -1.963 -17.701 -25.619 1.00 83.62 376 GLY A O 1
ATOM 3004 N N . HIS A 1 377 ? -0.431 -17.091 -24.082 1.00 85.56 377 HIS A N 1
ATOM 3005 C CA . HIS A 1 377 ? 0.331 -18.333 -24.162 1.00 85.56 377 HIS A CA 1
ATOM 3006 C C . HIS A 1 377 ? -0.511 -19.526 -23.651 1.00 85.56 377 HIS A C 1
ATOM 3008 O O . HIS A 1 377 ? -1.115 -19.414 -22.584 1.00 85.56 377 HIS A O 1
ATOM 3014 N N . PRO A 1 378 ? -0.556 -20.679 -24.351 1.00 81.56 378 PRO A N 1
ATOM 3015 C CA . PRO A 1 378 ? -1.444 -21.793 -23.991 1.00 81.56 378 PRO A CA 1
ATOM 3016 C C . PRO A 1 378 ? -1.197 -22.420 -22.613 1.00 81.56 378 PRO A C 1
ATOM 3018 O O . PRO A 1 378 ? -2.093 -23.057 -22.069 1.00 81.56 378 PRO A O 1
ATOM 3021 N N . GLN A 1 379 ? 0.011 -22.267 -22.064 1.00 81.25 379 GLN A N 1
ATOM 3022 C CA . GLN A 1 379 ? 0.384 -22.806 -20.749 1.00 81.25 379 GLN A CA 1
ATOM 3023 C C . GLN A 1 379 ? 0.219 -21.793 -19.612 1.00 81.25 379 GLN A C 1
ATOM 3025 O O . GLN A 1 379 ? 0.580 -22.073 -18.471 1.00 81.25 379 GLN A O 1
ATOM 3030 N N . LEU A 1 380 ? -0.274 -20.595 -19.912 1.00 85.94 380 LEU A N 1
ATOM 3031 C CA . LEU A 1 380 ? -0.533 -19.576 -18.909 1.00 85.94 380 LEU A CA 1
ATOM 3032 C C . LEU A 1 380 ? -2.039 -19.372 -18.761 1.00 85.94 380 LEU A C 1
ATOM 3034 O O . LEU A 1 380 ? -2.787 -19.520 -19.734 1.00 85.94 380 LEU A O 1
ATOM 3038 N N . PRO A 1 381 ? -2.507 -19.024 -17.551 1.00 87.62 381 PRO A N 1
ATOM 3039 C CA . PRO A 1 381 ? -3.895 -18.637 -17.368 1.00 87.62 381 PRO A CA 1
ATOM 3040 C C . PRO A 1 381 ? -4.203 -17.397 -18.211 1.00 87.62 381 PRO A C 1
ATOM 3042 O O . PRO A 1 381 ? -3.328 -16.582 -18.514 1.00 87.62 381 PRO A O 1
ATOM 3045 N N . ARG A 1 382 ? -5.471 -17.216 -18.582 1.00 90.56 382 ARG A N 1
ATOM 3046 C CA . ARG A 1 382 ? -5.873 -16.055 -19.382 1.00 90.56 382 ARG A CA 1
ATOM 3047 C C . ARG A 1 382 ? -5.710 -14.781 -18.568 1.00 90.56 382 ARG A C 1
ATOM 3049 O O . ARG A 1 382 ? -6.362 -14.611 -17.537 1.00 90.56 382 ARG A O 1
ATOM 3056 N N . TYR A 1 383 ? -4.873 -13.876 -19.054 1.00 91.00 383 TYR A N 1
ATOM 3057 C CA . TYR A 1 383 ? -4.696 -12.565 -18.449 1.00 91.00 383 TYR A CA 1
ATOM 3058 C C . TYR A 1 383 ? -5.842 -11.640 -18.840 1.00 91.00 383 TYR A C 1
ATOM 3060 O O . TYR A 1 383 ? -6.341 -11.664 -19.968 1.00 91.00 383 TYR A O 1
ATOM 3068 N N . ARG A 1 384 ? -6.278 -10.826 -17.884 1.00 91.69 384 ARG A N 1
ATOM 3069 C CA . ARG A 1 384 ? -7.257 -9.768 -18.107 1.00 91.69 384 ARG A CA 1
ATOM 3070 C C . ARG A 1 384 ? -6.944 -8.607 -17.182 1.00 91.69 384 ARG A C 1
ATOM 3072 O O . ARG A 1 384 ? -6.959 -8.779 -15.968 1.00 91.69 384 ARG A O 1
ATOM 3079 N N . HIS A 1 385 ? -6.748 -7.416 -17.734 1.00 93.31 385 HIS A N 1
ATOM 3080 C CA . HIS A 1 385 ? -6.785 -6.213 -16.912 1.00 93.31 385 HIS A CA 1
ATOM 3081 C C . HIS A 1 385 ? -8.202 -5.972 -16.393 1.00 93.31 385 HIS A C 1
ATOM 3083 O O . HIS A 1 385 ? -9.186 -6.132 -17.125 1.00 93.31 385 HIS A O 1
ATOM 3089 N N . GLY A 1 386 ? -8.323 -5.623 -15.117 1.00 94.50 386 GLY A N 1
ATOM 3090 C CA . GLY A 1 386 ? -9.634 -5.388 -14.534 1.00 94.50 386 GLY A CA 1
ATOM 3091 C C . GLY A 1 386 ? -9.598 -4.852 -13.116 1.00 94.50 386 GLY A C 1
ATOM 3092 O O . GLY A 1 386 ? -8.582 -4.898 -12.427 1.00 94.50 386 GLY A O 1
ATOM 3093 N N . ALA A 1 387 ? -10.757 -4.357 -12.693 1.00 94.44 387 ALA A N 1
ATOM 3094 C CA . ALA A 1 387 ? -10.993 -3.898 -11.337 1.00 94.44 387 ALA A CA 1
ATOM 3095 C C . ALA A 1 387 ? -11.063 -5.078 -10.354 1.00 94.44 387 ALA A C 1
ATOM 3097 O O . ALA A 1 387 ? -11.727 -6.087 -10.623 1.00 94.44 387 ALA A O 1
ATOM 3098 N N . LEU A 1 388 ? -10.467 -4.903 -9.175 1.00 95.75 388 LEU A N 1
ATOM 3099 C CA . LEU A 1 388 ? -10.570 -5.826 -8.051 1.00 95.75 388 LEU A CA 1
ATOM 3100 C C . LEU A 1 388 ? -12.030 -6.069 -7.691 1.00 95.75 388 LEU A C 1
ATOM 3102 O O . LEU A 1 388 ? -12.435 -7.218 -7.564 1.00 95.75 388 LEU A O 1
ATOM 3106 N N . ARG A 1 389 ? -12.839 -5.011 -7.558 1.00 94.94 389 ARG A N 1
ATOM 3107 C CA . ARG A 1 389 ? -14.250 -5.163 -7.170 1.00 94.94 389 ARG A CA 1
ATOM 3108 C C . ARG A 1 389 ? -15.045 -6.039 -8.126 1.00 94.94 389 ARG A C 1
ATOM 3110 O O . ARG A 1 389 ? -15.883 -6.799 -7.666 1.00 94.94 389 ARG A O 1
ATOM 3117 N N . SER A 1 390 ? -14.768 -5.977 -9.429 1.00 94.19 390 SER A N 1
ATOM 3118 C CA . SER A 1 390 ? -15.432 -6.866 -10.393 1.00 94.19 390 SER A CA 1
ATOM 3119 C C . SER A 1 390 ? -15.078 -8.328 -10.126 1.00 94.19 390 SER A C 1
ATOM 3121 O O . SER A 1 390 ? -15.957 -9.180 -10.111 1.00 94.19 390 SER A O 1
ATOM 3123 N N . TRP A 1 391 ? -13.806 -8.608 -9.841 1.00 95.56 391 TRP A N 1
ATOM 3124 C CA . TRP A 1 391 ? -13.373 -9.952 -9.473 1.00 95.56 391 TRP A CA 1
ATOM 3125 C C . TRP A 1 391 ? -13.935 -10.402 -8.114 1.00 95.56 391 TRP A C 1
ATOM 3127 O O . TRP A 1 391 ? -14.334 -11.551 -7.978 1.00 95.56 391 TRP A O 1
ATOM 3137 N N . LEU A 1 392 ? -14.053 -9.509 -7.126 1.00 96.31 392 LEU A N 1
ATOM 3138 C CA . LEU A 1 392 ? -14.679 -9.827 -5.837 1.00 96.31 392 LEU A CA 1
ATOM 3139 C C . LEU A 1 392 ? -16.165 -10.192 -5.978 1.00 96.31 392 LEU A C 1
ATOM 3141 O O . LEU A 1 392 ? -16.633 -11.092 -5.285 1.00 96.31 392 LEU A O 1
ATOM 3145 N N . GLU A 1 393 ? -16.915 -9.533 -6.867 1.00 95.00 393 GLU A N 1
ATOM 3146 C CA . GLU A 1 393 ? -18.311 -9.907 -7.151 1.00 95.00 393 GLU A CA 1
ATOM 3147 C C . GLU A 1 393 ? -18.408 -11.338 -7.711 1.00 95.00 393 GLU A C 1
ATOM 3149 O O . GLU A 1 393 ? -19.282 -12.089 -7.278 1.00 95.00 393 GLU A O 1
ATOM 3154 N N . ASP A 1 394 ? -17.467 -11.753 -8.568 1.00 94.81 394 ASP A N 1
ATOM 3155 C CA . ASP A 1 394 ? -17.398 -13.128 -9.091 1.00 94.81 394 ASP A CA 1
ATOM 3156 C C . ASP A 1 394 ? -17.152 -14.170 -7.977 1.00 94.81 394 ASP A C 1
ATOM 3158 O O . ASP A 1 394 ? -17.543 -15.329 -8.113 1.00 94.81 394 ASP A O 1
ATOM 3162 N N . LEU A 1 395 ? -16.533 -13.772 -6.858 1.00 96.06 395 LEU A N 1
ATOM 3163 C CA . LEU A 1 395 ? -16.265 -14.651 -5.714 1.00 96.06 395 LEU A CA 1
ATOM 3164 C C . LEU A 1 395 ? -17.432 -14.740 -4.722 1.00 96.06 395 LEU A C 1
ATOM 3166 O O . LEU A 1 395 ? -17.520 -15.720 -3.981 1.00 96.06 395 LEU A O 1
ATOM 3170 N N . LYS A 1 396 ? -18.339 -13.751 -4.681 1.00 95.56 396 LYS A N 1
ATOM 3171 C CA . LYS A 1 396 ? -19.443 -13.711 -3.699 1.00 95.56 396 LYS A CA 1
ATOM 3172 C C . LYS A 1 396 ? -20.305 -14.982 -3.674 1.00 95.56 396 LYS A C 1
ATOM 3174 O O . LYS A 1 396 ? -20.637 -15.414 -2.565 1.00 95.56 396 LYS A O 1
ATOM 3179 N N . PRO A 1 397 ? -20.650 -15.625 -4.810 1.00 96.75 397 PRO A N 1
ATOM 3180 C CA . PRO A 1 397 ? -21.436 -16.861 -4.803 1.00 96.75 397 PRO A CA 1
ATOM 3181 C C . PRO A 1 397 ? -20.798 -18.019 -4.024 1.00 96.75 397 PRO A C 1
ATOM 3183 O O . PRO A 1 397 ? -21.513 -18.915 -3.584 1.00 96.75 397 PRO A O 1
ATOM 3186 N N . LEU A 1 398 ? -19.478 -17.991 -3.804 1.00 96.50 398 LEU A N 1
ATOM 3187 C CA . LEU A 1 398 ? -18.754 -19.014 -3.046 1.00 96.50 398 LEU A CA 1
ATOM 3188 C C . LEU A 1 398 ? -18.947 -18.891 -1.531 1.00 96.50 398 LEU A C 1
ATOM 3190 O O . LEU A 1 398 ? -18.600 -19.813 -0.804 1.00 96.50 398 LEU A O 1
ATOM 3194 N N . THR A 1 399 ? -19.515 -17.786 -1.033 1.00 97.19 399 THR A N 1
ATOM 3195 C CA . THR A 1 399 ? -19.657 -17.512 0.411 1.00 97.19 399 THR A CA 1
ATOM 3196 C C . THR A 1 399 ? -20.137 -18.716 1.239 1.00 97.19 399 THR A C 1
ATOM 3198 O O . THR A 1 399 ? -19.517 -18.990 2.266 1.00 97.19 399 THR A O 1
ATOM 3201 N N . PRO A 1 400 ? -21.170 -19.486 0.836 1.00 97.25 400 PRO A N 1
ATOM 3202 C CA . PRO A 1 400 ? -21.645 -20.623 1.627 1.00 97.25 400 PRO A CA 1
ATOM 3203 C C . PRO A 1 400 ? -20.623 -21.756 1.797 1.00 97.25 400 PRO A C 1
ATOM 3205 O O . PRO A 1 400 ? -20.733 -22.517 2.754 1.00 97.25 400 PRO A O 1
ATOM 3208 N N . THR A 1 401 ? -19.648 -21.880 0.891 1.00 96.12 401 THR A N 1
ATOM 3209 C CA . THR A 1 401 ? -18.643 -22.955 0.892 1.00 96.12 401 THR A CA 1
ATOM 3210 C C . THR A 1 401 ? -17.320 -22.539 1.531 1.00 96.12 401 THR A C 1
ATOM 3212 O O . THR A 1 401 ? -16.436 -23.377 1.697 1.00 96.12 401 THR A O 1
ATOM 3215 N N . LEU A 1 402 ? -17.148 -21.256 1.861 1.00 97.81 402 LEU A N 1
ATOM 3216 C CA . LEU A 1 402 ? -15.896 -20.746 2.409 1.00 97.81 402 LEU A CA 1
ATOM 3217 C C . LEU A 1 402 ? -15.697 -21.168 3.873 1.00 97.81 402 LEU A C 1
ATOM 3219 O O . LEU A 1 402 ? -16.655 -21.147 4.654 1.00 97.81 402 LEU A O 1
ATOM 3223 N N . PRO A 1 403 ? -14.451 -21.481 4.280 1.00 97.69 403 PRO A N 1
ATOM 3224 C CA . PRO A 1 403 ? -14.140 -21.759 5.675 1.00 97.69 403 PRO A CA 1
ATOM 3225 C C . PRO A 1 403 ? -14.376 -20.513 6.533 1.00 97.69 403 PRO A C 1
ATOM 3227 O O . PRO A 1 403 ? -14.247 -19.384 6.057 1.00 97.69 403 PRO A O 1
ATOM 3230 N N . VAL A 1 404 ? -14.705 -20.720 7.807 1.00 98.25 404 VAL A N 1
ATOM 3231 C CA . VAL A 1 404 ? -14.878 -19.639 8.782 1.00 98.25 404 VAL A CA 1
ATOM 3232 C C . VAL A 1 404 ? -13.647 -19.579 9.677 1.00 98.25 404 VAL A C 1
ATOM 3234 O O . VAL A 1 404 ? -13.300 -20.570 10.313 1.00 98.25 404 VAL A O 1
ATOM 3237 N N . TRP A 1 405 ? -13.023 -18.407 9.759 1.00 98.12 405 TRP A N 1
ATOM 3238 C CA . TRP A 1 405 ? -12.039 -18.082 10.786 1.00 98.12 405 TRP A CA 1
ATOM 3239 C C . TRP A 1 405 ? -12.728 -17.247 11.866 1.00 98.12 405 TRP A C 1
ATOM 3241 O O . TRP A 1 405 ? -13.170 -16.132 11.589 1.00 98.12 405 TRP A O 1
ATOM 3251 N N . ALA A 1 406 ? -12.860 -17.798 13.071 1.00 97.38 406 ALA A N 1
ATOM 3252 C CA . ALA A 1 406 ? -13.585 -17.188 14.189 1.00 97.38 406 ALA A CA 1
ATOM 3253 C C . ALA A 1 406 ? -12.634 -16.791 15.330 1.00 97.38 406 ALA A C 1
ATOM 3255 O O . ALA A 1 406 ? -12.832 -17.181 16.477 1.00 97.38 406 ALA A O 1
ATOM 3256 N N . ASP A 1 407 ? -11.571 -16.068 14.987 1.00 96.25 407 ASP A N 1
ATOM 3257 C CA . ASP A 1 407 ? -10.572 -15.568 15.930 1.00 96.25 407 ASP A CA 1
ATOM 3258 C C . ASP A 1 407 ? -9.898 -14.303 15.366 1.00 96.25 407 ASP A C 1
ATOM 3260 O O . ASP A 1 407 ? -10.198 -13.856 14.250 1.00 96.25 407 ASP A O 1
ATOM 3264 N N . GLU A 1 408 ? -8.968 -13.716 16.114 1.00 96.06 408 GLU A N 1
ATOM 3265 C CA . GLU A 1 408 ? -8.051 -12.717 15.579 1.00 96.06 408 GLU A CA 1
ATOM 3266 C C . GLU A 1 408 ? -7.197 -13.288 14.441 1.00 96.06 408 GLU A C 1
ATOM 3268 O O . GLU A 1 408 ? -6.911 -14.485 14.365 1.00 96.06 408 GLU A O 1
ATOM 3273 N N . LEU A 1 409 ? -6.762 -12.414 13.538 1.00 97.50 409 LEU A N 1
ATOM 3274 C CA . LEU A 1 409 ? -5.769 -12.764 12.530 1.00 97.50 409 LEU A CA 1
ATOM 3275 C C . LEU A 1 409 ? -4.395 -12.391 13.084 1.00 97.50 409 LEU A C 1
ATOM 3277 O O . LEU A 1 409 ? -3.840 -11.326 12.791 1.00 97.50 409 LEU A O 1
ATOM 3281 N N . TYR A 1 410 ? -3.890 -13.269 13.946 1.00 96.44 410 TYR A N 1
ATOM 3282 C CA . TYR A 1 410 ? -2.607 -13.099 14.612 1.00 96.44 410 TYR A CA 1
ATOM 3283 C C . TYR A 1 410 ? -1.437 -13.211 13.625 1.00 96.44 410 TYR A C 1
ATOM 3285 O O . TYR A 1 410 ? -1.316 -14.197 12.892 1.00 96.44 410 TYR A O 1
ATOM 3293 N N . LEU A 1 411 ? -0.550 -12.212 13.647 1.00 96.38 411 LEU A N 1
ATOM 3294 C CA . LEU A 1 411 ? 0.710 -12.213 12.908 1.00 96.38 411 LEU A CA 1
ATOM 3295 C C . LEU A 1 411 ? 1.857 -12.586 13.857 1.00 96.38 411 LEU A C 1
ATOM 3297 O O . LEU A 1 411 ? 2.126 -11.889 14.833 1.00 96.38 411 LEU A O 1
ATOM 3301 N N . GLU A 1 412 ? 2.568 -13.675 13.564 1.00 95.12 412 GLU A N 1
ATOM 3302 C CA . GLU A 1 412 ? 3.663 -14.157 14.425 1.00 95.12 412 GLU A CA 1
ATOM 3303 C C . GLU A 1 412 ? 4.923 -13.280 14.380 1.00 95.12 412 GLU A C 1
ATOM 3305 O O . GLU A 1 412 ? 5.747 -13.284 15.310 1.00 95.12 412 GLU A O 1
ATOM 3310 N N . LEU A 1 413 ? 5.085 -12.561 13.270 1.00 93.12 413 LEU A N 1
ATOM 3311 C CA . LEU A 1 413 ? 6.165 -11.619 13.027 1.00 93.12 413 LEU A CA 1
ATOM 3312 C C . LEU A 1 413 ? 5.821 -10.240 13.624 1.00 93.12 413 LEU A C 1
ATOM 3314 O O . LEU A 1 413 ? 4.679 -9.955 13.960 1.00 93.12 413 LEU A O 1
ATOM 3318 N N . HIS A 1 414 ? 6.823 -9.373 13.785 1.00 95.00 414 HIS A N 1
ATOM 3319 C CA . HIS A 1 414 ? 6.654 -7.972 14.212 1.00 95.00 414 HIS A CA 1
ATOM 3320 C C . HIS A 1 414 ? 6.105 -7.751 15.637 1.00 95.00 414 HIS A C 1
ATOM 3322 O O . HIS A 1 414 ? 5.733 -6.635 15.988 1.00 95.00 414 HIS A O 1
ATOM 3328 N N . ARG A 1 415 ? 6.152 -8.751 16.527 1.00 94.38 415 ARG A N 1
ATOM 3329 C CA . ARG A 1 415 ? 5.651 -8.649 17.920 1.00 94.38 415 ARG A CA 1
ATOM 3330 C C . ARG A 1 415 ? 6.276 -7.522 18.763 1.00 94.38 415 ARG A C 1
ATOM 3332 O O . ARG A 1 415 ? 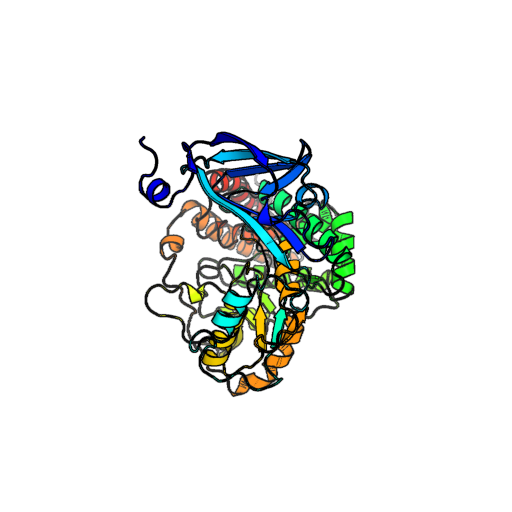5.655 -7.053 19.713 1.00 94.38 415 ARG A O 1
ATOM 3339 N N . GLY A 1 416 ? 7.476 -7.052 18.409 1.00 96.06 416 GLY A N 1
ATOM 3340 C CA . GLY A 1 416 ? 8.115 -5.892 19.050 1.00 96.06 416 GLY A CA 1
ATOM 3341 C C . GLY A 1 416 ? 7.390 -4.558 18.811 1.00 96.06 416 GLY A C 1
ATOM 3342 O O . GLY A 1 416 ? 7.550 -3.622 19.594 1.00 96.06 416 GLY A O 1
ATOM 3343 N N . CYS A 1 417 ? 6.538 -4.480 17.784 1.00 96.06 417 CYS A N 1
ATOM 3344 C CA . CYS A 1 417 ? 5.750 -3.292 17.450 1.00 96.06 417 CYS A CA 1
ATOM 3345 C C . CYS A 1 417 ? 4.819 -2.844 18.579 1.00 96.06 417 CYS A C 1
ATOM 3347 O O . CYS A 1 417 ? 4.510 -1.660 18.701 1.00 96.06 417 CYS A O 1
ATOM 3349 N N . ALA A 1 418 ? 4.392 -3.766 19.445 1.00 94.75 418 ALA A N 1
ATOM 3350 C CA . ALA A 1 418 ? 3.538 -3.432 20.576 1.00 94.75 418 ALA A CA 1
ATOM 3351 C C . ALA A 1 418 ? 4.250 -2.585 21.648 1.00 94.75 418 ALA A C 1
ATOM 3353 O O . ALA A 1 418 ? 3.581 -1.865 22.391 1.00 94.75 418 ALA A O 1
ATOM 3354 N N . THR A 1 419 ? 5.587 -2.615 21.718 1.00 96.62 419 THR A N 1
ATOM 3355 C CA . THR A 1 419 ? 6.364 -1.983 22.802 1.00 96.62 419 THR A CA 1
ATOM 3356 C C . THR A 1 419 ? 7.348 -0.910 22.344 1.00 96.62 419 THR A C 1
ATOM 3358 O O . THR A 1 419 ? 7.605 0.016 23.114 1.00 96.62 419 THR A O 1
ATOM 3361 N N . THR A 1 420 ? 7.880 -0.987 21.120 1.00 97.00 420 THR A N 1
ATOM 3362 C CA . THR A 1 420 ? 8.782 0.049 20.578 1.00 97.00 420 THR A CA 1
ATOM 3363 C C . THR A 1 420 ? 8.099 1.425 20.527 1.00 97.00 420 THR A C 1
ATOM 3365 O O . THR A 1 420 ? 6.876 1.508 20.431 1.00 97.00 420 THR A O 1
ATOM 3368 N N . HIS A 1 421 ? 8.857 2.519 20.631 1.00 96.81 421 HIS A N 1
ATOM 3369 C CA . HIS A 1 421 ? 8.328 3.894 20.677 1.00 96.81 421 HIS A CA 1
ATOM 3370 C C . HIS A 1 421 ? 7.122 4.096 21.632 1.00 96.81 421 HIS A C 1
ATOM 3372 O O . HIS A 1 421 ? 6.022 4.496 21.218 1.00 96.81 421 HIS A O 1
ATOM 3378 N N . PRO A 1 422 ? 7.290 3.820 22.944 1.00 97.38 422 PRO A N 1
ATOM 3379 C CA . PRO A 1 422 ? 6.219 3.977 23.933 1.00 97.38 422 PRO A CA 1
ATOM 3380 C C . PRO A 1 422 ? 5.762 5.436 24.098 1.00 97.38 422 PRO A C 1
ATOM 3382 O O . PRO A 1 422 ? 4.639 5.697 24.533 1.00 97.38 422 PRO A O 1
ATOM 3385 N N . ASP A 1 423 ? 6.614 6.396 23.748 1.00 96.50 423 ASP A N 1
ATOM 3386 C CA . ASP A 1 423 ? 6.312 7.822 23.661 1.00 96.50 423 ASP A CA 1
ATOM 3387 C C . ASP A 1 423 ? 5.213 8.110 22.623 1.00 96.50 423 ASP A C 1
ATOM 3389 O O . ASP A 1 423 ? 4.207 8.745 22.958 1.00 96.50 423 ASP A O 1
ATOM 3393 N N . GLN A 1 424 ? 5.333 7.557 21.412 1.00 97.31 424 GLN A N 1
ATOM 3394 C CA . GLN A 1 424 ? 4.346 7.716 20.336 1.00 97.31 424 GLN A CA 1
ATOM 3395 C C . GLN A 1 424 ? 3.010 7.067 20.717 1.00 97.31 424 GLN A C 1
ATOM 3397 O O . GLN A 1 424 ? 1.945 7.682 20.614 1.00 97.31 424 GLN A O 1
ATOM 3402 N N . LYS A 1 425 ? 3.060 5.856 21.282 1.00 98.31 425 LYS A N 1
ATOM 3403 C CA . LYS A 1 425 ? 1.875 5.136 21.781 1.00 98.31 425 LYS A CA 1
ATOM 3404 C C . LYS A 1 425 ? 1.169 5.899 22.907 1.00 98.31 425 LYS A C 1
ATOM 3406 O O . LYS A 1 425 ? -0.064 5.963 22.941 1.00 98.31 425 LYS A O 1
ATOM 3411 N N . ARG A 1 426 ? 1.926 6.546 23.802 1.00 98.38 426 ARG A N 1
ATOM 3412 C CA . ARG A 1 426 ? 1.382 7.425 24.852 1.00 98.38 426 ARG A CA 1
ATOM 3413 C C . ARG A 1 426 ? 0.702 8.656 24.259 1.00 98.38 426 ARG A C 1
ATOM 3415 O O . ARG A 1 426 ? -0.367 9.038 24.749 1.00 98.38 426 ARG A O 1
ATOM 3422 N N . HIS A 1 427 ? 1.287 9.278 23.232 1.00 98.38 427 HIS A N 1
ATOM 3423 C CA . HIS A 1 427 ? 0.648 10.394 22.528 1.00 98.38 427 HIS A CA 1
ATOM 3424 C C . HIS A 1 427 ? -0.667 9.970 21.891 1.00 98.38 427 HIS A C 1
ATOM 3426 O O . HIS A 1 427 ? -1.673 10.627 22.158 1.00 98.38 427 HIS A O 1
ATOM 3432 N N . ASN A 1 428 ? -0.682 8.851 21.159 1.00 98.62 428 ASN A N 1
ATOM 3433 C CA . ASN A 1 428 ? -1.892 8.290 20.560 1.00 98.62 428 ASN A CA 1
ATOM 3434 C C . ASN A 1 428 ? -2.986 8.076 21.612 1.00 98.62 428 ASN A C 1
ATOM 3436 O O . ASN A 1 428 ? -4.051 8.681 21.516 1.00 98.62 428 ASN A O 1
ATOM 3440 N N . ARG A 1 429 ? -2.707 7.315 22.681 1.00 98.44 429 ARG A N 1
ATOM 3441 C CA . ARG A 1 429 ? -3.712 7.020 23.718 1.00 98.44 429 ARG A CA 1
ATOM 3442 C C . ARG A 1 429 ? -4.226 8.283 24.417 1.00 98.44 429 ARG A C 1
ATOM 3444 O O . ARG A 1 429 ? -5.409 8.388 24.740 1.00 98.44 429 ARG A O 1
ATOM 3451 N N . THR A 1 430 ? -3.348 9.259 24.649 1.00 98.50 430 THR A N 1
ATOM 3452 C CA . THR A 1 430 ? -3.739 10.547 25.240 1.00 98.50 430 THR A CA 1
ATOM 3453 C C . THR A 1 430 ? -4.622 11.351 24.289 1.00 98.50 430 THR A C 1
ATOM 3455 O O . THR A 1 430 ? -5.614 11.928 24.729 1.00 98.50 430 THR A O 1
ATOM 3458 N N . ALA A 1 431 ? -4.277 11.395 23.001 1.00 98.50 431 ALA A N 1
ATOM 3459 C CA . ALA A 1 431 ? -5.042 12.102 21.984 1.00 98.50 431 ALA A CA 1
ATOM 3460 C C . ALA A 1 431 ? -6.417 11.460 21.754 1.00 98.50 431 ALA A C 1
ATOM 3462 O O . ALA A 1 431 ? -7.405 12.186 21.756 1.00 98.50 431 ALA A O 1
ATOM 3463 N N . GLU A 1 432 ? -6.503 10.129 21.658 1.00 98.56 432 GLU A N 1
ATOM 3464 C CA . GLU A 1 432 ? -7.775 9.393 21.574 1.00 98.56 432 GLU A CA 1
ATOM 3465 C C . GLU A 1 432 ? -8.727 9.791 22.706 1.00 98.56 432 GLU A C 1
ATOM 3467 O O . GLU A 1 432 ? -9.876 10.164 22.465 1.00 98.56 432 GLU A O 1
ATOM 3472 N N . ARG A 1 433 ? -8.228 9.774 23.950 1.00 98.31 433 ARG A N 1
ATOM 3473 C CA . ARG A 1 433 ? -9.010 10.174 25.123 1.00 98.31 433 ARG A CA 1
ATOM 3474 C C . ARG A 1 433 ? -9.445 11.637 25.044 1.00 98.31 433 ARG A C 1
ATOM 3476 O O . ARG A 1 433 ? -10.626 11.922 25.214 1.00 98.31 433 ARG A O 1
ATOM 3483 N N . LEU A 1 434 ? -8.512 12.559 24.796 1.00 98.38 434 LEU A N 1
ATOM 3484 C CA . LEU A 1 434 ? -8.803 13.996 24.771 1.00 98.38 434 LEU A CA 1
ATOM 3485 C C . LEU A 1 434 ? -9.799 14.371 23.672 1.00 98.38 434 LEU A C 1
ATOM 3487 O O . LEU A 1 434 ? -10.660 15.212 23.907 1.00 98.38 434 LEU A O 1
ATOM 3491 N N . LEU A 1 435 ? -9.694 13.762 22.490 1.00 98.12 435 LEU A N 1
ATOM 3492 C CA . LEU A 1 435 ? -10.618 14.024 21.390 1.00 98.12 435 LEU A CA 1
ATOM 3493 C C . LEU A 1 435 ? -12.013 13.493 21.689 1.00 98.12 435 LEU A C 1
ATOM 3495 O O . LEU A 1 435 ? -12.987 14.195 21.441 1.00 98.12 435 LEU A O 1
ATOM 3499 N N . LEU A 1 436 ? -12.113 12.302 22.280 1.00 97.19 436 LEU A N 1
ATOM 3500 C CA . LEU A 1 436 ? -13.395 11.752 22.702 1.00 97.19 436 LEU A CA 1
ATOM 3501 C C . LEU A 1 436 ? -14.044 12.599 23.808 1.00 97.19 436 LEU A C 1
ATOM 3503 O O . LEU A 1 436 ? -15.245 12.856 23.764 1.00 97.19 436 LEU A O 1
ATOM 3507 N N . GLU A 1 437 ? -13.262 13.066 24.785 1.00 97.06 437 GLU A N 1
ATOM 3508 C CA . GLU A 1 437 ? -13.727 14.014 25.805 1.00 97.06 437 GLU A CA 1
ATOM 3509 C C . GLU A 1 437 ? -14.209 15.328 25.166 1.00 97.06 437 GLU A C 1
ATOM 3511 O O . GLU A 1 437 ? -15.319 15.774 25.452 1.00 97.06 437 GLU A O 1
ATOM 3516 N N . ALA A 1 438 ? -13.409 15.931 24.280 1.00 95.94 438 ALA A N 1
ATOM 3517 C CA . ALA A 1 438 ? -13.748 17.177 23.592 1.00 95.94 438 ALA A CA 1
ATOM 3518 C C . ALA A 1 438 ? -15.047 17.053 22.788 1.00 95.94 438 ALA A C 1
ATOM 3520 O O . ALA A 1 438 ? -15.919 17.915 22.870 1.00 95.94 438 ALA A O 1
ATOM 3521 N N . GLU A 1 439 ? -15.190 15.962 22.040 1.00 94.44 439 GLU A N 1
ATOM 3522 C CA . GLU A 1 439 ? -16.365 15.685 21.225 1.00 94.44 439 GLU A CA 1
ATOM 3523 C C . GLU A 1 439 ? -17.633 15.531 22.065 1.00 94.44 439 GLU A C 1
ATOM 3525 O O . GLU A 1 439 ? -18.657 16.132 21.746 1.00 94.44 439 GLU A O 1
ATOM 3530 N N . ARG A 1 440 ? -17.557 14.775 23.168 1.00 94.31 440 ARG A N 1
ATOM 3531 C CA . ARG A 1 440 ? -18.688 14.569 24.084 1.00 94.31 440 ARG A CA 1
ATOM 3532 C C . ARG A 1 440 ? -19.160 15.877 24.702 1.00 94.31 440 ARG A C 1
ATOM 3534 O O . ARG A 1 440 ? -20.361 16.131 24.736 1.00 94.31 440 ARG A O 1
ATOM 3541 N N . VAL A 1 441 ? -18.231 16.713 25.168 1.00 93.50 441 VAL A N 1
ATOM 3542 C CA . VAL A 1 441 ? -18.584 18.004 25.772 1.00 93.50 441 VAL A CA 1
ATOM 3543 C C . VAL A 1 441 ? -19.164 18.949 24.725 1.00 93.50 441 VAL A C 1
ATOM 3545 O O . VAL A 1 441 ? -20.189 19.568 24.986 1.00 93.50 441 VAL A O 1
ATOM 3548 N N . LEU A 1 442 ? -18.564 19.037 23.533 1.00 90.94 442 LEU A N 1
ATOM 3549 C CA . LEU A 1 442 ? -19.101 19.860 22.445 1.00 90.94 442 LEU A CA 1
ATOM 3550 C C . LEU A 1 442 ? -20.507 19.420 22.033 1.00 90.94 442 LEU A C 1
ATOM 3552 O O . LEU A 1 442 ? -21.375 20.264 21.809 1.00 90.94 442 LEU A O 1
ATOM 3556 N N . TRP A 1 443 ? -20.740 18.108 21.942 1.00 90.50 443 TRP A N 1
ATOM 3557 C CA . TRP A 1 443 ? -22.063 17.563 21.659 1.00 90.50 443 TRP A CA 1
ATOM 3558 C C . TRP A 1 443 ? -23.067 17.945 22.751 1.00 90.50 443 TRP A C 1
ATOM 3560 O O . TRP A 1 443 ? -24.143 18.442 22.426 1.00 90.50 443 TRP A O 1
ATOM 3570 N N . LEU A 1 444 ? -22.702 17.786 24.028 1.00 91.44 444 LEU A N 1
ATOM 3571 C CA . LEU A 1 444 ? -23.566 18.114 25.163 1.00 91.44 444 LEU A CA 1
ATOM 3572 C C . LEU A 1 444 ? -23.880 19.614 25.233 1.00 91.44 444 LEU A C 1
ATOM 3574 O O . LEU A 1 444 ? -25.042 19.986 25.367 1.00 91.44 444 LEU A O 1
ATOM 3578 N N . ALA A 1 445 ? -22.865 20.470 25.088 1.00 87.88 445 ALA A N 1
ATOM 3579 C CA . ALA A 1 445 ? -23.022 21.921 25.054 1.00 87.88 445 ALA A CA 1
ATOM 3580 C C . ALA A 1 445 ? -23.998 22.334 23.948 1.00 87.88 445 ALA A C 1
ATOM 3582 O O . ALA A 1 445 ? -24.993 23.002 24.223 1.00 87.88 445 ALA A O 1
ATOM 3583 N N . ARG A 1 446 ? -23.796 21.830 22.724 1.00 85.88 446 ARG A N 1
ATOM 3584 C CA . ARG A 1 446 ? -24.703 22.090 21.602 1.00 85.88 446 ARG A CA 1
ATOM 3585 C C . ARG A 1 446 ? -26.119 21.571 21.864 1.00 85.88 446 ARG A C 1
ATOM 3587 O O . ARG A 1 446 ? -27.079 22.263 21.542 1.00 85.88 446 ARG A O 1
ATOM 3594 N N . HIS A 1 447 ? -26.258 20.364 22.413 1.00 87.75 447 HIS A N 1
ATOM 3595 C CA . HIS A 1 447 ? -27.560 19.758 22.705 1.00 87.75 447 HIS A CA 1
ATOM 3596 C C . HIS A 1 447 ? -28.365 20.577 23.724 1.00 87.75 447 HIS A C 1
ATOM 3598 O O . HIS A 1 447 ? -29.575 20.715 23.579 1.00 87.75 447 HIS A O 1
ATOM 3604 N N . LEU A 1 448 ? -27.684 21.176 24.700 1.00 89.00 448 LEU A N 1
ATOM 3605 C CA . LEU A 1 448 ? -28.270 22.046 25.719 1.00 89.00 448 LEU A CA 1
ATOM 3606 C C . LEU A 1 448 ? -28.414 23.514 25.268 1.00 89.00 448 LEU A C 1
ATOM 3608 O O . LEU A 1 448 ? -28.780 24.369 26.066 1.00 89.00 448 LEU A O 1
ATOM 3612 N N . GLY A 1 449 ? -28.130 23.828 24.000 1.00 84.31 449 GLY A N 1
ATOM 3613 C CA . GLY A 1 449 ? -28.254 25.183 23.448 1.00 84.31 449 GLY A CA 1
ATOM 3614 C C . GLY A 1 449 ? -27.075 26.116 23.749 1.00 84.31 449 GLY A C 1
ATOM 3615 O O . GLY A 1 449 ? -27.109 27.288 23.376 1.00 84.31 449 GLY A O 1
ATOM 3616 N N . HIS A 1 450 ? -26.003 25.612 24.364 1.00 76.12 450 HIS A N 1
ATOM 3617 C CA . HIS A 1 450 ? -24.760 26.346 24.582 1.00 76.12 450 HIS A CA 1
ATOM 3618 C C . HIS A 1 450 ? -23.876 26.248 23.329 1.00 76.12 450 HIS A C 1
ATOM 3620 O O . HIS A 1 450 ? -23.109 25.303 23.158 1.00 76.12 450 HIS A O 1
ATOM 3626 N N . GLY A 1 451 ? -23.989 27.244 22.445 1.00 69.75 451 GLY A N 1
ATOM 3627 C CA . GLY A 1 451 ? -23.142 27.407 21.258 1.00 69.75 451 GLY A CA 1
ATOM 3628 C C . GLY A 1 451 ? -23.807 27.005 19.938 1.00 69.75 451 GLY A C 1
ATOM 3629 O O . GLY A 1 451 ? -24.360 25.918 19.789 1.00 69.75 451 GLY A O 1
ATOM 3630 N N . GLN A 1 452 ? -23.710 27.884 18.937 1.00 67.88 452 GLN A N 1
ATOM 3631 C CA . GLN A 1 452 ? -24.217 27.661 17.576 1.00 67.88 452 GLN A CA 1
ATOM 3632 C C . GLN A 1 452 ? -23.079 27.298 16.608 1.00 67.88 452 GLN A C 1
ATOM 3634 O O . GLN A 1 452 ? -22.910 27.911 15.556 1.00 67.88 452 GLN A O 1
ATOM 3639 N N . TRP A 1 453 ? -22.251 26.309 16.962 1.00 72.56 453 TRP A N 1
ATOM 3640 C CA . TRP A 1 453 ? -21.183 25.866 16.061 1.00 72.56 453 TRP A CA 1
ATOM 3641 C C . TRP A 1 453 ? -21.760 25.034 14.929 1.00 72.56 453 TRP A C 1
ATOM 3643 O O . TRP A 1 453 ? -22.393 23.997 15.146 1.00 72.56 453 TRP A O 1
ATOM 3653 N N . THR A 1 454 ? -21.482 25.457 13.705 1.00 65.25 454 THR A N 1
ATOM 3654 C CA . THR A 1 454 ? -21.805 24.687 12.512 1.00 65.25 454 THR A CA 1
ATOM 3655 C C . THR A 1 454 ? -20.519 24.226 11.841 1.00 65.25 454 THR A C 1
ATOM 3657 O O . THR A 1 454 ? -19.465 24.854 11.942 1.00 65.25 454 THR A O 1
ATOM 3660 N N . LEU A 1 455 ? -20.595 23.099 11.134 1.00 64.50 455 LEU A N 1
ATOM 3661 C CA . LEU A 1 455 ? -19.504 22.653 10.266 1.00 64.50 455 LEU A CA 1
ATOM 3662 C C . LEU A 1 455 ? -19.399 23.497 8.980 1.00 64.50 455 LEU A C 1
ATOM 3664 O O . LEU A 1 455 ? -18.448 23.301 8.228 1.00 64.50 455 LEU A O 1
ATOM 3668 N N . ALA A 1 456 ? -20.363 24.394 8.732 1.00 54.00 456 ALA A N 1
ATOM 3669 C CA . ALA A 1 456 ? -20.641 25.021 7.440 1.00 54.00 456 ALA A CA 1
ATOM 3670 C C . ALA A 1 456 ? -20.039 26.432 7.241 1.00 54.00 456 ALA A C 1
ATOM 3672 O O . ALA A 1 456 ? -20.347 27.063 6.239 1.00 54.00 456 ALA A O 1
ATOM 3673 N N . GLY A 1 457 ? -19.189 26.929 8.146 1.00 53.59 457 GLY A N 1
ATOM 3674 C CA . GLY A 1 457 ? -18.458 28.197 7.959 1.00 53.59 457 GLY A CA 1
ATOM 3675 C C . GLY A 1 457 ? -17.036 27.990 7.428 1.00 53.59 457 GLY A C 1
ATOM 3676 O O . GLY A 1 457 ? -16.471 26.923 7.614 1.00 53.59 457 GLY A O 1
ATOM 3677 N N . GLU A 1 458 ? -16.417 28.980 6.790 1.00 50.94 458 GLU A N 1
ATOM 3678 C CA . GLU A 1 458 ? -14.982 28.920 6.431 1.00 50.94 458 GLU A CA 1
ATOM 3679 C C . GLU A 1 458 ? -14.064 29.407 7.566 1.00 50.94 458 GLU A C 1
ATOM 3681 O O . GLU A 1 458 ? -12.837 29.288 7.496 1.00 50.94 458 GLU A O 1
ATOM 3686 N N . ASP A 1 459 ? -14.659 29.883 8.660 1.00 55.97 459 ASP A N 1
ATOM 3687 C CA . ASP A 1 459 ? -13.944 30.407 9.812 1.00 55.97 459 ASP A CA 1
ATOM 3688 C C . ASP A 1 459 ? -13.262 29.259 10.569 1.00 55.97 459 ASP A C 1
ATOM 3690 O O . ASP A 1 459 ? -13.860 28.583 11.411 1.00 55.97 459 ASP A O 1
ATOM 3694 N N . GLY A 1 460 ? -11.964 29.062 10.314 1.00 61.12 460 GLY A N 1
ATOM 3695 C CA . GLY A 1 460 ? -11.114 28.042 10.951 1.00 61.12 460 GLY A CA 1
ATOM 3696 C C . GLY A 1 460 ? -11.015 28.111 12.488 1.00 61.12 460 GLY A C 1
ATOM 3697 O O . GLY A 1 460 ? -10.297 27.311 13.097 1.00 61.12 460 GLY A O 1
ATOM 3698 N N . ASN A 1 461 ? -11.742 29.038 13.110 1.00 72.56 461 ASN A N 1
ATOM 3699 C CA . ASN A 1 461 ? -11.940 29.181 14.547 1.00 72.56 461 ASN A CA 1
ATOM 3700 C C . ASN A 1 461 ? -13.113 28.351 15.097 1.00 72.56 461 ASN A C 1
ATOM 3702 O O . ASN A 1 461 ? -13.260 28.263 16.313 1.00 72.56 461 ASN A O 1
ATOM 3706 N N . CYS A 1 462 ? -13.931 27.711 14.253 1.00 83.62 462 CYS A N 1
ATOM 3707 C CA . CYS A 1 462 ? -15.011 26.843 14.721 1.00 83.62 462 CYS A CA 1
ATOM 3708 C C . CYS A 1 462 ? -14.462 25.588 15.451 1.00 83.62 462 CYS A C 1
ATOM 3710 O O . CYS A 1 462 ? -13.760 24.781 14.824 1.00 83.62 462 CYS A O 1
ATOM 3712 N N . PRO A 1 463 ? -14.828 25.341 16.729 1.00 85.44 463 PRO A N 1
ATOM 3713 C CA . PRO A 1 463 ? -14.360 24.184 17.502 1.00 85.44 463 PRO A CA 1
ATOM 3714 C C . PRO A 1 463 ? -14.629 22.828 16.836 1.00 85.44 463 PRO A C 1
ATOM 3716 O O . PRO A 1 463 ? -13.788 21.933 16.899 1.00 85.44 463 PRO A O 1
ATOM 3719 N N . LEU A 1 464 ? -15.759 22.669 16.135 1.00 86.31 464 LEU A N 1
ATOM 3720 C CA . LEU A 1 464 ? -16.086 21.429 15.415 1.00 86.31 464 LEU A CA 1
ATOM 3721 C C . LEU A 1 464 ? -15.123 21.157 14.252 1.00 86.31 464 LEU A C 1
ATOM 3723 O O . LEU A 1 464 ? -14.751 20.010 13.996 1.00 86.31 464 LEU A O 1
ATOM 3727 N N . GLN A 1 465 ? -14.699 22.203 13.544 1.00 87.62 465 GLN A N 1
ATOM 3728 C CA . GLN A 1 465 ? -13.752 22.068 12.438 1.00 87.62 465 GLN A CA 1
ATOM 3729 C C . GLN A 1 465 ? -12.343 21.786 12.938 1.00 87.62 465 GLN A C 1
ATOM 3731 O O . GLN A 1 465 ? -11.646 20.940 12.377 1.00 87.62 465 GLN A O 1
ATOM 3736 N N . GLN A 1 466 ? -11.937 22.458 14.015 1.00 90.94 466 GLN A N 1
ATOM 3737 C CA . GLN A 1 466 ? -10.666 22.189 14.674 1.00 90.94 466 GLN A CA 1
ATOM 3738 C C . GLN A 1 466 ? -10.619 20.756 15.214 1.00 90.94 466 GLN A C 1
ATOM 3740 O O . GLN A 1 466 ? -9.629 20.062 14.990 1.00 90.94 466 GLN A O 1
ATOM 3745 N N . LEU A 1 467 ? -11.706 20.276 15.829 1.00 93.25 467 LEU A N 1
ATOM 3746 C CA . LEU A 1 467 ? -11.828 18.897 16.299 1.00 93.25 467 LEU A CA 1
ATOM 3747 C C . LEU A 1 467 ? -11.695 17.899 15.142 1.00 93.25 467 LEU A C 1
ATOM 3749 O O . LEU A 1 467 ? -10.939 16.936 15.247 1.00 93.25 467 LEU A O 1
ATOM 3753 N N . ARG A 1 468 ? -12.366 18.149 14.009 1.00 92.81 468 ARG A N 1
ATOM 3754 C CA . ARG A 1 468 ? -12.242 17.311 12.807 1.00 92.81 468 ARG A CA 1
ATOM 3755 C C . ARG A 1 468 ? -10.802 17.253 12.290 1.00 92.81 468 ARG A C 1
ATOM 3757 O O . ARG A 1 468 ? -10.330 16.167 11.965 1.00 92.81 468 ARG A O 1
ATOM 3764 N N . ARG A 1 469 ? -10.101 18.392 12.230 1.00 93.25 469 ARG A N 1
ATOM 3765 C CA . ARG A 1 469 ? -8.680 18.441 11.836 1.00 93.25 469 ARG A CA 1
ATOM 3766 C C . ARG A 1 469 ? -7.812 17.645 12.810 1.00 93.25 469 ARG A C 1
ATOM 3768 O O . ARG A 1 469 ? -6.965 16.877 12.373 1.00 93.25 469 ARG A O 1
ATOM 3775 N N . CYS A 1 470 ? -8.069 17.770 14.112 1.00 97.06 470 CYS A N 1
ATOM 3776 C CA . CYS A 1 470 ? -7.353 17.017 15.136 1.00 97.06 470 CYS A CA 1
ATOM 3777 C C . CYS A 1 470 ? -7.563 15.500 15.000 1.00 97.06 470 CYS A C 1
ATOM 3779 O O . CYS A 1 470 ? -6.595 14.747 15.078 1.00 97.06 470 CYS A O 1
ATOM 3781 N N . TRP A 1 471 ? -8.797 15.052 14.738 1.00 97.81 471 TRP A N 1
ATOM 3782 C CA . TRP A 1 471 ? -9.071 13.654 14.403 1.00 97.81 471 TRP A CA 1
ATOM 3783 C C . TRP A 1 471 ? -8.276 13.223 13.171 1.00 97.81 471 TRP A C 1
ATOM 3785 O O . TRP A 1 471 ? -7.553 12.243 13.250 1.00 97.81 471 TRP A O 1
ATOM 3795 N N . GLN A 1 472 ? -8.319 13.970 12.065 1.00 96.94 472 GLN A N 1
ATOM 3796 C CA . GLN A 1 472 ? -7.554 13.619 10.860 1.00 96.94 472 GLN A CA 1
ATOM 3797 C C . GLN A 1 472 ? -6.042 13.509 11.122 1.00 96.94 472 GLN A C 1
ATOM 3799 O O . GLN A 1 472 ? -5.411 12.604 10.584 1.00 96.94 472 GLN A O 1
ATOM 3804 N N . THR A 1 473 ? -5.470 14.372 11.971 1.00 97.62 473 THR A N 1
ATOM 3805 C CA . THR A 1 473 ? -4.066 14.259 12.405 1.00 97.62 473 THR A CA 1
ATOM 3806 C C . THR A 1 473 ? -3.817 12.988 13.216 1.00 97.62 473 THR A C 1
ATOM 3808 O O . THR A 1 473 ? -2.855 12.281 12.934 1.00 97.62 473 THR A O 1
ATOM 3811 N N . LEU A 1 474 ? -4.680 12.672 14.190 1.00 98.62 474 LEU A N 1
ATOM 3812 C CA . LEU A 1 474 ? -4.581 11.425 14.955 1.00 98.62 474 LEU A CA 1
ATOM 3813 C C . LEU A 1 474 ? -4.623 10.210 14.022 1.00 98.62 474 LEU A C 1
ATOM 3815 O O . LEU A 1 474 ? -3.738 9.365 14.084 1.00 98.62 474 LEU A O 1
ATOM 3819 N N . LEU A 1 475 ? -5.626 10.154 13.143 1.00 98.62 475 LEU A N 1
ATOM 3820 C CA . LEU A 1 475 ? -5.833 9.048 12.212 1.00 98.62 475 LEU A CA 1
ATOM 3821 C C . LEU A 1 475 ? -4.650 8.878 11.255 1.00 98.62 475 LEU A C 1
ATOM 3823 O O . LEU A 1 475 ? -4.251 7.755 10.971 1.00 98.62 475 LEU A O 1
ATOM 3827 N N . PHE A 1 476 ? -4.058 9.976 10.782 1.00 98.31 476 PHE A N 1
ATOM 3828 C CA . PHE A 1 476 ? -2.872 9.913 9.932 1.00 98.31 476 PHE A CA 1
ATOM 3829 C C . PHE A 1 476 ? -1.680 9.279 10.666 1.00 98.31 476 PHE A C 1
ATOM 3831 O O . PHE A 1 476 ? -1.028 8.393 10.125 1.00 98.31 476 PHE A O 1
ATOM 3838 N N . HIS A 1 477 ? -1.420 9.662 11.921 1.00 98.00 477 HIS A N 1
ATOM 3839 C CA . HIS A 1 477 ? -0.325 9.071 12.701 1.00 98.00 477 HIS A CA 1
ATOM 3840 C C . HIS A 1 477 ? -0.595 7.633 13.176 1.00 98.00 477 HIS A C 1
ATOM 3842 O O . HIS A 1 477 ? 0.283 7.010 13.764 1.00 98.00 477 HIS A O 1
ATOM 3848 N N . GLN A 1 478 ? -1.795 7.100 12.952 1.00 98.50 478 GLN A N 1
ATOM 3849 C CA . GLN A 1 478 ? -2.126 5.694 13.197 1.00 98.50 478 GLN A CA 1
ATOM 3850 C C . GLN A 1 478 ? -1.789 4.788 12.005 1.00 98.50 478 GLN A C 1
ATOM 3852 O O . GLN A 1 478 ? -2.158 3.616 12.017 1.00 98.50 478 GLN A O 1
ATOM 3857 N N . PHE A 1 479 ? -1.108 5.315 10.984 1.00 98.19 479 PHE A N 1
ATOM 3858 C CA . PHE A 1 479 ? -0.527 4.523 9.903 1.00 98.19 479 PHE A CA 1
ATOM 3859 C C . PHE A 1 479 ? 0.357 3.389 10.450 1.00 98.19 479 PHE A C 1
ATOM 3861 O O . PHE A 1 479 ? 1.011 3.561 11.486 1.00 98.19 479 PHE A O 1
ATOM 3868 N N . HIS A 1 480 ? 0.362 2.245 9.760 1.00 97.25 480 HIS A N 1
ATOM 3869 C CA . HIS A 1 480 ? 0.960 0.999 10.247 1.00 97.25 480 HIS A CA 1
ATOM 3870 C C . HIS A 1 480 ? 2.485 1.034 10.438 1.00 97.25 480 HIS A C 1
ATOM 3872 O O . HIS A 1 480 ? 2.990 0.193 11.167 1.00 97.25 480 HIS A O 1
ATOM 3878 N N . ASP A 1 481 ? 3.214 2.024 9.913 1.00 96.94 481 ASP A N 1
ATOM 3879 C CA . ASP A 1 481 ? 4.631 2.213 10.277 1.00 96.94 481 ASP A CA 1
ATOM 3880 C C . ASP A 1 481 ? 4.891 3.299 11.324 1.00 96.94 481 ASP A C 1
ATOM 3882 O O . ASP A 1 481 ? 5.895 3.277 12.049 1.00 96.94 481 ASP A O 1
ATOM 3886 N N . ILE A 1 482 ? 3.957 4.242 11.465 1.00 97.25 482 ILE A N 1
ATOM 3887 C CA . ILE A 1 482 ? 4.101 5.352 12.406 1.00 97.25 482 ILE A CA 1
ATOM 3888 C C . ILE A 1 482 ? 3.800 4.880 13.830 1.00 97.25 482 ILE A C 1
ATOM 3890 O O . ILE A 1 482 ? 4.657 4.964 14.711 1.00 97.25 482 ILE A O 1
ATOM 3894 N N . LEU A 1 483 ? 2.584 4.393 14.095 1.00 97.88 483 LEU A N 1
ATOM 3895 C CA . LEU A 1 483 ? 2.172 4.065 15.465 1.00 97.88 483 LEU A CA 1
ATOM 3896 C C . LEU A 1 483 ? 2.858 2.800 16.015 1.00 97.88 483 LEU A C 1
ATOM 3898 O O . LEU A 1 483 ? 3.268 2.802 17.188 1.00 97.88 483 LEU A O 1
ATOM 3902 N N . PRO A 1 484 ? 3.016 1.730 15.216 1.00 97.38 484 PRO A N 1
ATOM 3903 C CA . PRO A 1 484 ? 3.822 0.573 15.589 1.00 97.38 484 PRO A CA 1
ATOM 3904 C C . PRO A 1 484 ? 5.255 0.925 15.950 1.00 97.38 484 PRO A C 1
ATOM 3906 O O . PRO A 1 484 ? 5.802 0.263 16.823 1.00 97.38 484 PRO A O 1
ATOM 3909 N N . GLY A 1 485 ? 5.802 2.025 15.427 1.00 96.69 485 GLY A N 1
ATOM 3910 C CA . GLY A 1 485 ? 7.127 2.511 15.789 1.00 96.69 485 GLY A CA 1
ATOM 3911 C C . GLY A 1 485 ? 8.235 1.834 14.981 1.00 96.69 485 GLY A C 1
ATOM 3912 O O . GLY A 1 485 ? 9.263 1.470 15.550 1.00 96.69 485 GLY A O 1
ATOM 3913 N N . THR A 1 486 ? 7.993 1.616 13.687 1.00 96.06 486 THR A N 1
ATOM 3914 C CA . THR A 1 486 ? 8.885 0.912 12.745 1.00 96.06 486 THR A CA 1
ATOM 3915 C C . THR A 1 486 ? 9.542 1.844 11.724 1.00 96.06 486 THR A C 1
ATOM 3917 O O . THR A 1 486 ? 10.344 1.391 10.911 1.00 96.06 486 THR A O 1
ATOM 3920 N N . ALA A 1 487 ? 9.245 3.144 11.789 1.00 94.50 487 ALA A N 1
ATOM 3921 C CA . ALA A 1 487 ? 9.894 4.192 11.008 1.00 94.50 487 ALA A CA 1
ATOM 3922 C C . ALA A 1 487 ? 11.271 4.617 11.570 1.00 94.50 487 ALA A C 1
ATOM 3924 O O . ALA A 1 487 ? 11.709 4.171 12.632 1.00 94.50 487 ALA A O 1
ATOM 3925 N N . THR A 1 488 ? 11.977 5.500 10.864 1.00 91.88 488 THR A N 1
ATOM 3926 C CA . THR A 1 488 ? 13.284 6.022 11.299 1.00 91.88 488 THR A CA 1
ATOM 3927 C C . THR A 1 488 ? 13.173 7.073 12.407 1.00 91.88 488 THR A C 1
ATOM 3929 O O . THR A 1 488 ? 12.136 7.701 12.627 1.00 91.88 488 THR A O 1
ATOM 3932 N N . GLY A 1 489 ? 14.288 7.326 13.105 1.00 92.19 489 GLY A N 1
ATOM 3933 C CA . GLY A 1 489 ? 14.357 8.351 14.154 1.00 92.19 489 GLY A CA 1
ATOM 3934 C C . GLY A 1 489 ? 14.015 9.766 13.665 1.00 92.19 489 GLY A C 1
ATOM 3935 O O . GLY A 1 489 ? 13.438 10.547 14.422 1.00 92.19 489 GLY A O 1
ATOM 3936 N N . GLU A 1 490 ? 14.311 10.085 12.400 1.00 92.50 490 GLU A N 1
ATOM 3937 C CA . GLU A 1 490 ? 13.930 11.360 11.781 1.00 92.50 490 GLU A CA 1
ATOM 3938 C C . GLU A 1 490 ? 12.408 11.528 11.733 1.00 92.50 490 GLU A C 1
ATOM 3940 O O . GLU A 1 490 ? 11.896 12.579 12.126 1.00 92.50 490 GLU A O 1
ATOM 3945 N N . VAL A 1 491 ? 11.682 10.482 11.322 1.00 94.62 491 VAL A N 1
ATOM 3946 C CA . VAL A 1 491 ? 10.215 10.485 11.292 1.00 94.62 491 VAL A CA 1
ATOM 3947 C C . VAL A 1 491 ? 9.670 10.823 12.678 1.00 94.62 491 VAL A C 1
ATOM 3949 O O . VAL A 1 491 ? 8.896 11.768 12.824 1.00 94.62 491 VAL A O 1
ATOM 3952 N N . PHE A 1 492 ? 10.125 10.138 13.730 1.00 96.50 492 PHE A N 1
ATOM 3953 C CA . PHE A 1 492 ? 9.633 10.401 15.089 1.00 96.50 492 PHE A CA 1
ATOM 3954 C C . PHE A 1 492 ? 10.003 11.790 15.616 1.00 96.50 492 PHE A C 1
ATOM 3956 O O . PHE A 1 492 ? 9.178 12.432 16.275 1.00 96.50 492 PHE A O 1
ATOM 3963 N N . ALA A 1 493 ? 11.196 12.295 15.289 1.00 95.06 493 ALA A N 1
ATOM 3964 C CA . ALA A 1 493 ? 11.590 13.659 15.630 1.00 95.06 493 ALA A CA 1
ATOM 3965 C C . ALA A 1 493 ? 10.651 14.699 14.988 1.00 95.06 493 ALA A C 1
ATOM 3967 O O . ALA A 1 493 ? 10.247 15.661 15.648 1.00 95.06 493 ALA A O 1
ATOM 3968 N N . GLN A 1 494 ? 10.244 14.483 13.732 1.00 94.56 494 GLN A N 1
ATOM 3969 C CA . GLN A 1 494 ? 9.301 15.357 13.027 1.00 94.56 494 GLN A CA 1
ATOM 3970 C C . GLN A 1 494 ? 7.864 15.236 13.558 1.00 94.56 494 GLN A C 1
ATOM 3972 O O . GLN A 1 494 ? 7.137 16.232 13.584 1.00 94.56 494 GLN A O 1
ATOM 3977 N N . LEU A 1 495 ? 7.451 14.051 14.019 1.00 95.00 495 LEU A N 1
ATOM 3978 C CA . LEU A 1 495 ? 6.096 13.792 14.523 1.00 95.00 495 LEU A CA 1
ATOM 3979 C C . LEU A 1 495 ? 5.840 14.322 15.943 1.00 95.00 495 LEU A C 1
ATOM 3981 O O . LEU A 1 495 ? 4.688 14.588 16.301 1.00 95.00 495 LEU A O 1
ATOM 3985 N N . GLU A 1 496 ? 6.880 14.551 16.749 1.00 96.19 496 GLU A N 1
ATOM 3986 C CA . GLU A 1 496 ? 6.732 15.011 18.139 1.00 96.19 496 GLU A CA 1
ATOM 3987 C C . GLU A 1 496 ? 5.996 16.361 18.247 1.00 96.19 496 GLU A C 1
ATOM 3989 O O . GLU A 1 496 ? 5.097 16.543 19.080 1.00 96.19 496 GLU A O 1
ATOM 3994 N N . ALA A 1 497 ? 6.335 17.332 17.395 1.00 96.56 497 ALA A N 1
ATOM 3995 C CA . ALA A 1 497 ? 5.688 18.644 17.413 1.00 96.56 497 ALA A CA 1
ATOM 3996 C C . ALA A 1 497 ? 4.194 18.582 17.007 1.00 96.56 497 ALA A C 1
ATOM 3998 O O . ALA A 1 497 ? 3.366 19.146 17.741 1.00 96.56 497 ALA A O 1
ATOM 3999 N N . PRO A 1 498 ? 3.807 17.896 15.910 1.00 96.62 498 PRO A N 1
ATOM 4000 C CA . PRO A 1 498 ? 2.419 17.564 15.591 1.00 96.62 498 PRO A CA 1
ATOM 4001 C C . PRO A 1 498 ? 1.661 16.878 16.733 1.00 96.62 498 PRO A C 1
ATOM 4003 O O . PRO A 1 498 ? 0.573 17.338 17.084 1.00 96.62 498 PRO A O 1
ATOM 4006 N N . TRP A 1 499 ? 2.231 15.856 17.382 1.00 97.56 499 TRP A N 1
ATOM 4007 C CA . TRP A 1 499 ? 1.591 15.174 18.516 1.00 97.56 499 TRP A CA 1
ATOM 4008 C C . TRP A 1 499 ? 1.289 16.109 19.686 1.00 97.56 499 TRP A C 1
ATOM 4010 O O . TRP A 1 499 ? 0.169 16.140 20.211 1.00 97.56 499 TRP A O 1
ATOM 4020 N N . ARG A 1 500 ? 2.272 16.923 20.088 1.00 98.00 500 ARG A N 1
ATOM 4021 C CA . ARG A 1 500 ? 2.087 17.917 21.155 1.00 98.00 500 ARG A CA 1
ATOM 4022 C C . ARG A 1 500 ? 1.028 18.947 20.786 1.00 98.00 500 ARG A C 1
ATOM 4024 O O . ARG A 1 500 ? 0.223 19.325 21.637 1.00 98.00 500 ARG A O 1
ATOM 4031 N N . ARG A 1 501 ? 1.025 19.412 19.533 1.00 98.06 501 ARG A N 1
ATOM 4032 C CA . ARG A 1 501 ? 0.037 20.374 19.031 1.00 98.06 501 ARG A CA 1
ATOM 4033 C C . ARG A 1 501 ? -1.369 19.785 19.074 1.00 98.06 501 ARG A C 1
ATOM 4035 O O . ARG A 1 501 ? -2.241 20.425 19.653 1.00 98.06 501 ARG A O 1
ATOM 4042 N N . LEU A 1 502 ? -1.547 18.569 18.562 1.00 98.06 502 LEU A N 1
ATOM 4043 C CA . LEU A 1 502 ? -2.803 17.821 18.589 1.00 98.06 502 LEU A CA 1
ATOM 4044 C C . LEU A 1 502 ? -3.365 17.725 20.011 1.00 98.06 502 LEU A C 1
ATOM 4046 O O . LEU A 1 502 ? -4.490 18.145 20.267 1.00 98.06 502 LEU A O 1
ATOM 4050 N N . ARG A 1 503 ? -2.563 17.247 20.968 1.00 98.00 503 ARG A N 1
ATOM 4051 C CA . ARG A 1 503 ? -2.995 17.126 22.368 1.00 98.00 503 ARG A CA 1
ATOM 4052 C C . ARG A 1 503 ? -3.381 18.469 22.989 1.00 98.00 503 ARG A C 1
ATOM 4054 O O . ARG A 1 503 ? -4.386 18.544 23.691 1.00 98.00 503 ARG A O 1
ATOM 4061 N N . ARG A 1 504 ? -2.597 19.527 22.743 1.00 97.88 504 ARG A N 1
ATOM 4062 C CA . ARG A 1 504 ? -2.914 20.879 23.238 1.00 97.88 504 ARG A CA 1
ATOM 4063 C C . ARG A 1 504 ? -4.216 21.404 22.639 1.00 97.88 504 ARG A C 1
ATOM 4065 O O . ARG A 1 504 ? -5.041 21.916 23.385 1.00 97.88 504 ARG A O 1
ATOM 4072 N N . GLN A 1 505 ? -4.411 21.251 21.331 1.00 96.50 505 GLN A N 1
ATOM 4073 C CA . GLN A 1 505 ? -5.627 21.690 20.644 1.00 96.50 505 GLN A CA 1
ATOM 4074 C C . GLN A 1 505 ? -6.855 20.917 21.131 1.00 96.50 505 GLN A C 1
ATOM 4076 O O . GLN A 1 505 ? -7.836 21.541 21.517 1.00 96.50 505 GLN A O 1
ATOM 4081 N N . ALA A 1 506 ? -6.779 19.587 21.222 1.00 96.88 506 ALA A N 1
ATOM 4082 C CA . ALA A 1 506 ? -7.863 18.764 21.755 1.00 96.88 506 ALA A CA 1
ATOM 4083 C C . ALA A 1 506 ? -8.237 19.166 23.195 1.00 96.88 506 ALA A C 1
ATOM 4085 O O . ALA A 1 506 ? -9.413 19.344 23.509 1.00 96.88 506 ALA A O 1
ATOM 4086 N N . GLY A 1 507 ? -7.236 19.379 24.058 1.00 97.06 507 GLY A N 1
ATOM 4087 C CA . GLY A 1 507 ? -7.451 19.851 25.426 1.00 97.06 507 GLY A CA 1
ATOM 4088 C C . GLY A 1 507 ? -8.052 21.258 25.495 1.00 97.06 507 GLY A C 1
ATOM 4089 O O . GLY A 1 507 ? -8.942 21.498 26.306 1.00 97.06 507 GLY A O 1
ATOM 4090 N N . HIS A 1 508 ? -7.610 22.173 24.629 1.00 95.12 508 HIS A N 1
ATOM 4091 C CA . HIS A 1 508 ? -8.152 23.528 24.545 1.00 95.12 508 HIS A CA 1
ATOM 4092 C C . HIS A 1 508 ? -9.620 23.524 24.111 1.00 95.12 508 HIS A C 1
ATOM 4094 O O . HIS A 1 508 ? -10.443 24.116 24.801 1.00 95.12 508 HIS A O 1
ATOM 4100 N N . ILE A 1 509 ? -9.955 22.782 23.049 1.00 93.38 509 ILE A N 1
ATOM 4101 C CA . ILE A 1 509 ? -11.330 22.620 22.556 1.00 93.38 509 ILE A CA 1
ATOM 4102 C C . ILE A 1 509 ? -12.231 22.064 23.663 1.00 93.38 509 ILE A C 1
ATOM 4104 O O . ILE A 1 509 ? -13.290 22.624 23.941 1.00 93.38 509 ILE A O 1
ATOM 4108 N N . ARG A 1 510 ? -11.793 20.992 24.340 1.00 94.56 510 ARG A N 1
ATOM 4109 C CA . ARG A 1 510 ? -12.523 20.407 25.474 1.00 94.56 510 ARG A CA 1
ATOM 4110 C C . ARG A 1 510 ? -12.761 21.437 26.577 1.00 94.56 510 ARG A C 1
ATOM 4112 O O . ARG A 1 510 ? -13.882 21.563 27.055 1.00 94.56 510 ARG A O 1
ATOM 4119 N N . ASN A 1 511 ? -11.718 22.155 26.996 1.00 93.44 511 ASN A N 1
ATOM 4120 C CA . ASN A 1 511 ? -11.816 23.120 28.090 1.00 93.44 511 ASN A CA 1
ATOM 4121 C C . ASN A 1 511 ? -12.722 24.300 27.721 1.00 93.44 511 ASN A C 1
ATOM 4123 O O . ASN A 1 511 ? -13.560 24.680 28.527 1.00 93.44 511 ASN A O 1
ATOM 4127 N N . GLN A 1 512 ? -12.603 24.846 26.508 1.00 88.94 512 GLN A N 1
ATOM 4128 C CA . GLN A 1 512 ? -13.493 25.905 26.023 1.00 88.94 512 GLN A CA 1
ATOM 4129 C C . GLN A 1 512 ? -14.959 25.465 26.045 1.00 88.94 512 GLN A C 1
ATOM 4131 O O . GLN A 1 512 ? -15.804 26.192 26.564 1.00 88.94 512 GLN A O 1
ATOM 4136 N N . ALA A 1 513 ? -15.244 24.257 25.550 1.00 87.94 513 ALA A N 1
ATOM 4137 C CA . ALA A 1 513 ? -16.592 23.703 25.559 1.00 87.94 513 ALA A CA 1
ATOM 4138 C C . ALA A 1 513 ? -17.119 23.491 26.992 1.00 87.94 513 ALA A C 1
ATOM 4140 O O . ALA A 1 513 ? -18.280 23.780 27.266 1.00 87.94 513 ALA A O 1
ATOM 4141 N N . LEU A 1 514 ? -16.266 23.049 27.926 1.00 91.00 514 LEU A N 1
ATOM 4142 C CA . LEU A 1 514 ? -16.622 22.923 29.345 1.00 91.00 514 LEU A CA 1
ATOM 4143 C C . LEU A 1 514 ? -16.921 24.284 29.982 1.00 91.00 514 LEU A C 1
ATOM 4145 O O . LEU A 1 514 ? -17.918 24.415 30.682 1.00 91.00 514 LEU A O 1
ATOM 4149 N N . HIS A 1 515 ? -16.094 25.300 29.727 1.00 88.12 515 HIS A N 1
ATOM 4150 C CA . HIS A 1 515 ? -16.309 26.653 30.244 1.00 88.12 515 HIS A CA 1
ATOM 4151 C C . HIS A 1 515 ? -17.644 27.236 29.771 1.00 88.12 515 HIS A C 1
ATOM 4153 O O . HIS A 1 515 ? -18.380 27.815 30.567 1.00 88.12 515 HIS A O 1
ATOM 4159 N N . GLN A 1 516 ? -17.985 27.032 28.498 1.00 84.19 516 GLN A N 1
ATOM 4160 C CA . GLN A 1 516 ? -19.264 27.463 27.931 1.00 84.19 516 GLN A CA 1
ATOM 4161 C C . GLN A 1 516 ? -20.450 26.695 28.512 1.00 84.19 516 GLN A C 1
ATOM 4163 O O . GLN A 1 516 ? -21.475 27.303 28.807 1.00 84.19 516 GLN A O 1
ATOM 4168 N N . LEU A 1 517 ? -20.305 25.382 28.702 1.00 86.25 517 LEU A N 1
ATOM 4169 C CA . LEU A 1 517 ? -21.336 24.536 29.298 1.00 86.25 517 LEU A CA 1
ATOM 4170 C C . LEU A 1 517 ? -21.599 24.888 30.772 1.00 86.25 517 LEU A C 1
ATOM 4172 O O . LEU A 1 517 ? -22.742 24.873 31.210 1.00 86.25 517 LEU A O 1
ATOM 4176 N N . LEU A 1 518 ? -20.550 25.193 31.541 1.00 88.38 518 LEU A N 1
ATOM 4177 C CA . LEU A 1 518 ? -20.642 25.459 32.983 1.00 88.38 518 LEU A CA 1
ATOM 4178 C C . LEU A 1 518 ? -20.870 26.941 33.319 1.00 88.38 518 LEU A C 1
ATOM 4180 O O . LEU A 1 518 ? -21.042 27.276 34.488 1.00 88.38 518 LEU A O 1
ATOM 4184 N N . GLY A 1 519 ? -20.823 27.843 32.333 1.00 77.31 519 GLY A N 1
ATOM 4185 C CA . GLY A 1 519 ? -20.935 29.291 32.553 1.00 77.31 519 GLY A CA 1
ATOM 4186 C C . GLY A 1 519 ? -19.756 29.906 33.321 1.00 77.31 519 GLY A C 1
ATOM 4187 O O . GLY A 1 519 ? -19.814 31.062 33.730 1.00 77.31 519 GLY A O 1
ATOM 4188 N N . THR A 1 520 ? -18.673 29.155 33.527 1.00 67.62 520 THR A N 1
ATOM 4189 C CA . THR A 1 520 ? -17.452 29.642 34.173 1.00 67.62 520 THR A CA 1
ATOM 4190 C C . THR A 1 520 ? -16.524 30.185 33.092 1.00 67.62 520 THR A C 1
ATOM 4192 O O . THR A 1 520 ? -15.877 29.394 32.408 1.00 67.62 520 THR A O 1
ATOM 4195 N N . GLY A 1 521 ? -16.464 31.504 32.897 1.00 56.62 521 GLY A N 1
ATOM 4196 C CA . GLY A 1 521 ? -15.459 32.124 32.022 1.00 56.62 521 GLY A CA 1
ATOM 4197 C C . GLY A 1 521 ? -14.021 31.824 32.485 1.00 56.62 521 GLY A C 1
ATOM 4198 O O . GLY A 1 521 ? -13.834 31.328 33.603 1.00 56.62 521 GLY A O 1
ATOM 4199 N N . PRO A 1 522 ? -12.994 32.085 31.652 1.00 51.81 522 PRO A N 1
ATOM 4200 C CA . PRO A 1 522 ? -11.618 32.058 32.136 1.00 51.81 522 PRO A CA 1
ATOM 4201 C C . PRO A 1 522 ? -11.519 33.011 33.332 1.00 51.81 522 PRO A C 1
ATOM 4203 O O . PRO A 1 522 ? -12.004 34.136 33.259 1.00 51.81 522 PRO A O 1
ATOM 4206 N N . ARG A 1 523 ? -10.976 32.532 34.457 1.00 47.00 523 ARG A N 1
ATOM 4207 C CA . ARG A 1 523 ? -10.626 33.426 35.566 1.00 47.00 523 ARG A CA 1
ATOM 4208 C C . ARG A 1 523 ? -9.504 34.328 35.053 1.00 47.00 523 ARG A C 1
ATOM 4210 O O . ARG A 1 523 ? -8.498 33.778 34.601 1.00 47.00 523 ARG A O 1
ATOM 4217 N N . ASP A 1 524 ? -9.754 35.637 35.064 1.00 39.81 524 ASP A N 1
ATOM 4218 C CA . ASP A 1 524 ? -8.792 36.689 34.708 1.00 39.81 524 ASP A CA 1
ATOM 4219 C C . ASP A 1 524 ? -7.450 36.535 35.440 1.00 39.81 524 ASP A C 1
ATOM 4221 O O . ASP A 1 524 ? -7.458 36.093 36.619 1.00 39.81 524 ASP A O 1
#

pLDDT: mean 90.38, std 10.27, range [38.0, 98.62]

Foldseek 3Di:
DDADVVLVVLVKDWADAAQDKDKDKDFAWAPPVLAPDDPPFKWKWKKWFKAAQWKFKDKQNHTDDIDGRLLGIDTHTDDSVRSNGDTIIIMMMGTHHRVHIIIGNDTDIDMDTLALVRCPVCSCVVVVVVLPDPPLQQPDDPDFDQFEEAEEWEWAAFCFFQHANVLSLVLVVVQLVQVLVVCVVVVQAAYEYEAQLSLVCCVVPVVVSNVSLLVCLVVQRYHDQYAFNFLFAAPLADLVLLLLRRCVGVVSCCVSRVVDDRQEHENADHQWHALCNLVSSVVSNHQEYEYALLCVADPDRDQAAWAWEAHPVRRTHIYGHADDAQDALRQSSQSNRQSVNCVRPVDSYGYDHHARGNNTGIHHPRRVSSNNNCAPPSSGGHYGHHDPVVVVVVCVVCHVVGYYDHGISHHNPLPLLNPAPVVLSVLLVLLVVLLVLLVVLLVVCVVVVLDDADPPDPPCPRLVNLSVVLSSLSSSCSHNNRSSVNHDPVNVVVCPVVSVVSSVSSNVSNVVSVCSSVVPDPDD

Sequence (524 aa):
LPLRQDWQARGDLVWPRGGCPLRLHLVLTTPLSWQGLPHGTFIPRLVLLWWAETAVLKVDGTPRRHGDLFANTCRLPLPSRWLAGTPLLVELELHSPCHEEGSLCHSSVVLDPRRHREDPLHLLRSTEEDLMAPGHTGAGQMGPGDDRVTLLSHAHLDLAWLWPVAETWRAAVDTFTSVLNLMEEHPDLCFGHSTPALYAWLQQHRPALWRRIHALAEAGRWEPLCGPWVEMDCVLISTVSVLRQLETGQRWSRRHFPRWRHDLAWLPDSFGFAAGLPQTLASQGIAWFLTTKLAWNTRNPFPHRLFRWRDPSGAEVLALLPGPLSATGDPLAIQKAHGEWRARTGVNSSLWLPGVGNHGGGPNQDLMDQVQLWWGHPQLPRYRHGALRSWLEDLKPLTPTLPVWADELYLELHRGCATTHPDQKRHNRTAERLLLEAERVLWLARHLGHGQWTLAGEDGNCPLQQLRRCWQTLLFHQFHDILPGTATGEVFAQLEAPWRRLRRQAGHIRNQALHQLLGTGPRD

Radius of gyration: 25.87 Å; chains: 1; bounding box: 64×68×74 Å